Protein AF-A0A7C7LWP6-F1 (afdb_monomer_lite)

Radius of gyration: 27.8 Å; chains: 1; bounding box: 70×41×80 Å

pLDDT: mean 91.55, std 12.3, range [31.69, 98.88]

Secondary structure (DSSP, 8-state):
---PPP----------EEEEEE----TT---S-EEEEEEE-TT-SS--EEEEEE-STT--GGGGGG-HHHHHHHHTTTEEEEEEEES---GGGTHHHHHHHHHHHHHHHHT-GGGGTPPEEEEEETHHHHHHHHHHHH-GGGEEEEEEES-S----S--GGGGGS-EEEEEETTS-HHHHHHHHHHHHHHGGGT--EEEEEETT--S-----HHHHHHHHHHHHHHHS-SS--TTS---PPP--GGG-EEE-TTT--EEETTT--S-GGGSEEESSHHHHHHHHHHHTTT-PPP-GGGS---SS-EE---TTS--S-EEEE---STTGGGHHHHHHHHHHHTTTS-EEEEESSHHHHHHHHHHHHHTT--GGGEEEEE---S-S-HHHHS-EEEEETTEEEEEEEE--HHHHTSS--HHHHTHHHHHHHHHT--EEEEEEE--GGGEEE-SSS-EEE-GGGTTT-

Structure (mmCIF, N/CA/C/O backbone):
data_AF-A0A7C7LWP6-F1
#
_entry.id   AF-A0A7C7LWP6-F1
#
loop_
_atom_site.group_PDB
_atom_site.id
_atom_site.type_symbol
_atom_site.label_atom_id
_atom_site.label_alt_id
_atom_site.label_comp_id
_atom_site.label_asym_id
_atom_site.label_entity_id
_atom_site.label_seq_id
_atom_site.pdbx_PDB_ins_code
_atom_site.Cartn_x
_atom_site.Cartn_y
_atom_site.Cartn_z
_atom_site.occupancy
_atom_site.B_iso_or_equiv
_atom_site.auth_seq_id
_atom_site.auth_comp_id
_atom_site.auth_asym_id
_atom_site.auth_atom_id
_atom_site.pdbx_PDB_model_num
ATOM 1 N N . MET A 1 1 ? 38.511 0.810 51.651 1.00 39.34 1 MET A N 1
ATOM 2 C CA . MET A 1 1 ? 38.318 1.708 50.496 1.00 39.34 1 MET A CA 1
ATOM 3 C C . MET A 1 1 ? 37.698 0.865 49.390 1.00 39.34 1 MET A C 1
ATOM 5 O O . MET A 1 1 ? 38.405 0.066 48.796 1.00 39.34 1 MET A O 1
ATOM 9 N N . LYS A 1 2 ? 36.364 0.883 49.253 1.00 34.53 2 LYS A N 1
ATOM 10 C CA . LYS A 1 2 ? 35.660 0.119 48.210 1.00 34.53 2 LYS A CA 1
ATOM 11 C C . LYS A 1 2 ? 35.784 0.915 46.909 1.00 34.53 2 LYS A C 1
ATOM 13 O O . LYS A 1 2 ? 35.356 2.065 46.880 1.00 34.53 2 LYS A O 1
ATOM 18 N N . LEU A 1 3 ? 36.440 0.342 45.902 1.00 31.98 3 LEU A N 1
ATOM 19 C CA . LEU A 1 3 ? 36.543 0.933 44.570 1.00 31.98 3 LEU A CA 1
ATOM 20 C C . LEU A 1 3 ? 35.154 0.899 43.920 1.00 31.98 3 LEU A C 1
ATOM 22 O O . LEU A 1 3 ? 34.616 -0.180 43.683 1.00 31.98 3 LEU A O 1
ATOM 26 N N . PHE A 1 4 ? 34.586 2.073 43.659 1.00 31.69 4 PHE A N 1
ATOM 27 C CA . PHE A 1 4 ? 33.488 2.239 42.713 1.00 31.69 4 PHE A CA 1
ATOM 28 C C . PHE A 1 4 ? 34.086 2.213 41.304 1.00 31.69 4 PHE A C 1
ATOM 30 O O . PHE A 1 4 ? 34.938 3.042 40.985 1.00 31.69 4 PHE A O 1
ATOM 37 N N . VAL A 1 5 ? 33.664 1.253 40.484 1.00 33.38 5 VAL A N 1
ATOM 38 C CA . VAL A 1 5 ? 33.912 1.257 39.039 1.00 33.38 5 VAL A CA 1
ATOM 39 C C . VAL A 1 5 ? 32.677 1.890 38.398 1.00 33.38 5 VAL A C 1
ATOM 41 O O . VAL A 1 5 ? 31.589 1.338 38.567 1.00 33.38 5 VAL A O 1
ATOM 44 N N . PRO A 1 6 ? 32.785 3.045 37.724 1.00 36.66 6 PRO A N 1
ATOM 45 C CA . PRO A 1 6 ? 31.663 3.594 36.981 1.00 36.66 6 PRO A CA 1
ATOM 46 C C . PRO A 1 6 ? 31.466 2.755 35.714 1.00 36.66 6 PRO A C 1
ATOM 48 O O . PRO A 1 6 ? 32.384 2.608 34.907 1.00 36.66 6 PRO A O 1
ATOM 51 N N . ILE A 1 7 ? 30.273 2.182 35.559 1.00 38.41 7 ILE A N 1
ATOM 52 C CA . ILE A 1 7 ? 29.821 1.593 34.299 1.00 38.41 7 ILE A CA 1
ATOM 53 C C . ILE A 1 7 ? 29.420 2.767 33.407 1.00 38.41 7 ILE A C 1
ATOM 55 O O . ILE A 1 7 ? 28.433 3.446 33.678 1.00 38.41 7 ILE A O 1
ATOM 59 N N . PHE A 1 8 ? 30.218 3.038 32.378 1.00 33.41 8 PHE A N 1
ATOM 60 C CA . PHE A 1 8 ? 29.805 3.900 31.278 1.00 33.41 8 PHE A CA 1
ATOM 61 C C . PHE A 1 8 ? 28.914 3.069 30.352 1.00 33.41 8 PHE A C 1
ATOM 63 O O . PHE A 1 8 ? 29.404 2.187 29.650 1.00 33.41 8 PHE A O 1
ATOM 70 N N . LEU A 1 9 ? 27.609 3.337 30.372 1.00 40.59 9 LEU A N 1
ATOM 71 C CA . LEU A 1 9 ? 26.703 2.942 29.297 1.00 40.59 9 LEU A CA 1
ATOM 72 C C . LEU A 1 9 ? 27.013 3.843 28.096 1.00 40.59 9 LEU A C 1
ATOM 74 O O . LEU A 1 9 ? 26.663 5.022 28.081 1.00 40.59 9 LEU A O 1
ATOM 78 N N . LEU A 1 10 ? 27.750 3.301 27.128 1.00 36.03 10 LEU A N 1
ATOM 79 C CA . LEU A 1 10 ? 27.849 3.866 25.787 1.00 36.03 10 LEU A CA 1
ATOM 80 C C . LEU A 1 10 ? 26.506 3.609 25.101 1.00 36.03 10 LEU A C 1
ATOM 82 O O . LEU A 1 10 ? 26.240 2.488 24.682 1.00 36.03 10 LEU A O 1
ATOM 86 N N . PHE A 1 11 ? 25.662 4.632 25.006 1.00 38.25 11 PHE A N 1
ATOM 87 C CA . PHE A 1 11 ? 24.595 4.635 24.013 1.00 38.25 11 PHE A CA 1
ATOM 88 C C . PHE A 1 11 ? 25.268 4.830 22.652 1.00 38.25 11 PHE A C 1
ATOM 90 O O . PHE A 1 11 ? 25.766 5.917 22.354 1.00 38.25 11 PHE A O 1
ATOM 97 N N . SER A 1 12 ? 25.357 3.765 21.855 1.00 37.66 12 SER A N 1
ATOM 98 C CA . SER A 1 12 ? 25.554 3.914 20.417 1.00 37.66 12 SER A CA 1
ATOM 99 C C . SER A 1 12 ? 24.300 4.590 19.883 1.00 37.66 12 SER A C 1
ATOM 101 O O . SER A 1 12 ? 23.220 4.006 19.921 1.00 37.66 12 SER A O 1
ATOM 103 N N . LEU A 1 13 ? 24.429 5.836 19.439 1.00 41.56 13 LEU A N 1
ATOM 104 C CA . LEU A 1 13 ? 23.450 6.401 18.523 1.00 41.56 13 LEU A CA 1
ATOM 105 C C . LEU A 1 13 ? 23.555 5.554 17.252 1.00 41.56 13 LEU A C 1
ATOM 107 O O . LEU A 1 13 ? 24.552 5.657 16.539 1.00 41.56 13 LEU A O 1
ATOM 111 N N . LEU A 1 14 ? 22.601 4.643 17.069 1.00 49.56 14 LEU A N 1
ATOM 112 C CA . LEU A 1 14 ? 22.404 3.922 15.817 1.00 49.56 14 LEU A CA 1
ATOM 113 C C . LEU A 1 14 ? 22.123 4.981 14.740 1.00 49.56 14 LEU A C 1
ATOM 115 O O . LEU A 1 14 ? 21.326 5.896 14.951 1.00 49.56 14 LEU A O 1
ATOM 119 N N . SER A 1 15 ? 22.885 4.939 13.657 1.00 60.44 15 SER A N 1
ATOM 120 C CA . SER A 1 15 ? 22.803 5.860 12.533 1.00 60.44 15 SER A CA 1
ATOM 121 C C . SER A 1 15 ? 22.680 5.008 11.288 1.00 60.44 15 SER A C 1
ATOM 123 O O . SER A 1 15 ? 23.672 4.390 10.915 1.00 60.44 15 SER A O 1
ATOM 125 N N . ALA A 1 16 ? 21.516 5.080 10.638 1.00 76.25 16 ALA A N 1
ATOM 126 C CA . ALA A 1 16 ? 21.190 4.317 9.441 1.00 76.25 16 ALA A CA 1
ATOM 127 C C . ALA A 1 16 ? 22.379 4.165 8.474 1.00 76.25 16 ALA A C 1
ATOM 129 O O . ALA A 1 16 ? 23.026 5.156 8.102 1.00 76.25 16 ALA A O 1
ATOM 130 N N . GLU A 1 17 ? 22.668 2.926 8.080 1.00 87.50 17 GLU A N 1
ATOM 131 C CA . GLU A 1 17 ? 23.822 2.593 7.252 1.00 87.50 17 GLU A CA 1
ATOM 132 C C . GLU A 1 17 ? 23.518 2.769 5.746 1.00 87.50 17 GLU A C 1
ATOM 134 O O . GLU A 1 17 ? 22.436 2.453 5.246 1.00 87.50 17 GLU A O 1
ATOM 139 N N . ILE A 1 18 ? 24.497 3.288 4.994 1.00 96.62 18 ILE A N 1
ATOM 140 C CA . ILE A 1 18 ? 24.456 3.394 3.528 1.00 96.62 18 ILE A CA 1
ATOM 141 C C . ILE A 1 18 ? 25.753 2.819 2.975 1.00 96.62 18 ILE A C 1
ATOM 143 O O . ILE A 1 18 ? 26.837 3.302 3.315 1.00 96.62 18 ILE A O 1
ATOM 147 N N . TYR A 1 19 ? 25.646 1.856 2.062 1.00 97.88 19 TYR A N 1
ATOM 148 C CA . TYR A 1 19 ? 26.797 1.289 1.365 1.00 97.88 19 TYR A CA 1
ATOM 149 C C . TYR A 1 19 ? 26.660 1.407 -0.150 1.00 97.88 19 TYR A C 1
ATOM 151 O O . TYR A 1 19 ? 25.564 1.351 -0.709 1.00 97.88 19 TYR A O 1
ATOM 159 N N . ASP A 1 20 ? 27.807 1.548 -0.812 1.00 97.94 20 ASP A N 1
ATOM 160 C CA . ASP A 1 20 ? 27.964 1.481 -2.261 1.00 97.94 20 ASP A CA 1
ATOM 161 C C . ASP A 1 20 ? 28.633 0.150 -2.635 1.00 97.94 20 ASP A C 1
ATOM 163 O O . ASP A 1 20 ? 29.657 -0.221 -2.055 1.00 97.94 20 ASP A O 1
ATOM 167 N N . VAL A 1 21 ? 28.092 -0.537 -3.641 1.00 97.88 21 VAL A N 1
ATOM 168 C CA . VAL A 1 21 ? 28.667 -1.755 -4.226 1.00 97.88 21 VAL A CA 1
ATOM 169 C C . VAL A 1 21 ? 28.766 -1.572 -5.736 1.00 97.88 21 VAL A C 1
ATOM 171 O O . VAL A 1 21 ? 27.794 -1.210 -6.392 1.00 97.88 21 VAL A O 1
ATOM 174 N N . SER A 1 22 ? 29.937 -1.852 -6.301 1.00 97.00 22 SER A N 1
ATOM 175 C CA . SER A 1 22 ? 30.157 -1.889 -7.750 1.00 97.00 22 SER A CA 1
ATOM 176 C C . SER A 1 22 ? 30.561 -3.297 -8.151 1.00 97.00 22 SER A C 1
ATOM 178 O O . SER A 1 22 ? 31.541 -3.828 -7.622 1.00 97.00 22 SER A O 1
ATOM 180 N N . ILE A 1 23 ? 29.852 -3.882 -9.113 1.00 94.88 23 ILE A N 1
ATOM 181 C CA . ILE A 1 23 ? 30.192 -5.197 -9.655 1.00 94.88 23 ILE A CA 1
ATOM 182 C C . ILE A 1 23 ? 30.937 -5.002 -10.981 1.00 94.88 23 ILE A C 1
ATOM 184 O O . ILE A 1 23 ? 30.345 -4.518 -11.950 1.00 94.88 23 ILE A O 1
ATOM 188 N N . PRO A 1 24 ? 32.242 -5.333 -11.052 1.00 86.56 24 PRO A N 1
ATOM 189 C CA . PRO A 1 24 ? 33.020 -5.159 -12.273 1.00 86.56 24 PRO A CA 1
ATOM 190 C C . PRO A 1 24 ? 32.513 -6.087 -13.380 1.00 86.56 24 PRO A C 1
ATOM 192 O O . PRO A 1 24 ? 31.947 -7.146 -13.106 1.00 86.56 24 PRO A O 1
ATOM 195 N N . GLU A 1 25 ? 32.740 -5.708 -14.637 1.00 83.19 25 GLU A N 1
ATOM 196 C CA . GLU A 1 25 ? 32.509 -6.607 -15.768 1.00 83.19 25 GLU A CA 1
ATOM 197 C C . GLU A 1 25 ? 33.396 -7.862 -15.654 1.00 83.19 25 GLU A C 1
ATOM 199 O O . GLU A 1 25 ? 34.527 -7.807 -15.162 1.00 83.19 25 GLU A O 1
ATOM 204 N N . ASN A 1 26 ? 32.883 -9.003 -16.111 1.00 75.19 26 ASN A N 1
ATOM 205 C CA . ASN A 1 26 ? 33.670 -10.221 -16.303 1.00 75.19 26 ASN A CA 1
ATOM 206 C C . ASN A 1 26 ? 33.767 -10.549 -17.802 1.00 75.19 26 ASN A C 1
ATOM 208 O O . ASN A 1 26 ? 33.030 -9.987 -18.608 1.00 75.19 26 ASN A O 1
ATOM 212 N N . ASP A 1 27 ? 34.645 -11.483 -18.185 1.00 71.19 27 ASP A N 1
ATOM 213 C CA . ASP A 1 27 ? 34.945 -11.805 -19.595 1.00 71.19 27 ASP A CA 1
ATOM 214 C C . ASP A 1 27 ? 33.721 -12.234 -20.439 1.00 71.19 27 ASP A C 1
ATOM 216 O O . ASP A 1 27 ? 33.795 -12.283 -21.668 1.00 71.19 27 ASP A O 1
ATOM 220 N N . THR A 1 28 ? 32.602 -12.572 -19.796 1.00 73.88 28 THR A N 1
ATOM 221 C CA . THR A 1 28 ? 31.350 -13.008 -20.435 1.00 73.88 28 THR A CA 1
ATOM 222 C C . THR A 1 28 ? 30.209 -11.994 -20.325 1.00 73.88 28 THR A C 1
ATOM 224 O O . THR A 1 28 ? 29.164 -12.194 -20.945 1.00 73.88 28 THR A O 1
ATOM 227 N N . ALA A 1 29 ? 30.394 -10.916 -19.561 1.00 80.94 29 ALA A N 1
ATOM 228 C CA . ALA A 1 29 ? 29.378 -9.907 -19.311 1.00 80.94 29 ALA A CA 1
ATOM 229 C C . ALA A 1 29 ? 29.268 -8.913 -20.476 1.00 80.94 29 ALA A C 1
ATOM 231 O O . ALA A 1 29 ? 30.262 -8.489 -21.059 1.00 80.94 29 ALA A O 1
ATOM 232 N N . SER A 1 30 ? 28.044 -8.496 -20.804 1.00 87.69 30 SER A N 1
ATOM 233 C CA . SER A 1 30 ? 27.780 -7.506 -21.855 1.00 87.69 30 SER A CA 1
ATOM 234 C C . SER A 1 30 ? 27.592 -6.078 -21.321 1.00 87.69 30 SER A C 1
ATOM 236 O O . SER A 1 30 ? 26.985 -5.255 -22.014 1.00 87.69 30 SER A O 1
ATOM 238 N N . TYR A 1 31 ? 28.001 -5.797 -20.080 1.00 89.56 31 TYR A N 1
ATOM 239 C CA . TYR A 1 31 ? 27.841 -4.501 -19.413 1.00 89.56 31 TYR A CA 1
ATOM 240 C C . TYR A 1 31 ? 29.193 -3.928 -18.985 1.00 89.56 31 TYR A C 1
ATOM 242 O O . TYR A 1 31 ? 30.078 -4.690 -18.625 1.00 89.56 31 TYR A O 1
ATOM 250 N N . ASN A 1 32 ? 29.315 -2.596 -18.972 1.00 89.06 32 ASN A N 1
ATOM 251 C CA . ASN A 1 32 ? 30.565 -1.913 -18.607 1.00 89.06 32 ASN A CA 1
ATOM 252 C C . ASN A 1 32 ? 30.585 -1.416 -17.152 1.00 89.06 32 ASN A C 1
ATOM 254 O O . ASN A 1 32 ? 31.649 -1.171 -16.591 1.00 89.06 32 ASN A O 1
ATOM 258 N N . TYR A 1 33 ? 29.409 -1.189 -16.562 1.00 91.56 33 TYR A N 1
ATOM 259 C CA . TYR A 1 33 ? 29.253 -0.787 -15.166 1.00 91.56 33 TYR A CA 1
ATOM 260 C C . TYR A 1 33 ? 27.925 -1.297 -14.595 1.00 91.56 33 TYR A C 1
ATOM 262 O O . TYR A 1 33 ? 26.922 -1.408 -15.312 1.00 91.56 33 TYR A O 1
ATOM 270 N N . ALA A 1 34 ? 27.955 -1.603 -13.302 1.00 95.12 34 ALA A N 1
ATOM 271 C CA . ALA A 1 34 ? 26.819 -1.991 -12.481 1.00 95.12 34 ALA A CA 1
ATOM 272 C C . ALA A 1 34 ? 27.105 -1.505 -11.054 1.00 95.12 34 ALA A C 1
ATOM 274 O O . ALA A 1 34 ? 27.801 -2.172 -10.286 1.00 95.12 34 ALA A O 1
ATOM 275 N N . ASP A 1 35 ? 26.634 -0.298 -10.749 1.00 97.56 35 ASP A N 1
ATOM 276 C CA . ASP A 1 35 ? 26.850 0.361 -9.466 1.00 97.56 35 ASP A CA 1
ATOM 277 C C . ASP A 1 35 ? 25.532 0.435 -8.697 1.00 97.56 35 ASP A C 1
ATOM 279 O O . ASP A 1 35 ? 24.507 0.853 -9.235 1.00 97.56 35 ASP A O 1
ATOM 283 N N . PHE A 1 36 ? 25.570 0.099 -7.417 1.00 98.38 36 PHE A N 1
ATOM 284 C CA . PHE A 1 36 ? 24.414 0.026 -6.537 1.00 98.38 36 PHE A CA 1
ATOM 285 C C . PHE A 1 36 ? 24.692 0.821 -5.275 1.00 98.38 36 PHE A C 1
ATOM 287 O O . PHE A 1 36 ? 25.825 0.863 -4.791 1.00 98.38 36 PHE A O 1
ATOM 294 N N . ARG A 1 37 ? 23.646 1.425 -4.725 1.00 98.69 37 ARG A N 1
ATOM 295 C CA . ARG A 1 37 ? 23.673 1.989 -3.383 1.00 98.69 37 ARG A CA 1
ATOM 296 C C . ARG A 1 37 ? 22.431 1.541 -2.650 1.00 98.69 37 ARG A C 1
ATOM 298 O O . ARG A 1 37 ? 21.340 1.611 -3.213 1.00 98.69 37 ARG A O 1
ATOM 305 N N . MET A 1 38 ? 22.612 1.113 -1.412 1.00 98.69 38 MET A N 1
ATOM 306 C CA . MET A 1 38 ? 21.532 0.647 -0.559 1.00 98.69 38 MET A CA 1
ATOM 307 C C . MET A 1 38 ? 21.566 1.386 0.773 1.00 98.69 38 MET A C 1
ATOM 309 O O . MET A 1 38 ? 22.636 1.761 1.254 1.00 98.69 38 MET A O 1
ATOM 313 N N . TRP A 1 39 ? 20.382 1.600 1.328 1.00 98.44 39 TRP A N 1
ATOM 314 C CA . TRP A 1 39 ? 20.136 2.073 2.678 1.00 98.44 39 TRP A CA 1
ATOM 315 C C . TRP A 1 39 ? 19.322 1.026 3.432 1.00 98.44 39 TRP A C 1
ATOM 317 O O . TRP A 1 39 ? 18.380 0.455 2.876 1.00 98.44 39 TRP A O 1
ATOM 327 N N . VAL A 1 40 ? 19.691 0.802 4.689 1.00 97.12 40 VAL A N 1
ATOM 328 C CA . VAL A 1 40 ? 18.973 -0.049 5.641 1.00 97.12 40 VAL A CA 1
ATOM 329 C C . VAL A 1 40 ? 18.753 0.769 6.908 1.00 97.12 40 VAL A C 1
ATOM 331 O O . VAL A 1 40 ? 19.655 1.485 7.350 1.00 97.12 40 VAL A O 1
ATOM 334 N N . ASN A 1 41 ? 17.551 0.694 7.477 1.00 93.56 41 ASN A N 1
ATOM 335 C CA . ASN A 1 41 ? 17.302 1.294 8.778 1.00 93.56 41 ASN A CA 1
ATOM 336 C C . ASN A 1 41 ? 17.922 0.421 9.879 1.00 93.56 41 ASN A C 1
ATOM 338 O O . ASN A 1 41 ? 17.633 -0.766 9.973 1.00 93.56 41 ASN A O 1
ATOM 342 N N . ASP A 1 42 ? 18.722 1.029 10.751 1.00 86.19 42 ASP A N 1
ATOM 343 C CA . ASP A 1 42 ? 19.380 0.352 11.871 1.00 86.19 42 ASP A CA 1
ATOM 344 C C . ASP A 1 42 ? 18.405 -0.261 12.888 1.00 86.19 42 ASP A C 1
ATOM 346 O O . ASP A 1 42 ? 18.808 -1.114 13.677 1.00 86.19 42 ASP A O 1
ATOM 350 N N . SER A 1 43 ? 17.154 0.211 12.935 1.00 86.44 43 SER A N 1
ATOM 351 C CA . SER A 1 43 ? 16.130 -0.365 13.814 1.00 86.44 43 SER A CA 1
ATOM 352 C C . SER A 1 43 ? 15.443 -1.597 13.226 1.00 86.44 43 SER A C 1
ATOM 354 O O . SER A 1 43 ? 14.626 -2.201 13.915 1.00 86.44 43 SER A O 1
ATOM 356 N N . THR A 1 44 ? 15.713 -1.946 11.967 1.00 89.69 44 THR A N 1
ATOM 357 C CA . THR A 1 44 ? 15.094 -3.099 11.313 1.00 89.69 44 THR A CA 1
ATOM 358 C C . THR A 1 44 ? 15.890 -4.357 11.640 1.00 89.69 44 THR A C 1
ATOM 360 O O . THR A 1 44 ? 16.970 -4.578 11.101 1.00 89.69 44 THR A O 1
ATOM 363 N N . ASP A 1 45 ? 15.344 -5.199 12.518 1.00 89.25 45 ASP A N 1
ATOM 364 C CA . ASP A 1 45 ? 15.995 -6.447 12.940 1.00 89.25 45 ASP A CA 1
ATOM 365 C C . ASP A 1 45 ? 16.053 -7.498 11.821 1.00 89.25 45 ASP A C 1
ATOM 367 O O . ASP A 1 45 ? 16.929 -8.363 11.814 1.00 89.25 45 ASP A O 1
ATOM 371 N N . THR A 1 46 ? 15.084 -7.489 10.905 1.00 92.19 46 THR A N 1
ATOM 372 C CA . THR A 1 46 ? 14.963 -8.491 9.842 1.00 92.19 46 THR A CA 1
ATOM 373 C C . THR A 1 46 ? 14.352 -7.864 8.603 1.00 92.19 46 THR A C 1
ATOM 375 O O . THR A 1 46 ? 13.228 -7.371 8.649 1.00 92.19 46 THR A O 1
ATOM 378 N N . LEU A 1 47 ? 15.079 -7.908 7.489 1.00 94.88 47 LEU A N 1
ATOM 379 C CA . LEU A 1 47 ? 14.594 -7.362 6.226 1.00 94.88 47 LEU A CA 1
ATOM 380 C C . LEU A 1 47 ? 13.624 -8.330 5.543 1.00 94.88 47 LEU A C 1
ATOM 382 O O . LEU A 1 47 ? 13.872 -9.531 5.443 1.00 94.88 47 LEU A O 1
ATOM 386 N N . ARG A 1 48 ? 12.518 -7.791 5.029 1.00 95.38 48 ARG A N 1
ATOM 387 C CA . ARG A 1 48 ? 11.467 -8.556 4.335 1.00 95.38 48 ARG A CA 1
ATOM 388 C C . ARG A 1 48 ? 11.560 -8.462 2.811 1.00 95.38 48 ARG A C 1
ATOM 390 O O . ARG A 1 48 ? 10.973 -9.283 2.106 1.00 95.38 48 ARG A O 1
ATOM 397 N N . GLY A 1 49 ? 12.307 -7.487 2.298 1.00 97.06 49 GLY A N 1
ATOM 398 C CA . GLY A 1 49 ? 12.418 -7.208 0.869 1.00 97.06 49 GLY A CA 1
ATOM 399 C C . GLY A 1 49 ? 13.346 -6.043 0.545 1.00 97.06 49 GLY A C 1
ATOM 400 O O . GLY A 1 49 ? 13.939 -5.418 1.425 1.00 97.06 49 GLY A O 1
ATOM 401 N N . ILE A 1 50 ? 13.471 -5.749 -0.748 1.00 98.62 50 ILE A N 1
ATOM 402 C CA . ILE A 1 50 ? 14.241 -4.618 -1.270 1.00 98.62 50 ILE A CA 1
ATOM 403 C C . ILE A 1 50 ? 13.331 -3.765 -2.152 1.00 98.62 50 ILE A C 1
ATOM 405 O O . ILE A 1 50 ? 12.876 -4.214 -3.206 1.00 98.62 50 ILE A O 1
ATOM 409 N N . TYR A 1 51 ? 13.096 -2.518 -1.750 1.00 98.81 51 TYR A N 1
ATOM 410 C CA . TYR A 1 51 ? 12.440 -1.520 -2.581 1.00 98.81 51 TYR A CA 1
ATOM 411 C C . TYR A 1 51 ? 13.487 -0.896 -3.496 1.00 98.81 51 TYR A C 1
ATOM 413 O O . TYR A 1 51 ? 14.420 -0.229 -3.045 1.00 98.81 51 TYR A O 1
ATOM 421 N N . TRP A 1 52 ? 13.344 -1.101 -4.800 1.00 98.56 52 TRP A N 1
ATOM 422 C CA . TRP A 1 52 ? 14.313 -0.656 -5.786 1.00 98.56 52 TRP A CA 1
ATOM 423 C C . TRP A 1 52 ? 13.723 0.392 -6.721 1.00 98.56 52 TRP A C 1
ATOM 425 O O . TRP A 1 52 ? 12.874 0.095 -7.561 1.00 98.56 52 TRP A O 1
ATOM 435 N N . PHE A 1 53 ? 14.238 1.618 -6.632 1.00 98.12 53 PHE A N 1
ATOM 436 C CA . PHE A 1 53 ? 13.888 2.681 -7.563 1.00 98.12 53 PHE A CA 1
ATOM 437 C C . PHE A 1 53 ? 14.900 2.819 -8.714 1.00 98.12 53 PHE A C 1
ATOM 439 O O . PHE A 1 53 ? 16.114 2.917 -8.497 1.00 98.12 53 PHE A O 1
ATOM 446 N N . MET A 1 54 ? 14.404 2.897 -9.953 1.00 96.62 54 MET A N 1
ATOM 447 C CA . MET A 1 54 ? 15.211 2.994 -11.175 1.00 96.62 54 MET A CA 1
ATOM 448 C C . MET A 1 54 ? 14.884 4.238 -12.011 1.00 96.62 54 MET A C 1
ATOM 450 O O . MET A 1 54 ? 13.753 4.458 -12.449 1.00 96.62 54 MET A O 1
ATOM 454 N N . HIS A 1 55 ? 15.921 5.029 -12.288 1.00 91.00 55 HIS A N 1
ATOM 455 C CA . HIS A 1 55 ? 15.845 6.265 -13.069 1.00 91.00 55 HIS A CA 1
ATOM 456 C C . HIS A 1 55 ? 15.745 6.034 -14.596 1.00 91.00 55 HIS A C 1
ATOM 458 O O . HIS A 1 55 ? 15.887 4.906 -15.076 1.00 91.00 55 HIS A O 1
ATOM 464 N N . PRO A 1 56 ? 15.487 7.099 -15.389 1.00 91.00 56 PRO A N 1
ATOM 465 C CA . PRO A 1 56 ? 15.433 7.018 -16.848 1.00 91.00 56 PRO A CA 1
ATOM 466 C C . PRO A 1 56 ? 16.813 6.743 -17.469 1.00 91.00 56 PRO A C 1
ATOM 468 O O . PRO A 1 56 ? 17.823 6.630 -16.781 1.00 91.00 56 PRO A O 1
ATOM 471 N N . ASN A 1 57 ? 16.857 6.634 -18.801 1.00 86.88 57 ASN A N 1
ATOM 472 C CA . ASN A 1 57 ? 18.064 6.251 -19.539 1.00 86.88 57 ASN A CA 1
ATOM 473 C C . ASN A 1 57 ? 19.241 7.188 -19.219 1.00 86.88 57 ASN A C 1
ATOM 475 O O . ASN A 1 57 ? 19.066 8.407 -19.234 1.00 86.88 57 ASN A O 1
ATOM 479 N N . ASN A 1 58 ? 20.433 6.624 -19.001 1.00 82.56 58 ASN A N 1
ATOM 480 C CA . ASN A 1 58 ? 21.635 7.331 -18.526 1.00 82.56 58 ASN A CA 1
ATOM 481 C C . ASN A 1 58 ? 21.483 8.029 -17.155 1.00 82.56 58 ASN A C 1
ATOM 483 O O . ASN A 1 58 ? 22.281 8.908 -16.829 1.00 82.56 58 ASN A O 1
ATOM 487 N N . GLY A 1 59 ? 20.452 7.694 -16.378 1.00 89.81 59 GLY A N 1
ATOM 488 C CA . GLY A 1 59 ? 20.259 8.185 -15.017 1.00 89.81 59 GLY A CA 1
ATOM 489 C C . GLY A 1 59 ? 20.972 7.321 -13.976 1.00 89.81 59 GLY A C 1
ATOM 490 O O . GLY A 1 59 ? 21.244 6.148 -14.210 1.00 89.81 59 GLY A O 1
ATOM 491 N N . ASP A 1 60 ? 21.242 7.909 -12.813 1.00 95.88 60 ASP A N 1
ATOM 492 C CA . ASP A 1 60 ? 21.861 7.255 -11.654 1.00 95.88 60 ASP A CA 1
ATOM 493 C C . ASP A 1 60 ? 20.938 7.436 -10.447 1.00 95.88 60 ASP A C 1
ATOM 495 O O . ASP A 1 60 ? 20.856 8.536 -9.893 1.00 95.88 60 ASP A O 1
ATOM 499 N N . SER A 1 61 ? 20.189 6.390 -10.076 1.00 96.88 61 SER A N 1
ATOM 500 C CA . SER A 1 61 ? 19.220 6.457 -8.974 1.00 96.88 61 SER A CA 1
ATOM 501 C C . SER A 1 61 ? 19.824 6.207 -7.607 1.00 96.88 61 SER A C 1
ATOM 503 O O . SER A 1 61 ? 19.090 6.234 -6.629 1.00 96.88 61 SER A O 1
ATOM 505 N N . ARG A 1 62 ? 21.145 6.035 -7.473 1.00 97.81 62 ARG A N 1
ATOM 506 C CA . ARG A 1 62 ? 21.770 5.734 -6.174 1.00 97.81 62 ARG A CA 1
ATOM 507 C C . ARG A 1 62 ? 21.487 6.780 -5.103 1.00 97.81 62 ARG A C 1
ATOM 509 O O . ARG A 1 62 ? 21.459 6.441 -3.931 1.00 97.81 62 ARG A O 1
ATOM 516 N N . ASN A 1 63 ? 21.246 8.038 -5.465 1.00 96.88 63 ASN A N 1
ATOM 517 C CA . ASN A 1 63 ? 20.916 9.074 -4.482 1.00 96.88 63 ASN A CA 1
ATOM 518 C C . ASN A 1 63 ? 19.502 8.941 -3.888 1.00 96.88 63 ASN A C 1
ATOM 520 O O . ASN A 1 63 ? 19.239 9.576 -2.869 1.00 96.88 63 ASN A O 1
ATOM 524 N N . ILE A 1 64 ? 18.624 8.099 -4.454 1.00 96.56 64 ILE A N 1
ATOM 525 C CA . ILE A 1 64 ? 17.270 7.866 -3.925 1.00 96.56 64 ILE A CA 1
ATOM 526 C C . ILE A 1 64 ? 17.289 7.374 -2.479 1.00 96.56 64 ILE A C 1
ATOM 528 O O . ILE A 1 64 ? 16.398 7.685 -1.705 1.00 96.56 64 ILE A O 1
ATOM 532 N N . VAL A 1 65 ? 18.358 6.680 -2.084 1.00 97.75 65 VAL A N 1
ATOM 533 C CA . VAL A 1 65 ? 18.529 6.135 -0.734 1.00 97.75 65 VAL A CA 1
ATOM 534 C C . VAL A 1 65 ? 18.657 7.203 0.356 1.00 97.75 65 VAL A C 1
ATOM 536 O O . VAL A 1 65 ? 18.715 6.870 1.533 1.00 97.75 65 VAL A O 1
ATOM 539 N N . THR A 1 66 ? 18.764 8.477 -0.034 1.00 96.69 66 THR A N 1
ATOM 540 C CA . THR A 1 66 ? 18.805 9.637 0.870 1.00 96.69 66 THR A CA 1
ATOM 541 C C . THR A 1 66 ? 17.488 10.412 0.907 1.00 96.69 66 THR A C 1
ATOM 543 O O . THR A 1 66 ? 17.387 11.401 1.630 1.00 96.69 66 THR A O 1
ATOM 546 N N . ASP A 1 67 ? 16.493 9.992 0.123 1.00 96.25 67 ASP A N 1
ATOM 547 C CA . ASP A 1 67 ? 15.168 10.59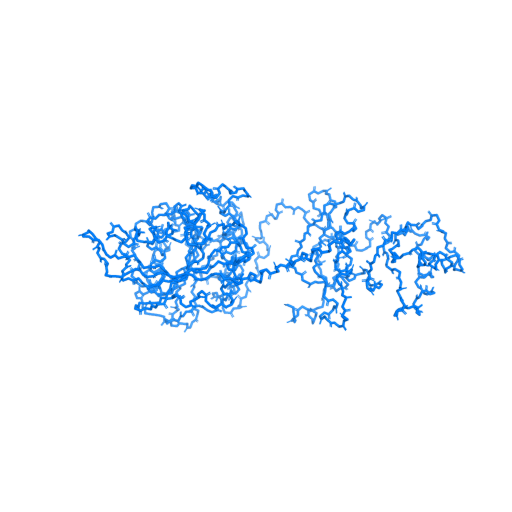5 0.108 1.00 96.25 67 ASP A CA 1
ATOM 548 C C . ASP A 1 67 ? 14.346 10.074 1.293 1.00 96.25 67 ASP A C 1
ATOM 550 O O . ASP A 1 67 ? 14.090 8.875 1.411 1.00 96.25 67 ASP A O 1
ATOM 554 N N . SER A 1 68 ? 13.932 10.980 2.179 1.00 95.00 68 SER A N 1
ATOM 555 C CA . SER A 1 68 ? 13.234 10.619 3.413 1.00 95.00 68 SER A CA 1
ATOM 556 C C . SER A 1 68 ? 11.867 9.980 3.172 1.00 95.00 68 SER A C 1
ATOM 558 O O . SER A 1 68 ? 11.437 9.174 3.991 1.00 95.00 68 SER A O 1
ATOM 560 N N . ALA A 1 69 ? 11.180 10.314 2.073 1.00 93.00 69 ALA A N 1
ATOM 561 C CA . ALA A 1 69 ? 9.881 9.722 1.766 1.00 93.00 69 ALA A CA 1
ATOM 562 C C . ALA A 1 69 ? 10.046 8.261 1.329 1.00 93.00 69 ALA A C 1
ATOM 564 O O . ALA A 1 69 ? 9.340 7.387 1.823 1.00 93.00 69 ALA A O 1
ATOM 565 N N . TYR A 1 70 ? 11.041 7.968 0.485 1.00 95.69 70 TYR A N 1
ATOM 566 C CA . TYR A 1 70 ? 11.351 6.585 0.112 1.00 95.69 70 TYR A CA 1
ATOM 567 C C . TYR A 1 70 ? 11.918 5.772 1.279 1.00 95.69 70 TYR A C 1
ATOM 569 O O . TYR A 1 70 ? 11.622 4.584 1.384 1.00 95.69 70 TYR A O 1
ATOM 577 N N . GLN A 1 71 ? 12.713 6.389 2.160 1.00 97.12 71 GLN A N 1
ATOM 578 C CA . GLN A 1 71 ? 13.177 5.739 3.388 1.00 97.12 71 GLN A CA 1
ATOM 579 C C . GLN A 1 71 ? 11.998 5.367 4.291 1.00 97.12 71 GLN A C 1
ATOM 581 O O . GLN A 1 71 ? 11.938 4.236 4.762 1.00 97.12 71 GLN A O 1
ATOM 586 N N . ALA A 1 72 ? 11.046 6.286 4.492 1.00 93.06 72 ALA A N 1
ATOM 587 C CA . ALA A 1 72 ? 9.845 6.028 5.281 1.00 93.06 72 ALA A CA 1
ATOM 588 C C . ALA A 1 72 ? 8.987 4.912 4.665 1.00 93.06 72 ALA A C 1
ATOM 590 O O . ALA A 1 72 ? 8.587 3.997 5.379 1.00 93.06 72 ALA A O 1
ATOM 591 N N . LEU A 1 73 ? 8.774 4.943 3.344 1.00 94.31 73 LEU A N 1
ATOM 592 C CA . LEU A 1 73 ? 8.010 3.925 2.621 1.00 94.31 73 LEU A CA 1
ATOM 593 C C . LEU A 1 73 ? 8.639 2.533 2.742 1.00 94.31 73 LEU A C 1
ATOM 595 O O . LEU A 1 73 ? 7.957 1.577 3.096 1.00 94.31 73 LEU A O 1
ATOM 599 N N . ALA A 1 74 ? 9.939 2.415 2.453 1.00 96.81 74 ALA A N 1
ATOM 600 C CA . ALA A 1 74 ? 10.640 1.139 2.540 1.00 96.81 74 ALA A CA 1
ATOM 601 C C . ALA A 1 74 ? 10.662 0.626 3.988 1.00 96.81 74 ALA A C 1
ATOM 603 O O . ALA A 1 74 ? 10.348 -0.534 4.240 1.00 96.81 74 ALA A O 1
ATOM 604 N N . ASN A 1 75 ? 10.948 1.507 4.949 1.00 94.56 75 ASN A N 1
ATOM 605 C CA . ASN A 1 75 ? 10.970 1.147 6.360 1.00 94.56 75 ASN A CA 1
ATOM 606 C C . ASN A 1 75 ? 9.605 0.700 6.895 1.00 94.56 75 ASN A C 1
ATOM 608 O O . ASN A 1 75 ? 9.561 -0.201 7.720 1.00 94.56 75 ASN A O 1
ATOM 612 N N . GLY A 1 76 ? 8.503 1.287 6.420 1.00 92.44 76 GLY A N 1
ATOM 613 C CA . GLY A 1 76 ? 7.148 0.899 6.829 1.00 92.44 76 GLY A CA 1
ATOM 614 C C . GLY A 1 76 ? 6.784 -0.556 6.504 1.00 92.44 76 GLY A C 1
ATOM 615 O O . GLY A 1 76 ? 5.812 -1.069 7.044 1.00 92.44 76 GLY A O 1
ATOM 616 N N . GLN A 1 77 ? 7.567 -1.223 5.652 1.00 93.88 77 GLN A N 1
ATOM 617 C CA . GLN A 1 77 ? 7.409 -2.632 5.285 1.00 93.88 77 GLN A CA 1
ATOM 618 C C . GLN A 1 77 ? 8.616 -3.501 5.683 1.00 93.88 77 GLN A C 1
ATOM 620 O O . GLN A 1 77 ? 8.690 -4.660 5.275 1.00 93.88 77 GLN A O 1
ATOM 625 N N . ASP A 1 78 ? 9.569 -2.962 6.455 1.00 95.31 78 ASP A N 1
ATOM 626 C CA . ASP A 1 78 ? 10.868 -3.583 6.761 1.00 95.31 78 ASP A CA 1
ATOM 627 C C . ASP A 1 78 ? 11.697 -3.918 5.503 1.00 95.31 78 ASP A C 1
ATOM 629 O O . ASP A 1 78 ? 12.335 -4.970 5.396 1.00 95.31 78 ASP A O 1
ATOM 633 N N . PHE A 1 79 ? 11.668 -3.039 4.497 1.00 97.81 79 PHE A N 1
ATOM 634 C CA . PHE A 1 79 ? 12.433 -3.186 3.257 1.00 97.81 79 PHE A CA 1
ATOM 635 C C . PHE A 1 79 ? 13.720 -2.358 3.290 1.00 97.81 79 PHE A C 1
ATOM 637 O O . PHE A 1 79 ? 13.754 -1.226 3.775 1.00 97.81 79 PHE A O 1
ATOM 644 N N . ALA A 1 80 ? 14.769 -2.883 2.657 1.00 98.31 80 ALA A N 1
ATOM 645 C CA . ALA A 1 80 ? 15.927 -2.080 2.283 1.00 98.31 80 ALA A CA 1
ATOM 646 C C . ALA A 1 80 ? 15.566 -1.164 1.104 1.00 98.31 80 ALA A C 1
ATOM 648 O O . ALA A 1 80 ? 14.801 -1.553 0.221 1.00 98.31 80 ALA A O 1
ATOM 649 N N . LEU A 1 81 ? 16.155 0.030 1.036 1.00 98.75 81 LEU A N 1
ATOM 650 C CA . LEU A 1 81 ? 15.971 0.952 -0.087 1.00 98.75 81 LEU A CA 1
ATOM 651 C C . LEU A 1 81 ? 17.199 0.932 -0.989 1.00 98.75 81 LEU A C 1
ATOM 653 O O . LEU A 1 81 ? 18.309 1.206 -0.537 1.00 98.75 81 LEU A O 1
ATOM 657 N N . MET A 1 82 ? 17.008 0.671 -2.279 1.00 98.69 82 MET A N 1
ATOM 658 C CA . MET A 1 82 ? 18.093 0.581 -3.250 1.00 98.69 82 MET A CA 1
ATOM 659 C C . MET A 1 82 ? 17.892 1.517 -4.444 1.00 98.69 82 MET A C 1
ATOM 661 O O . MET A 1 82 ? 16.801 1.645 -5.002 1.00 98.69 82 MET A O 1
ATOM 665 N N . GLY A 1 83 ? 18.993 2.127 -4.882 1.00 98.44 83 GLY A N 1
ATOM 666 C CA . GLY A 1 83 ? 19.128 2.780 -6.180 1.00 98.44 83 GLY A CA 1
ATOM 667 C C . GLY A 1 83 ? 20.317 2.211 -6.954 1.00 98.44 83 GLY A C 1
ATOM 668 O O . GLY A 1 83 ? 21.207 1.584 -6.376 1.00 98.44 83 GLY A O 1
ATOM 669 N N . ALA A 1 84 ? 20.356 2.429 -8.267 1.00 97.50 84 ALA A N 1
ATOM 670 C CA . ALA A 1 84 ? 21.410 1.882 -9.111 1.00 97.50 84 ALA A CA 1
ATOM 671 C C . ALA A 1 84 ? 21.772 2.788 -10.295 1.00 97.50 84 ALA A C 1
ATOM 673 O O . ALA A 1 84 ? 20.999 3.633 -10.751 1.00 97.50 84 ALA A O 1
ATOM 674 N N . HIS A 1 85 ? 22.971 2.561 -10.814 1.00 96.38 85 HIS A N 1
ATOM 675 C CA . HIS A 1 85 ? 23.465 3.084 -12.073 1.00 96.38 85 HIS A CA 1
ATOM 676 C C . HIS A 1 85 ? 23.960 1.902 -12.901 1.00 96.38 85 HIS A C 1
ATOM 678 O O . HIS A 1 85 ? 24.983 1.281 -12.610 1.00 96.38 85 HIS A O 1
ATOM 684 N N . ILE A 1 86 ? 23.173 1.552 -13.915 1.00 93.38 86 ILE A N 1
ATOM 685 C CA . ILE A 1 86 ? 23.312 0.308 -14.669 1.00 93.38 86 ILE A CA 1
ATOM 686 C C . ILE A 1 86 ? 23.458 0.616 -16.159 1.00 93.38 86 ILE A C 1
ATOM 688 O O . ILE A 1 86 ? 22.813 1.518 -16.690 1.00 93.38 86 ILE A O 1
ATOM 692 N N . PHE A 1 87 ? 24.316 -0.145 -16.840 1.00 91.94 87 PHE A N 1
ATOM 693 C CA . PHE A 1 87 ? 24.659 0.089 -18.242 1.00 91.94 87 PHE A CA 1
ATOM 694 C C . PHE A 1 87 ? 23.599 -0.383 -19.254 1.00 91.94 87 PHE A C 1
ATOM 696 O O . PHE A 1 87 ? 23.394 0.268 -20.277 1.00 91.94 87 PHE A O 1
ATOM 703 N N . ASN A 1 88 ? 22.958 -1.534 -19.028 1.00 91.62 88 ASN A N 1
ATOM 704 C CA . ASN A 1 88 ? 21.965 -2.111 -19.945 1.00 91.62 88 ASN A CA 1
ATOM 705 C C . ASN A 1 88 ? 20.894 -2.921 -19.182 1.00 91.62 88 ASN A C 1
ATOM 707 O O . ASN A 1 88 ? 20.916 -2.992 -17.962 1.00 91.62 88 ASN A O 1
ATOM 711 N N . MET A 1 89 ? 19.959 -3.543 -19.903 1.00 92.19 89 MET A N 1
ATOM 712 C CA . MET A 1 89 ? 18.910 -4.409 -19.336 1.00 92.19 89 MET A CA 1
ATOM 713 C C . MET A 1 89 ? 18.970 -5.847 -19.886 1.00 92.19 89 MET A C 1
ATOM 715 O O . MET A 1 89 ? 17.955 -6.530 -20.004 1.00 92.19 89 MET A O 1
ATOM 719 N N . HIS A 1 90 ? 20.156 -6.310 -20.290 1.00 91.94 90 HIS A N 1
ATOM 720 C CA . HIS A 1 90 ? 20.354 -7.646 -20.852 1.00 91.94 90 HIS A CA 1
ATOM 721 C C . HIS A 1 90 ? 20.551 -8.676 -19.733 1.00 91.94 90 HIS A C 1
ATOM 723 O O . HIS A 1 90 ? 21.668 -9.129 -19.474 1.00 91.94 90 HIS A O 1
ATOM 729 N N . MET A 1 91 ? 19.458 -9.014 -19.044 1.00 93.06 91 MET A N 1
ATOM 730 C CA . MET A 1 91 ? 19.479 -9.802 -17.801 1.00 93.06 91 MET A CA 1
ATOM 731 C C . MET A 1 91 ? 20.315 -11.081 -17.919 1.00 93.06 91 MET A C 1
ATOM 733 O O . MET A 1 91 ? 21.199 -11.316 -17.102 1.00 93.06 91 MET A O 1
ATOM 737 N N . SER A 1 92 ? 20.125 -11.840 -19.002 1.00 90.44 92 SER A N 1
ATOM 738 C CA . SER A 1 92 ? 20.786 -13.133 -19.233 1.00 90.44 92 SER A CA 1
ATOM 739 C C . SER A 1 92 ? 22.226 -13.056 -19.757 1.00 90.44 92 SER A C 1
ATOM 741 O O . SER A 1 92 ? 22.835 -14.098 -19.986 1.00 90.44 92 SER A O 1
ATOM 743 N N . THR A 1 93 ? 22.771 -11.862 -20.003 1.00 88.44 93 THR A N 1
ATOM 744 C CA . THR A 1 93 ? 24.169 -11.681 -20.446 1.00 88.44 93 THR A CA 1
ATOM 745 C C . THR A 1 93 ? 24.983 -10.854 -19.454 1.00 88.44 93 THR A C 1
ATOM 747 O O . THR A 1 93 ? 25.943 -10.180 -19.831 1.00 88.44 93 THR A O 1
ATOM 750 N N . GLY A 1 94 ? 24.599 -10.908 -18.177 1.00 89.25 94 GLY A N 1
ATOM 751 C CA . GLY A 1 94 ? 25.442 -10.521 -17.050 1.00 89.25 94 GLY A CA 1
ATOM 752 C C . GLY A 1 94 ? 24.840 -9.477 -16.119 1.00 89.25 94 GLY A C 1
ATOM 753 O O . GLY A 1 94 ? 25.189 -9.486 -14.946 1.00 89.25 94 GLY A O 1
ATOM 754 N N . ILE A 1 95 ? 23.939 -8.592 -16.576 1.00 92.94 95 ILE A N 1
ATOM 755 C CA . ILE A 1 95 ? 23.439 -7.541 -15.672 1.00 92.94 95 ILE A CA 1
ATOM 756 C C . ILE A 1 95 ? 22.517 -8.097 -14.584 1.00 92.94 95 ILE A C 1
ATOM 758 O O . ILE A 1 95 ? 22.559 -7.603 -13.465 1.00 92.94 95 ILE A O 1
ATOM 762 N N . GLY A 1 96 ? 21.744 -9.151 -14.877 1.00 93.75 96 GLY A N 1
ATOM 763 C CA . GLY A 1 96 ? 20.946 -9.847 -13.865 1.00 93.75 96 GLY A CA 1
ATOM 764 C C . GLY A 1 96 ? 21.840 -10.463 -12.789 1.00 93.75 96 GLY A C 1
ATOM 765 O O . GLY A 1 96 ? 21.662 -10.187 -11.607 1.00 93.75 96 GLY A O 1
ATOM 766 N N . ASP A 1 97 ? 22.876 -11.195 -13.209 1.00 93.25 97 ASP A N 1
ATOM 767 C CA . ASP A 1 97 ? 23.862 -11.800 -12.303 1.00 93.25 97 ASP A CA 1
ATOM 768 C C . ASP A 1 97 ? 24.605 -10.750 -11.460 1.00 93.25 97 ASP A C 1
ATOM 770 O O . ASP A 1 97 ? 24.890 -10.987 -10.289 1.00 93.25 97 ASP A O 1
ATOM 774 N N . ALA A 1 98 ? 24.890 -9.571 -12.026 1.00 95.06 98 ALA A N 1
ATOM 775 C CA . ALA A 1 98 ? 25.520 -8.472 -11.300 1.00 95.06 98 ALA A CA 1
ATOM 776 C C . ALA A 1 98 ? 24.629 -7.924 -10.176 1.00 95.06 98 ALA A C 1
ATOM 778 O O . ALA A 1 98 ? 25.137 -7.587 -9.111 1.00 95.06 98 ALA A O 1
ATOM 779 N N . VAL A 1 99 ? 23.310 -7.861 -10.379 1.00 95.75 99 VAL A N 1
ATOM 780 C CA . VAL A 1 99 ? 22.367 -7.472 -9.317 1.00 95.75 99 VAL A CA 1
ATOM 781 C C . VAL A 1 99 ? 22.392 -8.496 -8.187 1.00 95.75 99 VAL A C 1
ATOM 783 O O . VAL A 1 99 ? 22.503 -8.109 -7.028 1.00 95.75 99 VAL A O 1
ATOM 786 N N . ILE A 1 100 ? 22.346 -9.791 -8.515 1.00 95.19 100 ILE A N 1
ATOM 787 C CA . ILE A 1 100 ? 22.389 -10.858 -7.505 1.00 95.19 100 ILE A CA 1
ATOM 788 C C . ILE A 1 100 ? 23.711 -10.816 -6.724 1.00 95.19 100 ILE A C 1
ATOM 790 O O . ILE A 1 100 ? 23.692 -10.766 -5.500 1.00 95.19 100 ILE A O 1
ATOM 794 N N . ALA A 1 101 ? 24.851 -10.696 -7.409 1.00 95.62 101 ALA A N 1
ATOM 795 C CA . ALA A 1 101 ? 26.161 -10.581 -6.761 1.00 95.62 101 ALA A CA 1
ATOM 796 C C . ALA A 1 101 ? 26.303 -9.319 -5.884 1.00 95.62 101 ALA A C 1
ATOM 798 O O . ALA A 1 101 ? 27.059 -9.308 -4.904 1.00 95.62 101 ALA A O 1
ATOM 799 N N . ALA A 1 102 ? 25.597 -8.236 -6.225 1.00 97.38 102 ALA A N 1
ATOM 800 C CA . ALA A 1 102 ? 25.546 -7.051 -5.378 1.00 97.38 102 ALA A CA 1
ATOM 801 C C . ALA A 1 102 ? 24.799 -7.326 -4.068 1.00 97.38 102 ALA A C 1
ATOM 803 O O . ALA A 1 102 ? 25.222 -6.815 -3.033 1.00 97.38 102 ALA A O 1
ATOM 804 N N . MET A 1 103 ? 23.749 -8.153 -4.088 1.00 97.50 103 MET A N 1
ATOM 805 C CA . MET A 1 103 ? 23.011 -8.516 -2.876 1.00 97.50 103 MET A CA 1
ATOM 806 C C . MET A 1 103 ? 23.865 -9.355 -1.932 1.00 97.50 103 MET A C 1
ATOM 808 O O . MET A 1 103 ? 23.932 -9.023 -0.753 1.00 97.50 103 MET A O 1
ATOM 812 N N . ASP A 1 104 ? 24.624 -10.323 -2.455 1.00 96.06 104 ASP A N 1
ATOM 813 C CA . ASP A 1 104 ? 25.603 -11.091 -1.668 1.00 96.06 104 ASP A CA 1
ATOM 814 C C . ASP A 1 104 ? 26.621 -10.160 -0.982 1.00 96.06 104 ASP A C 1
ATOM 816 O O . ASP A 1 104 ? 27.017 -10.341 0.169 1.00 96.06 104 ASP A O 1
ATOM 820 N N . SER A 1 105 ? 27.045 -9.106 -1.688 1.00 97.50 105 SER A N 1
ATOM 821 C CA . SER A 1 105 ? 27.975 -8.116 -1.135 1.00 97.50 105 SER A CA 1
ATOM 822 C C . SER A 1 105 ? 27.320 -7.265 -0.043 1.00 97.50 105 SER A C 1
ATOM 824 O O . SER A 1 105 ? 27.948 -6.994 0.983 1.00 97.50 105 SER A O 1
ATOM 826 N N . PHE A 1 106 ? 26.069 -6.845 -0.243 1.00 97.94 106 PHE A N 1
ATOM 827 C CA . PHE A 1 106 ? 25.326 -6.072 0.749 1.00 97.94 106 PHE A CA 1
ATOM 828 C C . PHE A 1 106 ? 24.990 -6.888 1.996 1.00 97.94 106 PHE A C 1
ATOM 830 O O . PHE A 1 106 ? 25.129 -6.346 3.091 1.00 97.94 106 PHE A O 1
ATOM 837 N N . ALA A 1 107 ? 24.658 -8.174 1.859 1.00 96.38 107 ALA A N 1
ATOM 838 C CA . ALA A 1 107 ? 24.435 -9.078 2.984 1.00 96.38 107 ALA A CA 1
ATOM 839 C C . ALA A 1 107 ? 25.614 -9.053 3.968 1.00 96.38 107 ALA A C 1
ATOM 841 O O . ALA A 1 107 ? 25.447 -8.817 5.166 1.00 96.38 107 ALA A O 1
ATOM 842 N N . VAL A 1 108 ? 26.839 -9.153 3.440 1.00 96.19 108 VAL A N 1
ATOM 843 C CA . VAL A 1 108 ? 28.072 -9.088 4.238 1.00 96.19 108 VAL A CA 1
ATOM 844 C C . VAL A 1 108 ? 28.310 -7.699 4.841 1.00 96.19 108 VAL A C 1
ATOM 846 O O . VAL A 1 108 ? 28.749 -7.599 5.989 1.00 96.19 108 VAL A O 1
ATOM 849 N N . LEU A 1 109 ? 28.069 -6.625 4.082 1.00 96.06 109 LEU A N 1
ATOM 850 C CA . LEU A 1 109 ? 28.340 -5.250 4.524 1.00 96.06 109 LEU A CA 1
ATOM 851 C C . LEU A 1 109 ? 27.400 -4.808 5.648 1.00 96.06 109 LEU A C 1
ATOM 853 O O . LEU A 1 109 ? 27.868 -4.305 6.669 1.00 96.06 109 LEU A O 1
ATOM 857 N N . PHE A 1 110 ? 26.101 -5.041 5.473 1.00 95.31 110 PHE A N 1
ATOM 858 C CA . PHE A 1 110 ? 25.078 -4.694 6.453 1.00 95.31 110 PHE A CA 1
ATOM 859 C C . PHE A 1 110 ? 24.965 -5.718 7.586 1.00 95.31 110 PHE A C 1
ATOM 861 O O . PHE A 1 110 ? 24.407 -5.400 8.628 1.00 95.31 110 PHE A O 1
ATOM 868 N N . ARG A 1 111 ? 25.545 -6.920 7.431 1.00 94.00 111 ARG A N 1
ATOM 869 C CA . ARG A 1 111 ? 25.357 -8.065 8.345 1.00 94.00 111 ARG A CA 1
ATOM 870 C C . ARG A 1 111 ? 23.891 -8.513 8.413 1.00 94.00 111 ARG A C 1
ATOM 872 O O . ARG A 1 111 ? 23.408 -8.886 9.477 1.00 94.00 111 ARG A O 1
ATOM 879 N N . HIS A 1 112 ? 23.243 -8.491 7.253 1.00 94.00 112 HIS A N 1
ATOM 880 C CA . HIS A 1 112 ? 21.890 -8.979 7.008 1.00 94.00 112 HIS A CA 1
ATOM 881 C C . HIS A 1 112 ? 21.976 -10.110 5.980 1.00 94.00 112 HIS A C 1
ATOM 883 O O . HIS A 1 112 ? 21.861 -9.871 4.776 1.00 94.00 112 HIS A O 1
ATOM 889 N N . ASP A 1 113 ? 22.244 -11.334 6.448 1.00 94.38 113 ASP A N 1
ATOM 890 C CA . ASP A 1 113 ? 22.400 -12.522 5.592 1.00 94.38 113 ASP A CA 1
ATOM 891 C C . ASP A 1 113 ? 21.153 -12.755 4.716 1.00 94.38 113 ASP A C 1
ATOM 893 O O . ASP A 1 113 ? 21.240 -13.294 3.614 1.00 94.38 113 ASP A O 1
ATOM 897 N N . GLU A 1 114 ? 19.986 -12.292 5.166 1.00 94.81 114 GLU A N 1
ATOM 898 C CA . GLU A 1 114 ? 18.738 -12.389 4.425 1.00 94.81 114 GLU A CA 1
ATOM 899 C C . GLU A 1 114 ? 18.707 -11.639 3.089 1.00 94.81 114 GLU A C 1
ATOM 901 O O . GLU A 1 114 ? 17.921 -11.996 2.207 1.00 94.81 114 GLU A O 1
ATOM 906 N N . LEU A 1 115 ? 19.567 -10.632 2.890 1.00 95.94 115 LEU A N 1
ATOM 907 C CA . LEU A 1 115 ? 19.624 -9.866 1.640 1.00 95.94 115 LEU A CA 1
ATOM 908 C C . LEU A 1 115 ? 19.904 -10.754 0.414 1.00 95.94 115 LEU A C 1
ATOM 910 O O . LEU A 1 115 ? 19.486 -10.421 -0.696 1.00 95.94 115 LEU A O 1
ATOM 914 N N . GLU A 1 116 ? 20.534 -11.916 0.606 1.00 95.19 116 GLU A N 1
ATOM 915 C CA . GLU A 1 116 ? 20.742 -12.918 -0.447 1.00 95.19 116 GLU A CA 1
ATOM 916 C C . GLU A 1 116 ? 19.411 -13.486 -0.992 1.00 95.19 116 GLU A C 1
ATOM 918 O O . GLU A 1 116 ? 19.293 -13.817 -2.182 1.00 95.19 116 GLU A O 1
ATOM 923 N N . PHE A 1 117 ? 18.370 -13.556 -0.154 1.00 95.00 117 PHE A N 1
ATOM 924 C CA . PHE A 1 117 ? 17.141 -14.311 -0.420 1.00 95.00 117 PHE A CA 1
ATOM 925 C C . PHE A 1 117 ? 15.883 -13.466 -0.562 1.00 95.00 117 PHE A C 1
ATOM 927 O O . PHE A 1 117 ? 14.983 -13.853 -1.316 1.00 95.00 117 PHE A O 1
ATOM 934 N N . VAL A 1 118 ? 15.810 -12.332 0.134 1.00 96.50 118 VAL A N 1
ATOM 935 C CA . VAL A 1 118 ? 14.616 -11.481 0.133 1.00 96.50 118 VAL A CA 1
ATOM 936 C C . VAL A 1 118 ? 14.256 -11.010 -1.285 1.00 96.50 118 VAL A C 1
ATOM 938 O O . VAL A 1 118 ? 15.131 -10.848 -2.149 1.00 96.50 118 VAL A O 1
ATOM 941 N N . PRO A 1 119 ? 12.961 -10.843 -1.587 1.00 97.50 119 PRO A N 1
ATOM 942 C CA . PRO A 1 119 ? 12.503 -10.451 -2.910 1.00 97.50 119 PRO A CA 1
ATOM 943 C C . PRO A 1 119 ? 12.653 -8.944 -3.154 1.00 97.50 119 PRO A C 1
ATOM 945 O O . PRO A 1 119 ? 12.880 -8.149 -2.243 1.00 97.50 119 PRO A O 1
ATOM 948 N N . PHE A 1 120 ? 12.463 -8.546 -4.408 1.00 98.56 120 PHE A N 1
ATOM 949 C CA . PHE A 1 120 ? 12.460 -7.156 -4.838 1.00 98.56 120 PHE A CA 1
ATOM 950 C C . PHE A 1 120 ? 11.040 -6.652 -5.086 1.00 98.56 120 PHE A C 1
ATOM 952 O O . PHE A 1 120 ? 10.173 -7.376 -5.583 1.00 98.56 120 PHE A O 1
ATOM 959 N N . PHE A 1 121 ? 10.847 -5.363 -4.845 1.00 98.88 121 PHE A N 1
ATOM 960 C CA . PHE A 1 121 ? 9.802 -4.567 -5.466 1.00 98.88 121 PHE A CA 1
ATOM 961 C C . PHE A 1 121 ? 10.467 -3.479 -6.308 1.00 98.88 121 PHE A C 1
ATOM 963 O O . PHE A 1 121 ? 11.295 -2.732 -5.791 1.00 98.88 121 PHE A O 1
ATOM 970 N N . ILE A 1 122 ? 10.146 -3.385 -7.601 1.00 98.69 122 ILE A N 1
ATOM 971 C CA . ILE A 1 122 ? 10.854 -2.467 -8.510 1.00 98.69 122 ILE A CA 1
ATOM 972 C C . ILE A 1 122 ? 9.928 -1.355 -8.982 1.00 98.69 122 ILE A C 1
ATOM 974 O O . ILE A 1 122 ? 8.939 -1.621 -9.654 1.00 98.69 122 ILE A O 1
ATOM 978 N N . ASN A 1 123 ? 10.296 -0.103 -8.719 1.00 98.56 123 ASN A N 1
ATOM 979 C CA . ASN A 1 123 ? 9.628 1.081 -9.250 1.00 98.56 123 ASN A CA 1
ATOM 980 C C . ASN A 1 123 ? 10.533 1.793 -10.262 1.00 98.56 123 ASN A C 1
ATOM 982 O O . ASN A 1 123 ? 11.590 2.321 -9.917 1.00 98.56 123 ASN A O 1
ATOM 986 N N . GLY A 1 124 ? 10.138 1.790 -11.532 1.00 97.94 124 GLY A N 1
ATOM 987 C CA . GLY A 1 124 ? 10.976 2.269 -12.621 1.00 97.94 124 GLY A CA 1
ATOM 988 C C . GLY A 1 124 ? 10.325 3.346 -13.478 1.00 97.94 124 GLY A C 1
ATOM 989 O O . GLY A 1 124 ? 9.212 3.176 -13.973 1.00 97.94 124 GLY A O 1
ATOM 990 N N . TYR A 1 125 ? 11.076 4.412 -13.770 1.00 97.50 125 TYR A N 1
ATOM 991 C CA . TYR A 1 125 ? 10.655 5.472 -14.690 1.00 97.50 125 TYR A CA 1
ATOM 992 C C . TYR A 1 125 ? 11.378 5.407 -16.045 1.00 97.50 125 TYR A C 1
ATOM 994 O O . TYR A 1 125 ? 12.604 5.345 -16.136 1.00 97.50 125 TYR A O 1
ATOM 1002 N N . SER A 1 126 ? 10.608 5.445 -17.135 1.00 96.88 126 SER A N 1
ATOM 1003 C CA . SER A 1 126 ? 11.051 5.432 -18.531 1.00 96.88 126 SER A CA 1
ATOM 1004 C C . SER A 1 126 ? 11.898 4.208 -18.900 1.00 96.88 126 SER A C 1
ATOM 1006 O O . SER A 1 126 ? 11.367 3.141 -19.208 1.00 96.88 126 SER A O 1
ATOM 1008 N N . TRP A 1 127 ? 13.223 4.339 -18.917 1.00 97.06 127 TRP A N 1
ATOM 1009 C CA . TRP A 1 127 ? 14.137 3.213 -19.112 1.00 97.06 127 TRP A CA 1
ATOM 1010 C C . TRP A 1 127 ? 14.205 2.333 -17.864 1.00 97.06 127 TRP A C 1
ATOM 1012 O O . TRP A 1 127 ? 14.243 1.116 -17.993 1.00 97.06 127 TRP A O 1
ATOM 1022 N N . GLY A 1 128 ? 14.117 2.925 -16.670 1.00 97.44 128 GLY A N 1
ATOM 1023 C CA . GLY A 1 128 ? 13.984 2.183 -15.422 1.00 97.44 128 GLY A CA 1
ATOM 1024 C C . GLY A 1 128 ? 12.708 1.347 -15.381 1.00 97.44 128 GLY A C 1
ATOM 1025 O O . GLY A 1 128 ? 12.730 0.231 -14.878 1.00 97.44 128 GLY A O 1
ATOM 1026 N N . GLY A 1 129 ? 11.614 1.839 -15.977 1.00 97.19 129 GLY A N 1
ATOM 1027 C CA . GLY A 1 129 ? 10.357 1.087 -16.090 1.00 97.19 129 GLY A CA 1
ATOM 1028 C C . GLY A 1 129 ? 10.494 -0.131 -17.003 1.00 97.19 129 GLY A C 1
ATOM 1029 O O . GLY A 1 129 ? 10.046 -1.226 -16.663 1.00 97.19 129 GLY A O 1
ATOM 1030 N N . GLN A 1 130 ? 11.226 0.030 -18.111 1.00 97.12 130 GLN A N 1
ATOM 1031 C CA . GLN A 1 130 ? 11.623 -1.102 -18.950 1.00 97.12 130 GLN A CA 1
ATOM 1032 C C . GLN A 1 130 ? 12.454 -2.091 -18.140 1.00 97.12 130 GLN A C 1
ATOM 1034 O O . GLN A 1 130 ? 12.097 -3.263 -18.071 1.00 97.12 130 GLN A O 1
ATOM 1039 N N . PHE A 1 131 ? 13.516 -1.621 -17.482 1.00 97.38 131 PHE A N 1
ATOM 1040 C CA . PHE A 1 131 ? 14.373 -2.464 -16.658 1.00 97.38 131 PHE A CA 1
ATOM 1041 C C . PHE A 1 131 ? 13.564 -3.283 -15.643 1.00 97.38 131 PHE A C 1
ATOM 1043 O O . PHE A 1 131 ? 13.723 -4.499 -15.611 1.00 97.38 131 PHE A O 1
ATOM 1050 N N . GLY A 1 132 ? 12.664 -2.652 -14.881 1.00 97.69 132 GLY A N 1
ATOM 1051 C CA . GLY A 1 132 ? 11.844 -3.336 -13.878 1.00 97.69 132 GLY A CA 1
ATOM 1052 C C . GLY A 1 132 ? 10.975 -4.444 -14.471 1.00 97.69 132 GLY A C 1
ATOM 1053 O O . GLY A 1 132 ? 10.974 -5.564 -13.962 1.00 97.69 132 GLY A O 1
ATOM 1054 N N . TYR A 1 133 ? 10.322 -4.189 -15.606 1.00 98.31 133 TYR A N 1
ATOM 1055 C CA . TYR A 1 133 ? 9.560 -5.214 -16.326 1.00 98.31 133 TYR A CA 1
ATOM 1056 C C . TYR A 1 133 ? 10.453 -6.360 -16.834 1.00 98.31 133 TYR A C 1
ATOM 1058 O O . TYR A 1 133 ? 10.127 -7.533 -16.667 1.00 98.31 133 TYR A O 1
ATOM 1066 N N . HIS A 1 134 ? 11.606 -6.045 -17.431 1.00 98.00 134 HIS A N 1
ATOM 1067 C CA . HIS A 1 134 ? 12.537 -7.054 -17.945 1.00 98.00 134 HIS A CA 1
ATOM 1068 C C . HIS A 1 134 ? 13.160 -7.902 -16.833 1.00 98.00 134 HIS A C 1
ATOM 1070 O O . HIS A 1 134 ? 13.345 -9.103 -17.019 1.00 98.00 134 HIS A O 1
ATOM 1076 N N . PHE A 1 135 ? 13.470 -7.291 -15.688 1.00 98.12 135 PHE A N 1
ATOM 1077 C CA . PHE A 1 135 ? 13.995 -7.989 -14.519 1.00 98.12 135 PHE A CA 1
ATOM 1078 C C . PHE A 1 135 ? 12.916 -8.908 -13.940 1.00 98.12 135 PHE A C 1
ATOM 1080 O O . PHE A 1 135 ? 13.183 -10.072 -13.658 1.00 98.12 135 PHE A O 1
ATOM 1087 N N . THR A 1 136 ? 11.667 -8.432 -13.907 1.00 98.44 136 THR A N 1
ATOM 1088 C CA . THR A 1 136 ? 10.512 -9.240 -13.496 1.00 98.44 136 THR A CA 1
ATOM 1089 C C . THR A 1 136 ? 10.278 -10.443 -14.399 1.00 98.44 136 THR A C 1
ATOM 1091 O O . THR A 1 136 ? 10.067 -11.543 -13.903 1.00 98.44 136 THR A O 1
ATOM 1094 N N . LYS A 1 137 ? 10.395 -10.284 -15.722 1.00 98.00 137 LYS A N 1
ATOM 1095 C CA . LYS A 1 137 ? 10.333 -11.418 -16.659 1.00 98.00 137 LYS A CA 1
ATOM 1096 C C . LYS A 1 137 ? 11.471 -12.424 -16.489 1.00 98.00 137 LYS A C 1
ATOM 1098 O O . LYS A 1 137 ? 11.323 -13.566 -16.912 1.00 98.00 137 LYS A O 1
ATOM 1103 N N . TRP A 1 138 ? 12.619 -11.998 -15.967 1.00 98.06 138 TRP A N 1
ATOM 1104 C CA . TRP A 1 138 ? 13.804 -12.844 -15.856 1.00 98.06 138 TRP A CA 1
ATOM 1105 C C . TRP A 1 138 ? 13.786 -13.734 -14.610 1.00 98.06 138 TRP A C 1
ATOM 1107 O O . TRP A 1 138 ? 14.194 -14.888 -14.713 1.00 98.06 138 TRP A O 1
ATOM 1117 N N . ILE A 1 139 ? 13.311 -13.217 -13.473 1.00 97.62 139 ILE A N 1
ATOM 1118 C CA . ILE A 1 139 ? 13.307 -13.932 -12.186 1.00 97.62 139 ILE A CA 1
ATOM 1119 C C . ILE A 1 139 ? 12.011 -13.674 -11.385 1.00 97.62 139 ILE A C 1
ATOM 1121 O O . ILE A 1 139 ? 12.052 -13.131 -10.279 1.00 97.62 139 ILE A O 1
ATOM 1125 N N . PRO A 1 140 ? 10.828 -13.995 -11.943 1.00 98.06 140 PRO A N 1
ATOM 1126 C CA . PRO A 1 140 ? 9.535 -13.624 -11.357 1.00 98.06 140 PRO A CA 1
ATOM 1127 C C . PRO A 1 140 ? 9.332 -14.129 -9.920 1.00 98.06 140 PRO A C 1
ATOM 1129 O O . PRO A 1 140 ? 8.662 -13.474 -9.126 1.00 98.06 140 PRO A O 1
ATOM 1132 N N . GLU A 1 141 ? 9.951 -15.249 -9.545 1.00 96.94 141 GLU A N 1
ATOM 1133 C CA . GLU A 1 141 ? 9.903 -15.823 -8.199 1.00 96.94 141 GLU A CA 1
ATOM 1134 C C . GLU A 1 141 ? 10.563 -14.946 -7.122 1.00 96.94 141 GLU A C 1
ATOM 1136 O O . GLU A 1 141 ? 10.263 -15.101 -5.940 1.00 96.94 141 GLU A O 1
ATOM 1141 N N . ARG A 1 142 ? 11.434 -14.006 -7.514 1.00 96.75 142 ARG A N 1
ATOM 1142 C CA . ARG A 1 142 ? 12.087 -13.045 -6.613 1.00 96.75 142 ARG A CA 1
ATOM 1143 C C . ARG A 1 142 ? 11.403 -11.680 -6.608 1.00 96.75 142 ARG A C 1
ATOM 1145 O O . ARG A 1 142 ? 11.972 -10.753 -6.041 1.00 96.75 142 ARG A O 1
ATOM 1152 N N . ILE A 1 143 ? 10.223 -11.524 -7.216 1.00 98.62 143 ILE A N 1
ATOM 1153 C CA . ILE A 1 143 ? 9.548 -10.225 -7.345 1.00 98.62 143 ILE A CA 1
ATOM 1154 C C . ILE A 1 143 ? 8.191 -10.226 -6.641 1.00 98.62 143 ILE A C 1
ATOM 1156 O O . ILE A 1 143 ? 7.274 -10.972 -6.994 1.00 98.62 143 ILE A O 1
ATOM 1160 N N . VAL A 1 144 ? 8.058 -9.337 -5.657 1.00 98.31 144 VAL A N 1
ATOM 1161 C CA . VAL A 1 144 ? 6.798 -9.069 -4.948 1.00 98.31 144 VAL A CA 1
ATOM 1162 C C . VAL A 1 144 ? 5.827 -8.336 -5.869 1.00 98.31 144 VAL A C 1
ATOM 1164 O O . VAL A 1 144 ? 4.682 -8.755 -6.008 1.00 98.31 144 VAL A O 1
ATOM 1167 N N . GLY A 1 145 ? 6.305 -7.294 -6.549 1.00 98.81 145 GLY A N 1
ATOM 1168 C CA . GLY A 1 145 ? 5.549 -6.506 -7.516 1.00 98.81 145 GLY A CA 1
ATOM 1169 C C . GLY A 1 145 ? 6.447 -5.539 -8.285 1.00 98.81 145 GLY A C 1
ATOM 1170 O O . GLY A 1 145 ? 7.626 -5.369 -7.957 1.00 98.81 145 GLY A O 1
ATOM 1171 N N . PHE A 1 146 ? 5.902 -4.902 -9.320 1.00 98.88 146 PHE A N 1
ATOM 1172 C CA . PHE A 1 146 ? 6.633 -3.887 -10.077 1.00 98.88 146 PHE A CA 1
ATOM 1173 C C . PHE A 1 146 ? 5.750 -2.726 -10.534 1.00 98.88 146 PHE A C 1
ATOM 1175 O O . PHE A 1 146 ? 4.556 -2.878 -10.790 1.00 98.88 146 PHE A O 1
ATOM 1182 N N . ILE A 1 147 ? 6.376 -1.565 -10.703 1.00 98.88 147 ILE A N 1
ATOM 1183 C CA . ILE A 1 147 ? 5.798 -0.370 -11.306 1.00 98.88 147 ILE A CA 1
ATOM 1184 C C . ILE A 1 147 ? 6.652 0.011 -12.512 1.00 98.88 147 ILE A C 1
ATOM 1186 O O . ILE A 1 147 ? 7.859 0.235 -12.392 1.00 98.88 147 ILE A O 1
ATOM 1190 N N . THR A 1 148 ? 6.024 0.120 -13.680 1.00 98.31 148 THR A N 1
ATOM 1191 C CA . THR A 1 148 ? 6.657 0.654 -14.890 1.00 98.31 148 THR A CA 1
ATOM 1192 C C . THR A 1 148 ? 5.966 1.937 -15.324 1.00 98.31 148 THR A C 1
ATOM 1194 O O . THR A 1 148 ? 4.774 1.960 -15.625 1.00 98.31 148 THR A O 1
ATOM 1197 N N . GLN A 1 149 ? 6.721 3.033 -15.352 1.00 98.12 149 GLN A N 1
ATOM 1198 C CA . GLN A 1 149 ? 6.195 4.348 -15.689 1.00 98.12 149 GLN A CA 1
ATOM 1199 C C . GLN A 1 149 ? 6.690 4.791 -17.065 1.00 98.12 149 GLN A C 1
ATOM 1201 O O . GLN A 1 149 ? 7.872 5.093 -17.245 1.00 98.12 149 GLN A O 1
ATOM 1206 N N . LYS A 1 150 ? 5.783 4.864 -18.044 1.00 96.81 150 LYS A N 1
ATOM 1207 C CA . LYS A 1 150 ? 5.979 5.493 -19.362 1.00 96.81 150 LYS A CA 1
ATOM 1208 C C . LYS A 1 150 ? 7.193 4.994 -20.164 1.00 96.81 150 LYS A C 1
ATOM 1210 O O . LYS A 1 150 ? 7.768 5.729 -20.969 1.00 96.81 150 LYS A O 1
ATOM 1215 N N . GLY A 1 151 ? 7.636 3.751 -19.972 1.00 93.81 151 GLY A N 1
ATOM 1216 C CA . GLY A 1 151 ? 8.660 3.138 -20.828 1.00 93.81 151 GLY A CA 1
ATOM 1217 C C . GLY A 1 151 ? 8.145 2.880 -22.255 1.00 93.81 151 GLY A C 1
ATOM 1218 O O . GLY A 1 151 ? 6.951 2.979 -22.504 1.00 93.81 151 GLY A O 1
ATOM 1219 N N . GLY A 1 152 ? 9.035 2.587 -23.210 1.00 92.69 152 GLY A N 1
ATOM 1220 C CA . GLY A 1 152 ? 8.632 2.491 -24.626 1.00 92.69 152 GLY A CA 1
ATOM 1221 C C . GLY A 1 152 ? 9.248 1.378 -25.461 1.00 92.69 152 GLY A C 1
ATOM 1222 O O . GLY A 1 152 ? 8.913 1.263 -26.634 1.00 92.69 152 GLY A O 1
ATOM 1223 N N . PHE A 1 153 ? 10.157 0.589 -24.893 1.00 95.12 153 PHE A N 1
ATOM 1224 C CA . PHE A 1 153 ? 10.802 -0.531 -25.587 1.00 95.12 153 PHE A CA 1
ATOM 1225 C C . PHE A 1 153 ? 10.810 -1.792 -24.720 1.00 95.12 153 PHE A C 1
ATOM 1227 O O . PHE A 1 153 ? 11.790 -2.529 -24.682 1.00 95.12 153 PHE A O 1
ATOM 1234 N N . HIS A 1 154 ? 9.711 -2.034 -24.011 1.00 96.50 154 HIS A N 1
ATOM 1235 C CA . HIS A 1 154 ? 9.509 -3.277 -23.281 1.00 96.50 154 HIS A CA 1
ATOM 1236 C C . HIS A 1 154 ? 9.419 -4.445 -24.265 1.00 96.50 154 HIS A C 1
ATOM 1238 O O . HIS A 1 154 ? 8.822 -4.320 -25.338 1.00 96.50 154 HIS A O 1
ATOM 1244 N N . ASN A 1 155 ? 9.981 -5.594 -23.890 1.00 94.44 155 ASN A N 1
ATOM 1245 C CA . ASN A 1 155 ? 9.843 -6.820 -24.675 1.00 94.44 155 ASN A CA 1
ATOM 1246 C C . ASN A 1 155 ? 8.376 -7.292 -24.681 1.00 94.44 155 ASN A C 1
ATOM 1248 O O . ASN A 1 155 ? 7.775 -7.510 -23.629 1.00 94.44 155 ASN A O 1
ATOM 1252 N N . THR A 1 156 ? 7.831 -7.480 -25.880 1.00 95.56 156 THR A N 1
ATOM 1253 C CA . THR A 1 156 ? 6.433 -7.868 -26.116 1.00 95.56 156 THR A CA 1
ATOM 1254 C C . THR A 1 156 ? 6.237 -9.378 -26.277 1.00 95.56 156 THR A C 1
ATOM 1256 O O . THR A 1 156 ? 5.133 -9.815 -26.579 1.00 95.56 156 THR A O 1
ATOM 1259 N N . ASP A 1 157 ? 7.287 -10.191 -26.129 1.00 95.75 157 ASP A N 1
ATOM 1260 C CA . ASP A 1 157 ? 7.146 -11.650 -26.118 1.00 95.75 157 ASP A CA 1
ATOM 1261 C C . ASP A 1 157 ? 6.339 -12.081 -24.880 1.00 95.75 157 ASP A C 1
ATOM 1263 O O . ASP A 1 157 ? 6.289 -11.325 -23.899 1.00 95.75 157 ASP A O 1
ATOM 1267 N N . PRO A 1 158 ? 5.778 -13.306 -24.857 1.00 97.25 158 PRO A N 1
ATOM 1268 C CA . PRO A 1 158 ? 5.061 -13.816 -23.694 1.00 97.25 158 PRO A CA 1
ATOM 1269 C C . PRO A 1 158 ? 5.825 -13.598 -22.382 1.00 97.25 158 PRO A C 1
ATOM 1271 O O . PRO A 1 158 ? 7.038 -13.827 -22.305 1.00 97.25 158 PRO A O 1
ATOM 1274 N N . ALA A 1 159 ? 5.122 -13.121 -21.357 1.00 97.56 159 ALA A N 1
ATOM 1275 C CA . ALA A 1 159 ? 5.700 -12.809 -20.053 1.00 97.56 159 ALA A CA 1
ATOM 1276 C C . ALA A 1 159 ? 5.972 -14.046 -19.177 1.00 97.56 159 ALA A C 1
ATOM 1278 O O . ALA A 1 159 ? 6.725 -13.943 -18.214 1.00 97.56 159 ALA A O 1
ATOM 1279 N N . GLY A 1 160 ? 5.435 -15.219 -19.537 1.00 97.75 160 GLY A N 1
ATOM 1280 C CA . GLY A 1 160 ? 5.605 -16.445 -18.751 1.00 97.75 160 GLY A CA 1
ATOM 1281 C C . GLY A 1 160 ? 5.027 -16.280 -17.346 1.00 97.75 160 GLY A C 1
ATOM 1282 O O . GLY A 1 160 ? 3.991 -15.641 -17.190 1.00 97.75 160 GLY A O 1
ATOM 1283 N N . ASP A 1 161 ? 5.722 -16.788 -16.331 1.00 97.81 161 ASP A N 1
ATOM 1284 C CA . ASP A 1 161 ? 5.263 -16.738 -14.935 1.00 97.81 161 ASP A CA 1
ATOM 1285 C C . ASP A 1 161 ? 5.186 -15.304 -14.369 1.00 97.81 161 ASP A C 1
ATOM 1287 O O . ASP A 1 161 ? 4.525 -15.067 -13.361 1.00 97.81 161 ASP A O 1
ATOM 1291 N N . ALA A 1 162 ? 5.779 -14.308 -15.043 1.00 98.19 162 ALA A N 1
ATOM 1292 C CA . ALA A 1 162 ? 5.671 -12.903 -14.644 1.00 98.19 162 ALA A CA 1
ATOM 1293 C C . ALA A 1 162 ? 4.245 -12.330 -14.755 1.00 98.19 162 ALA A C 1
ATOM 1295 O O . ALA A 1 162 ? 3.983 -11.262 -14.204 1.00 98.19 162 ALA A O 1
ATOM 1296 N N . ILE A 1 163 ? 3.312 -13.018 -15.429 1.00 98.25 163 ILE A N 1
ATOM 1297 C CA . ILE A 1 163 ? 1.889 -12.634 -15.409 1.00 98.25 163 ILE A CA 1
ATOM 1298 C C . ILE A 1 163 ? 1.286 -12.734 -13.997 1.00 98.25 163 ILE A C 1
ATOM 1300 O O . ILE A 1 163 ? 0.364 -11.988 -13.679 1.00 98.25 163 ILE A O 1
ATOM 1304 N N . GLU A 1 164 ? 1.837 -13.595 -13.136 1.00 98.06 164 GLU A N 1
ATOM 1305 C CA . GLU A 1 164 ? 1.402 -13.775 -11.743 1.00 98.06 164 GLU A CA 1
ATOM 1306 C C . GLU A 1 164 ? 2.030 -12.758 -10.780 1.00 98.06 164 GLU A C 1
ATOM 1308 O O . GLU A 1 164 ? 1.715 -12.752 -9.587 1.00 98.06 164 GLU A O 1
ATOM 1313 N N . VAL A 1 165 ? 2.947 -11.914 -11.261 1.00 98.69 165 VAL A N 1
ATOM 1314 C CA . VAL A 1 165 ? 3.537 -10.827 -10.475 1.00 98.69 165 VAL A CA 1
ATOM 1315 C C . VAL A 1 165 ? 2.672 -9.578 -10.654 1.00 98.69 165 VAL A C 1
ATOM 1317 O O . VAL A 1 165 ? 2.522 -9.114 -11.791 1.00 98.69 165 VAL A O 1
ATOM 1320 N N . PRO A 1 166 ? 2.122 -9.000 -9.568 1.00 98.81 166 PRO A N 1
ATOM 1321 C CA . PRO A 1 166 ? 1.351 -7.771 -9.658 1.00 98.81 166 PRO A CA 1
ATOM 1322 C C . PRO A 1 166 ? 2.152 -6.630 -10.285 1.00 98.81 166 PRO A C 1
ATOM 1324 O O . PRO A 1 166 ? 3.269 -6.324 -9.860 1.00 98.81 166 PRO A O 1
ATOM 1327 N N . GLY A 1 167 ? 1.568 -6.000 -11.302 1.00 98.75 167 GLY A N 1
ATOM 1328 C CA . GLY A 1 167 ? 2.231 -4.979 -12.110 1.00 98.75 167 GLY A CA 1
ATOM 1329 C C . GLY A 1 167 ? 1.381 -3.730 -12.270 1.00 98.75 167 GLY A C 1
ATOM 1330 O O . GLY A 1 167 ? 0.233 -3.824 -12.694 1.00 98.75 167 GLY A O 1
ATOM 1331 N N . LEU A 1 168 ? 1.947 -2.558 -11.991 1.00 98.88 168 LEU A N 1
ATOM 1332 C CA . LEU A 1 168 ? 1.302 -1.266 -12.219 1.00 98.88 168 LEU A CA 1
ATOM 1333 C C . LEU A 1 168 ? 1.989 -0.535 -13.378 1.00 98.88 168 LEU A C 1
ATOM 1335 O O . LEU A 1 168 ? 3.157 -0.148 -13.299 1.00 98.88 168 LEU A O 1
ATOM 1339 N N . MET A 1 169 ? 1.265 -0.377 -14.483 1.00 98.69 169 MET A N 1
ATOM 1340 C CA . MET A 1 169 ? 1.777 0.165 -15.737 1.00 98.69 169 MET A CA 1
ATOM 1341 C C . MET A 1 169 ? 1.173 1.536 -16.011 1.00 98.69 169 MET A C 1
ATOM 1343 O O . MET A 1 169 ? -0.038 1.659 -16.173 1.00 98.69 169 MET A O 1
ATOM 1347 N N . PHE A 1 170 ? 2.014 2.561 -16.127 1.00 98.62 170 PHE A N 1
ATOM 1348 C CA . PHE A 1 170 ? 1.567 3.911 -16.461 1.00 98.62 170 PHE A CA 1
ATOM 1349 C C . PHE A 1 170 ? 1.907 4.296 -17.897 1.00 98.62 170 PHE A C 1
ATOM 1351 O O . PHE A 1 170 ? 3.049 4.148 -18.342 1.00 98.62 170 PHE A O 1
ATOM 1358 N N . VAL A 1 171 ? 0.942 4.907 -18.579 1.00 98.31 171 VAL A N 1
ATOM 1359 C CA . VAL A 1 171 ? 1.120 5.601 -19.865 1.00 98.31 171 VAL A CA 1
ATOM 1360 C C . VAL A 1 171 ? 0.676 7.061 -19.729 1.00 98.31 171 VAL A C 1
ATOM 1362 O O . VAL A 1 171 ? -0.029 7.416 -18.791 1.00 98.31 171 VAL A O 1
ATOM 1365 N N . GLY A 1 172 ? 1.155 7.955 -20.596 1.00 97.75 172 GLY A N 1
ATOM 1366 C CA . GLY A 1 172 ? 0.661 9.337 -20.675 1.00 97.75 172 GLY A CA 1
ATOM 1367 C C . GLY A 1 172 ? -0.171 9.521 -21.931 1.00 97.75 172 GLY A C 1
ATOM 1368 O O . GLY A 1 172 ? 0.278 9.095 -22.992 1.00 97.75 172 GLY A O 1
ATOM 1369 N N . GLU A 1 173 ? -1.342 10.148 -21.821 1.00 96.94 173 GLU A N 1
ATOM 1370 C CA . GLU A 1 173 ? -2.254 10.371 -22.954 1.00 96.94 173 GLU A CA 1
ATOM 1371 C C . GLU A 1 173 ? -1.559 11.100 -24.121 1.00 96.94 173 GLU A C 1
ATOM 1373 O O . GLU A 1 173 ? -1.734 10.746 -25.287 1.00 96.94 173 GLU A O 1
ATOM 1378 N N . ASN A 1 174 ? -0.703 12.076 -23.799 1.00 98.06 174 ASN A N 1
ATOM 1379 C CA . ASN A 1 174 ? 0.042 12.891 -24.758 1.00 98.06 174 ASN A CA 1
ATOM 1380 C C . ASN A 1 174 ? 1.506 12.442 -24.930 1.00 98.06 174 ASN A C 1
ATOM 1382 O O . ASN A 1 174 ? 2.326 13.198 -25.465 1.00 98.06 174 ASN A O 1
ATOM 1386 N N . ASP A 1 175 ? 1.875 11.245 -24.462 1.00 97.81 175 ASP A N 1
ATOM 1387 C CA . ASP A 1 175 ? 3.206 10.688 -24.718 1.00 97.81 175 ASP A CA 1
ATOM 1388 C C . ASP A 1 175 ? 3.343 10.239 -26.193 1.00 97.81 175 ASP A C 1
ATOM 1390 O O . ASP A 1 175 ? 2.403 10.248 -26.989 1.00 97.81 175 ASP A O 1
ATOM 1394 N N . LEU A 1 176 ? 4.556 9.877 -26.607 1.00 97.88 176 LEU A N 1
ATOM 1395 C CA . LEU A 1 176 ? 4.820 9.418 -27.966 1.00 97.88 176 LEU A CA 1
ATOM 1396 C C . LEU A 1 176 ? 4.041 8.120 -28.252 1.00 97.88 176 LEU A C 1
ATOM 1398 O O . LEU A 1 176 ? 4.112 7.201 -27.433 1.00 97.88 176 LEU A O 1
ATOM 1402 N N . PRO A 1 177 ? 3.403 7.972 -29.436 1.00 97.88 177 PRO A N 1
ATOM 1403 C CA . PRO A 1 177 ? 2.538 6.829 -29.736 1.00 97.88 177 PRO A CA 1
ATOM 1404 C C . PRO A 1 177 ? 3.175 5.467 -29.464 1.00 97.88 177 PRO A C 1
ATOM 1406 O O . PRO A 1 177 ? 2.547 4.616 -28.853 1.00 97.88 177 PRO A O 1
ATOM 1409 N N . TYR A 1 178 ? 4.457 5.282 -29.804 1.00 97.25 178 TYR A N 1
ATOM 1410 C CA . TYR A 1 178 ? 5.141 4.006 -29.568 1.00 97.25 178 TYR A CA 1
ATOM 1411 C C . TYR A 1 178 ? 5.251 3.632 -28.080 1.00 97.25 178 TYR A C 1
ATOM 1413 O O . TYR A 1 178 ? 5.334 2.450 -27.769 1.00 97.25 178 TYR A O 1
ATOM 1421 N N . ARG A 1 179 ? 5.275 4.606 -27.156 1.00 96.06 179 ARG A N 1
ATOM 1422 C CA . ARG A 1 179 ? 5.312 4.343 -25.706 1.00 96.06 179 ARG A CA 1
ATOM 1423 C C . ARG A 1 179 ? 3.960 3.856 -25.210 1.00 96.06 179 ARG A C 1
ATOM 1425 O O . ARG A 1 179 ? 3.898 2.866 -24.487 1.00 96.06 179 ARG A O 1
ATOM 1432 N N . ILE A 1 180 ? 2.904 4.532 -25.657 1.00 97.94 180 ILE A N 1
ATOM 1433 C CA . ILE A 1 180 ? 1.517 4.178 -25.354 1.00 97.94 180 ILE A CA 1
ATOM 1434 C C . ILE A 1 180 ? 1.218 2.791 -25.933 1.00 97.94 180 ILE A C 1
ATOM 1436 O O . ILE A 1 180 ? 0.859 1.881 -25.198 1.00 97.94 180 ILE A O 1
ATOM 1440 N N . GLU A 1 181 ? 1.461 2.594 -27.231 1.00 98.12 181 GLU A N 1
ATOM 1441 C CA . GLU A 1 181 ? 1.216 1.330 -27.935 1.00 98.12 181 GLU A CA 1
ATOM 1442 C C . GLU A 1 181 ? 2.006 0.159 -27.337 1.00 98.12 181 GLU A C 1
ATOM 1444 O O . GLU A 1 181 ? 1.472 -0.941 -27.230 1.00 98.12 181 GLU A O 1
ATOM 1449 N N . ASN A 1 182 ? 3.260 0.370 -26.917 1.00 98.00 182 ASN A N 1
ATOM 1450 C CA . ASN A 1 182 ? 4.089 -0.700 -26.363 1.00 98.00 182 ASN A CA 1
ATOM 1451 C C . ASN A 1 182 ? 3.558 -1.225 -25.021 1.00 98.00 182 ASN A C 1
ATOM 1453 O O . ASN A 1 182 ? 3.390 -2.434 -24.881 1.00 98.00 182 ASN A O 1
ATOM 1457 N N . LEU A 1 183 ? 3.288 -0.348 -24.049 1.00 96.62 183 LEU A N 1
ATOM 1458 C CA . LEU A 1 183 ? 2.784 -0.777 -22.739 1.00 96.62 183 LEU A CA 1
ATOM 1459 C C . LEU A 1 183 ? 1.323 -1.230 -22.800 1.00 96.62 183 LEU A C 1
ATOM 1461 O O . LEU A 1 183 ? 0.998 -2.286 -22.260 1.00 96.62 183 LEU A O 1
ATOM 1465 N N . THR A 1 184 ? 0.460 -0.490 -23.501 1.00 98.00 184 THR A N 1
ATOM 1466 C CA . THR A 1 184 ? -0.949 -0.872 -23.667 1.00 98.00 184 THR A CA 1
ATOM 1467 C C . THR A 1 184 ? -1.078 -2.195 -24.421 1.00 98.00 184 THR A C 1
ATOM 1469 O O . THR A 1 184 ? -1.887 -3.034 -24.039 1.00 98.00 184 THR A O 1
ATOM 1472 N N . GLY A 1 185 ? -0.257 -2.426 -25.451 1.00 98.06 185 GLY A N 1
ATOM 1473 C CA . GLY A 1 185 ? -0.230 -3.695 -26.180 1.00 98.06 185 GLY A CA 1
ATOM 1474 C C . GLY A 1 185 ? 0.174 -4.868 -25.290 1.00 98.06 185 GLY A C 1
ATOM 1475 O O . GLY A 1 185 ? -0.540 -5.862 -25.239 1.00 98.06 185 GLY A O 1
ATOM 1476 N N . ILE A 1 186 ? 1.253 -4.726 -24.510 1.00 98.06 186 ILE A N 1
ATOM 1477 C CA . ILE A 1 186 ? 1.678 -5.756 -23.546 1.00 98.06 186 ILE A CA 1
ATOM 1478 C C . ILE A 1 186 ? 0.562 -6.074 -22.556 1.00 98.06 186 ILE A C 1
ATOM 1480 O O . ILE A 1 186 ? 0.291 -7.247 -22.307 1.00 98.06 186 ILE A O 1
ATOM 1484 N N . PHE A 1 187 ? -0.090 -5.050 -22.012 1.00 98.50 187 PHE A N 1
ATOM 1485 C CA . PHE A 1 187 ? -1.215 -5.228 -21.108 1.00 98.50 187 PHE A CA 1
ATOM 1486 C C . PHE A 1 187 ? -2.354 -6.021 -21.771 1.00 98.50 187 PHE A C 1
ATOM 1488 O O . PHE A 1 187 ? -2.747 -7.068 -21.256 1.00 98.50 187 PHE A O 1
ATOM 1495 N N . LEU A 1 188 ? -2.834 -5.584 -22.939 1.00 98.25 188 LEU A N 1
ATOM 1496 C CA . LEU A 1 188 ? -3.954 -6.222 -23.643 1.00 98.25 188 LEU A CA 1
ATOM 1497 C C . LEU A 1 188 ? -3.635 -7.641 -24.135 1.00 98.25 188 LEU A C 1
ATOM 1499 O O . LEU A 1 188 ? -4.528 -8.482 -24.180 1.00 98.25 188 LEU A O 1
ATOM 1503 N N . ASP A 1 189 ? -2.376 -7.931 -24.461 1.00 98.31 189 ASP A N 1
ATOM 1504 C CA . ASP A 1 189 ? -1.949 -9.267 -24.887 1.00 98.31 189 ASP A CA 1
ATOM 1505 C C . ASP A 1 189 ? -1.895 -10.273 -23.719 1.00 98.31 189 ASP A C 1
ATOM 1507 O O . ASP A 1 189 ? -1.985 -11.481 -23.944 1.00 98.31 189 ASP A O 1
ATOM 1511 N N . HIS A 1 190 ? -1.755 -9.802 -22.471 1.00 98.44 190 HIS A N 1
ATOM 1512 C CA . HIS A 1 190 ? -1.545 -10.663 -21.298 1.00 98.44 190 HIS A CA 1
ATOM 1513 C C . HIS A 1 190 ? -2.710 -10.680 -20.304 1.00 98.44 190 HIS A C 1
ATOM 1515 O O . HIS A 1 190 ? -2.851 -11.657 -19.566 1.00 98.44 190 HIS A O 1
ATOM 1521 N N . ARG A 1 191 ? -3.584 -9.669 -20.283 1.00 97.50 191 ARG A N 1
ATOM 1522 C CA . ARG A 1 191 ? -4.796 -9.703 -19.447 1.00 97.50 191 ARG A CA 1
ATOM 1523 C C . ARG A 1 191 ? -5.708 -10.911 -19.725 1.00 97.50 191 ARG A C 1
ATOM 1525 O O . ARG A 1 191 ? -6.080 -11.557 -18.744 1.00 97.50 191 ARG A O 1
ATOM 1532 N N . PRO A 1 192 ? -5.952 -11.342 -20.983 1.00 97.88 192 PRO A N 1
ATOM 1533 C CA . PRO A 1 192 ? -6.701 -12.574 -21.266 1.00 97.88 192 PRO A CA 1
ATOM 1534 C C . PRO A 1 192 ? -6.007 -13.856 -20.775 1.00 97.88 192 PRO A C 1
ATOM 1536 O O . PRO A 1 192 ? -6.620 -14.920 -20.722 1.00 97.88 192 PRO A O 1
ATOM 1539 N N . LEU A 1 193 ? -4.712 -13.784 -20.447 1.00 97.44 193 LEU A N 1
ATOM 1540 C CA . LEU A 1 193 ? -3.938 -14.896 -19.890 1.00 97.44 193 LEU A CA 1
ATOM 1541 C C . LEU A 1 193 ? -3.992 -14.940 -18.355 1.00 97.44 193 LEU A C 1
ATOM 1543 O O . LEU A 1 193 ? -3.382 -15.826 -17.768 1.00 97.44 193 LEU A O 1
ATOM 1547 N N . GLY A 1 194 ? -4.703 -14.004 -17.714 1.00 96.50 194 GLY A N 1
ATOM 1548 C CA . GLY A 1 194 ? -4.816 -13.911 -16.256 1.00 96.50 194 GLY A CA 1
ATOM 1549 C C . GLY A 1 194 ? -3.833 -12.940 -15.600 1.00 96.50 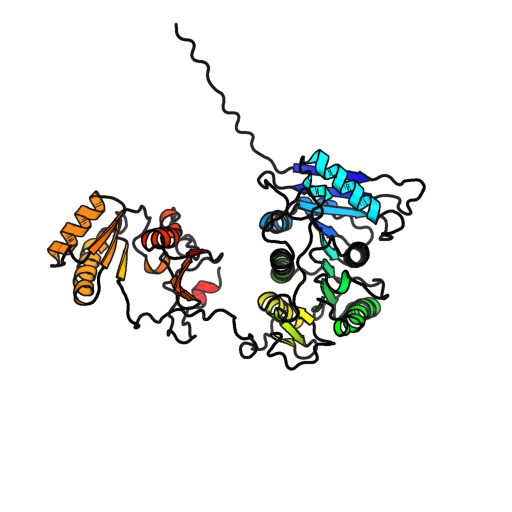194 GLY A C 1
ATOM 1550 O O . GLY A 1 194 ? -3.758 -12.902 -14.376 1.00 96.50 194 GLY A O 1
ATOM 1551 N N . ALA A 1 195 ? -3.103 -12.126 -16.375 1.00 98.38 195 ALA A N 1
ATOM 1552 C CA . ALA A 1 195 ? -2.072 -11.258 -15.811 1.00 98.38 195 ALA A CA 1
ATOM 1553 C C . ALA A 1 195 ? -2.612 -10.302 -14.739 1.00 98.38 195 ALA A C 1
ATOM 1555 O O . ALA A 1 195 ? -3.600 -9.600 -14.966 1.00 98.38 195 ALA A O 1
ATOM 1556 N N . LYS A 1 196 ? -1.935 -10.241 -13.592 1.00 98.38 196 LYS A N 1
ATOM 1557 C CA . LYS A 1 196 ? -2.304 -9.448 -12.409 1.00 98.38 196 LYS A CA 1
ATOM 1558 C C . LYS A 1 196 ? -1.897 -7.980 -12.559 1.00 98.38 196 LYS A C 1
ATOM 1560 O O . LYS A 1 196 ? -1.192 -7.423 -11.721 1.00 98.38 196 LYS A O 1
ATOM 1565 N N . TRP A 1 197 ? -2.253 -7.370 -13.686 1.00 98.62 197 TRP A N 1
ATOM 1566 C CA . TRP A 1 197 ? -1.715 -6.074 -14.095 1.00 98.62 197 TRP A CA 1
ATOM 1567 C C . TRP A 1 197 ? -2.774 -4.978 -14.137 1.00 98.62 197 TRP A C 1
ATOM 1569 O O . TRP A 1 197 ? -3.937 -5.209 -14.470 1.00 98.62 197 TRP A O 1
ATOM 1579 N N . ILE A 1 198 ? -2.317 -3.765 -13.852 1.00 98.81 198 ILE A N 1
ATOM 1580 C CA . ILE A 1 198 ? -3.060 -2.515 -13.913 1.00 98.81 198 ILE A CA 1
ATOM 1581 C C . ILE A 1 198 ? -2.466 -1.682 -15.043 1.00 98.81 198 ILE A C 1
ATOM 1583 O O . ILE A 1 198 ? -1.252 -1.483 -15.083 1.00 98.81 198 ILE A O 1
ATOM 1587 N N . LEU A 1 199 ? -3.311 -1.153 -15.924 1.00 98.75 199 LEU A N 1
ATOM 1588 C CA . LEU A 1 199 ? -2.936 -0.094 -16.857 1.00 98.75 199 LEU A CA 1
ATOM 1589 C C . LEU A 1 199 ? -3.599 1.208 -16.411 1.00 98.75 199 LEU A C 1
ATOM 1591 O O . LEU A 1 199 ? -4.820 1.265 -16.290 1.00 98.75 199 LEU A O 1
ATOM 1595 N N . ALA A 1 200 ? -2.795 2.238 -16.165 1.00 98.44 200 ALA A N 1
ATOM 1596 C CA . ALA A 1 200 ? -3.226 3.561 -15.735 1.00 98.44 200 ALA A CA 1
ATOM 1597 C C . ALA A 1 200 ? -2.771 4.617 -16.753 1.00 98.44 200 ALA A C 1
ATOM 1599 O O . ALA A 1 200 ? -1.572 4.837 -16.956 1.00 98.44 200 ALA A O 1
ATOM 1600 N N . MET A 1 201 ? -3.725 5.273 -17.413 1.00 97.75 201 MET A N 1
ATOM 1601 C CA . MET A 1 201 ? -3.445 6.385 -18.317 1.00 97.75 201 MET A CA 1
ATOM 1602 C C . MET A 1 201 ? -3.527 7.708 -17.560 1.00 97.75 201 MET A C 1
ATOM 1604 O O . MET A 1 201 ? -4.572 8.058 -17.028 1.00 97.75 201 MET A O 1
ATOM 1608 N N . GLU A 1 202 ? -2.419 8.444 -17.526 1.00 97.56 202 GLU A N 1
ATOM 1609 C CA . GLU A 1 202 ? -2.386 9.802 -16.985 1.00 97.56 202 GLU A CA 1
ATOM 1610 C C . GLU A 1 202 ? -2.894 10.780 -18.054 1.00 97.56 202 GLU A C 1
ATOM 1612 O O . GLU A 1 202 ? -2.249 10.954 -19.101 1.00 97.56 202 GLU A O 1
ATOM 1617 N N . GLN A 1 203 ? -4.052 11.389 -17.793 1.00 94.94 203 GLN A N 1
ATOM 1618 C CA . GLN A 1 203 ? -4.713 12.330 -18.700 1.00 94.94 203 GLN A CA 1
ATOM 1619 C C . GLN A 1 203 ? -3.850 13.573 -18.924 1.00 94.94 203 GLN A C 1
ATOM 1621 O O . GLN A 1 203 ? -3.159 14.054 -18.026 1.00 94.94 203 GLN A O 1
ATOM 1626 N N . GLY A 1 204 ? -3.818 14.075 -20.157 1.00 95.69 204 GLY A N 1
ATOM 1627 C CA . GLY A 1 204 ? -3.065 15.267 -20.539 1.00 95.69 204 GLY A CA 1
ATOM 1628 C C . GLY A 1 204 ? -1.534 15.146 -20.463 1.00 95.69 204 GLY A C 1
ATOM 1629 O O . GLY A 1 204 ? -0.826 15.999 -21.013 1.00 95.69 204 GLY A O 1
ATOM 1630 N N . ALA A 1 205 ? -0.996 14.106 -19.828 1.00 96.88 205 ALA A N 1
ATOM 1631 C CA . ALA A 1 205 ? 0.412 14.020 -19.484 1.00 96.88 205 ALA A CA 1
ATOM 1632 C C . ALA A 1 205 ? 1.288 13.531 -20.637 1.00 96.88 205 ALA A C 1
ATOM 1634 O O . ALA A 1 205 ? 0.915 12.676 -21.441 1.00 96.88 205 ALA A O 1
ATOM 1635 N N . VAL A 1 206 ? 2.506 14.066 -20.671 1.00 96.00 206 VAL A N 1
ATOM 1636 C CA . VAL A 1 206 ? 3.573 13.664 -21.592 1.00 96.00 206 VAL A CA 1
ATOM 1637 C C . VAL A 1 206 ? 4.518 12.676 -20.892 1.00 96.00 206 VAL A C 1
ATOM 1639 O O . VAL A 1 206 ? 4.141 11.987 -19.944 1.00 96.00 206 VAL A O 1
ATOM 1642 N N . HIS A 1 207 ? 5.768 12.597 -21.348 1.00 96.56 207 HIS A N 1
ATOM 1643 C CA . HIS A 1 207 ? 6.812 11.770 -20.756 1.00 96.56 207 HIS A CA 1
ATOM 1644 C C . HIS A 1 207 ? 7.368 12.362 -19.443 1.00 96.56 207 HIS A C 1
ATOM 1646 O O . HIS A 1 207 ? 8.466 12.925 -19.419 1.00 96.56 207 HIS A O 1
ATOM 1652 N N . THR A 1 208 ? 6.585 12.272 -18.368 1.00 95.69 208 THR A N 1
ATOM 1653 C CA . THR A 1 208 ? 6.926 12.708 -17.002 1.00 95.69 208 THR A CA 1
ATOM 1654 C C . THR A 1 208 ? 6.839 11.555 -16.004 1.00 95.69 208 THR A C 1
ATOM 1656 O O . THR A 1 208 ? 6.164 10.558 -16.247 1.00 95.69 208 THR A O 1
ATOM 1659 N N . GLN A 1 209 ? 7.549 11.670 -14.884 1.00 95.38 209 GLN A N 1
ATOM 1660 C CA . GLN A 1 209 ? 7.431 10.711 -13.786 1.00 95.38 209 GLN A CA 1
ATOM 1661 C C . GLN A 1 209 ? 6.104 10.926 -13.048 1.00 95.38 209 GLN A C 1
ATOM 1663 O O . GLN A 1 209 ? 5.669 12.069 -12.911 1.00 95.38 209 GLN A O 1
ATOM 1668 N N . ILE A 1 210 ? 5.492 9.843 -12.567 1.00 97.12 210 ILE A N 1
ATOM 1669 C CA . ILE A 1 210 ? 4.276 9.901 -11.753 1.00 97.12 210 ILE A CA 1
ATOM 1670 C C . ILE A 1 210 ? 4.609 10.461 -10.369 1.00 97.12 210 ILE A C 1
ATOM 1672 O O . ILE A 1 210 ? 5.585 10.043 -9.744 1.00 97.12 210 ILE A O 1
ATOM 1676 N N . THR A 1 211 ? 3.785 11.397 -9.900 1.00 95.12 211 THR A N 1
ATOM 1677 C CA . THR A 1 211 ? 3.917 12.051 -8.586 1.00 95.12 211 THR A CA 1
ATOM 1678 C C . THR A 1 211 ? 2.757 11.745 -7.637 1.00 95.12 211 THR A C 1
ATOM 1680 O O . THR A 1 211 ? 2.703 12.305 -6.546 1.00 95.12 211 THR A O 1
ATOM 1683 N N . ASP A 1 212 ? 1.821 10.880 -8.037 1.00 96.12 212 ASP A N 1
ATOM 1684 C CA . ASP A 1 212 ? 0.744 10.389 -7.171 1.00 96.12 212 ASP A CA 1
ATOM 1685 C C . ASP A 1 212 ? 1.289 9.320 -6.210 1.00 96.12 212 ASP A C 1
ATOM 1687 O O . ASP A 1 212 ? 1.135 8.115 -6.415 1.00 96.12 212 ASP A O 1
ATOM 1691 N N . HIS A 1 213 ? 2.013 9.780 -5.187 1.00 94.81 213 HIS A N 1
ATOM 1692 C CA . HIS A 1 213 ? 2.592 8.921 -4.155 1.00 94.81 213 HIS A CA 1
ATOM 1693 C C . HIS A 1 213 ? 1.540 8.077 -3.426 1.00 94.81 213 HIS A C 1
ATOM 1695 O O . HIS A 1 213 ? 1.746 6.871 -3.341 1.00 94.81 213 HIS A O 1
ATOM 1701 N N . PRO A 1 214 ? 0.375 8.614 -3.004 1.00 92.62 214 PRO A N 1
ATOM 1702 C CA . PRO A 1 214 ? -0.654 7.791 -2.376 1.00 92.62 214 PRO A CA 1
ATOM 1703 C C . PRO A 1 214 ? -1.096 6.589 -3.226 1.00 92.62 214 PRO A C 1
ATOM 1705 O O . PRO A 1 214 ? -1.367 5.524 -2.672 1.00 92.62 214 PRO A O 1
ATOM 1708 N N . PHE A 1 215 ? -1.162 6.720 -4.557 1.00 97.44 215 PHE A N 1
ATOM 1709 C CA . PHE A 1 215 ? -1.446 5.587 -5.442 1.00 97.44 215 PHE A CA 1
ATOM 1710 C C . PHE A 1 215 ? -0.276 4.599 -5.544 1.00 97.44 215 PHE A C 1
ATOM 1712 O O . PHE A 1 215 ? -0.476 3.391 -5.387 1.00 97.44 215 PHE A O 1
ATOM 1719 N N . LEU A 1 216 ? 0.942 5.098 -5.772 1.00 98.25 216 LEU A N 1
ATOM 1720 C CA . LEU A 1 216 ? 2.146 4.265 -5.876 1.00 98.25 216 LEU A CA 1
ATOM 1721 C C . LEU A 1 216 ? 2.404 3.464 -4.588 1.00 98.25 216 LEU A C 1
ATOM 1723 O O . LEU A 1 216 ? 2.676 2.262 -4.649 1.00 98.25 216 LEU A O 1
ATOM 1727 N N . ASP A 1 217 ? 2.281 4.122 -3.440 1.00 96.44 217 ASP A N 1
ATOM 1728 C CA . ASP A 1 217 ? 2.598 3.582 -2.120 1.00 96.44 217 ASP A CA 1
ATOM 1729 C C . ASP A 1 217 ? 1.525 2.582 -1.671 1.00 96.44 217 ASP A C 1
ATOM 1731 O O . ASP A 1 217 ? 1.853 1.498 -1.193 1.00 96.44 217 ASP A O 1
ATOM 1735 N N . SER A 1 218 ? 0.241 2.878 -1.919 1.00 95.56 218 SER A N 1
ATOM 1736 C CA . SER A 1 218 ? -0.862 1.935 -1.674 1.00 95.56 218 SER A CA 1
ATOM 1737 C C . SER A 1 218 ? -0.691 0.640 -2.468 1.00 95.56 218 SER A C 1
ATOM 1739 O O . SER A 1 218 ? -0.889 -0.447 -1.920 1.00 95.56 218 SER A O 1
ATOM 1741 N N . PHE A 1 219 ? -0.279 0.733 -3.737 1.00 98.75 219 PHE A N 1
ATOM 1742 C CA . PHE A 1 219 ? 0.003 -0.450 -4.544 1.00 98.75 219 PHE A CA 1
ATOM 1743 C C . PHE A 1 219 ? 1.182 -1.253 -3.980 1.00 98.75 219 PHE A C 1
ATOM 1745 O O . PHE A 1 219 ? 1.063 -2.469 -3.834 1.00 98.75 219 PHE A O 1
ATOM 1752 N N . PHE A 1 220 ? 2.291 -0.592 -3.624 1.00 98.69 220 PHE A N 1
ATOM 1753 C CA . PHE A 1 220 ? 3.444 -1.251 -3.004 1.00 98.69 220 PHE A CA 1
ATOM 1754 C C . PHE A 1 220 ? 3.069 -1.980 -1.709 1.00 98.69 220 PHE A C 1
ATOM 1756 O O . PHE A 1 220 ? 3.336 -3.178 -1.596 1.00 98.69 220 PHE A O 1
ATOM 1763 N N . ASN A 1 221 ? 2.420 -1.288 -0.772 1.00 97.06 221 ASN A N 1
ATOM 1764 C CA . ASN A 1 221 ? 2.043 -1.846 0.525 1.00 97.06 221 ASN A CA 1
ATOM 1765 C C . ASN A 1 221 ? 1.070 -3.020 0.354 1.00 97.06 221 ASN A C 1
ATOM 1767 O O . ASN A 1 221 ? 1.368 -4.129 0.784 1.00 97.06 221 ASN A O 1
ATOM 1771 N N . THR A 1 222 ? -0.017 -2.828 -0.405 1.00 97.06 222 THR A N 1
ATOM 1772 C CA . THR A 1 222 ? -1.036 -3.873 -0.620 1.00 97.06 222 THR A CA 1
ATOM 1773 C C . THR A 1 222 ? -0.438 -5.134 -1.245 1.00 97.06 222 THR A C 1
ATOM 1775 O O . THR A 1 222 ? -0.737 -6.252 -0.832 1.00 97.06 222 THR A O 1
ATOM 1778 N N . VAL A 1 223 ? 0.399 -4.982 -2.277 1.00 97.94 223 VAL A N 1
ATOM 1779 C CA . VAL A 1 223 ? 1.017 -6.136 -2.939 1.00 97.94 223 VAL A CA 1
ATOM 1780 C C . VAL A 1 223 ? 2.003 -6.833 -2.006 1.00 97.94 223 VAL A C 1
ATOM 1782 O O . VAL A 1 223 ? 2.055 -8.061 -2.007 1.00 97.94 223 VAL A O 1
ATOM 1785 N N . THR A 1 224 ? 2.752 -6.075 -1.206 1.00 97.44 224 THR A N 1
ATOM 1786 C CA . THR A 1 224 ? 3.700 -6.620 -0.227 1.00 97.44 224 THR A CA 1
ATOM 1787 C C . THR A 1 224 ? 2.991 -7.454 0.832 1.00 97.44 224 THR A C 1
ATOM 1789 O O . THR A 1 224 ? 3.363 -8.614 1.017 1.00 97.44 224 THR A O 1
ATOM 1792 N N . ASP A 1 225 ? 1.922 -6.924 1.427 1.00 95.06 225 ASP A N 1
ATOM 1793 C CA . ASP A 1 225 ? 1.133 -7.607 2.458 1.00 95.06 225 ASP A CA 1
ATOM 1794 C C . ASP A 1 225 ? 0.507 -8.909 1.939 1.00 95.06 225 ASP A C 1
ATOM 1796 O O . ASP A 1 225 ? 0.481 -9.920 2.634 1.00 95.06 225 ASP A O 1
ATOM 1800 N N . LEU A 1 226 ? 0.041 -8.923 0.687 1.00 95.12 226 LEU A N 1
ATOM 1801 C CA . LEU A 1 226 ? -0.579 -10.111 0.097 1.00 95.12 226 LEU A CA 1
ATOM 1802 C C . LEU A 1 226 ? 0.439 -11.169 -0.350 1.00 95.12 226 LEU A C 1
ATOM 1804 O O . LEU A 1 226 ? 0.153 -12.370 -0.314 1.00 95.12 226 LEU A O 1
ATOM 1808 N N . ARG A 1 227 ? 1.603 -10.744 -0.854 1.00 96.75 227 ARG A N 1
ATOM 1809 C CA . ARG A 1 227 ? 2.579 -11.632 -1.511 1.00 96.75 227 ARG A CA 1
ATOM 1810 C C . ARG A 1 227 ? 3.611 -12.207 -0.558 1.00 96.75 227 ARG A C 1
ATOM 1812 O O . ARG A 1 227 ? 4.114 -13.296 -0.834 1.00 96.75 227 ARG A O 1
ATOM 1819 N N . LEU A 1 228 ? 3.961 -11.502 0.512 1.00 95.25 228 LEU A N 1
ATOM 1820 C CA . LEU A 1 228 ? 4.862 -12.040 1.522 1.00 95.25 228 LEU A CA 1
ATOM 1821 C C . LEU A 1 228 ? 4.086 -12.962 2.474 1.00 95.25 228 LEU A C 1
ATOM 1823 O O . LEU A 1 228 ? 3.005 -12.595 2.920 1.00 95.25 228 LEU A O 1
ATOM 1827 N N . PRO A 1 229 ? 4.598 -14.159 2.803 1.00 91.00 229 PRO A N 1
ATOM 1828 C CA . PRO A 1 229 ? 3.977 -14.996 3.825 1.00 91.00 229 PRO A CA 1
ATOM 1829 C C . PRO A 1 229 ? 4.095 -14.366 5.224 1.00 91.00 229 PRO A C 1
ATOM 1831 O O . PRO A 1 229 ? 5.084 -13.697 5.524 1.00 91.00 229 PRO A O 1
ATOM 1834 N N . ASP A 1 230 ? 3.126 -14.659 6.100 1.00 81.44 230 ASP A N 1
ATOM 1835 C CA . ASP A 1 230 ? 3.076 -14.166 7.493 1.00 81.44 230 ASP A CA 1
ATOM 1836 C C . ASP A 1 230 ? 4.329 -14.531 8.307 1.00 81.44 230 ASP A C 1
ATOM 1838 O O . ASP A 1 230 ? 4.736 -13.821 9.223 1.00 81.44 230 ASP A O 1
ATOM 1842 N N . SER A 1 231 ? 4.945 -15.669 7.976 1.00 83.19 231 SER A N 1
ATOM 1843 C CA . SER A 1 231 ? 6.206 -16.128 8.548 1.00 83.19 231 SER A CA 1
ATOM 1844 C C . SER A 1 231 ? 7.240 -16.263 7.439 1.00 83.19 231 SER A C 1
ATOM 1846 O O . SER A 1 231 ? 7.085 -17.073 6.522 1.00 83.19 231 SER A O 1
ATOM 1848 N N . LEU A 1 232 ? 8.306 -15.472 7.543 1.00 81.75 232 LEU A N 1
ATOM 1849 C CA . LEU A 1 232 ? 9.423 -15.482 6.608 1.00 81.75 232 LEU A CA 1
ATOM 1850 C C . LEU A 1 232 ? 10.585 -16.267 7.222 1.00 81.75 232 LEU A C 1
ATOM 1852 O O . LEU A 1 232 ? 11.096 -15.905 8.280 1.00 81.75 232 LEU A O 1
ATOM 1856 N N . ASP A 1 233 ? 11.026 -17.325 6.543 1.00 85.12 233 ASP A N 1
ATOM 1857 C CA . ASP A 1 233 ? 12.388 -17.828 6.731 1.00 85.12 233 ASP A CA 1
ATOM 1858 C C . ASP A 1 233 ? 13.306 -17.000 5.837 1.00 85.12 233 ASP A C 1
ATOM 1860 O O . ASP A 1 233 ? 13.530 -17.321 4.671 1.00 85.12 233 ASP A O 1
ATOM 1864 N N . VAL A 1 234 ? 13.776 -15.880 6.376 1.00 80.56 234 VAL A N 1
ATOM 1865 C CA . VAL A 1 234 ? 14.582 -14.917 5.623 1.00 80.56 234 VAL A CA 1
ATOM 1866 C C . VAL A 1 234 ? 15.993 -15.432 5.306 1.00 80.56 234 VAL A C 1
ATOM 1868 O O . VAL A 1 234 ? 16.699 -14.819 4.519 1.00 80.56 234 VAL A O 1
ATOM 1871 N N . PHE A 1 235 ? 16.400 -16.583 5.856 1.00 81.94 235 PHE A N 1
ATOM 1872 C CA . PHE A 1 235 ? 17.700 -17.221 5.599 1.00 81.94 235 PHE A CA 1
ATOM 1873 C C . PHE A 1 235 ? 17.643 -18.284 4.490 1.00 81.94 235 PHE A C 1
ATOM 1875 O O . PHE A 1 235 ? 18.592 -19.050 4.298 1.00 81.94 235 PHE A O 1
ATOM 1882 N N . ALA A 1 236 ? 16.523 -18.365 3.774 1.00 89.06 236 ALA A N 1
ATOM 1883 C CA . ALA A 1 236 ? 16.322 -19.250 2.641 1.00 89.06 236 ALA A CA 1
ATOM 1884 C C . ALA A 1 236 ? 15.503 -18.538 1.550 1.00 89.06 236 ALA A C 1
ATOM 1886 O O . ALA A 1 236 ? 14.817 -17.557 1.836 1.00 89.06 236 ALA A O 1
ATOM 1887 N N . PRO A 1 237 ? 15.532 -19.020 0.289 1.00 89.94 237 PRO A N 1
ATOM 1888 C CA . PRO A 1 237 ? 14.700 -18.459 -0.771 1.00 89.94 237 PRO A CA 1
ATOM 1889 C C . PRO A 1 237 ? 13.222 -18.374 -0.365 1.00 89.94 237 PRO A C 1
ATOM 1891 O O . PRO A 1 237 ? 12.591 -19.388 -0.052 1.00 89.94 237 PRO A O 1
ATOM 1894 N N . ILE A 1 238 ? 12.674 -17.159 -0.398 1.00 92.38 238 ILE A N 1
ATOM 1895 C CA . ILE A 1 238 ? 11.309 -16.878 0.049 1.00 92.38 238 ILE A CA 1
ATOM 1896 C C . ILE A 1 238 ? 10.317 -17.343 -1.018 1.00 92.38 238 ILE A C 1
ATOM 1898 O O . ILE A 1 238 ? 10.392 -16.941 -2.177 1.00 92.38 238 ILE A O 1
ATOM 1902 N N . THR A 1 239 ? 9.366 -18.194 -0.625 1.00 94.38 239 THR A N 1
ATOM 1903 C CA . THR A 1 239 ? 8.252 -18.585 -1.498 1.00 94.38 239 THR A CA 1
ATOM 1904 C C . THR A 1 239 ? 7.128 -17.568 -1.351 1.00 94.38 239 THR A C 1
ATOM 1906 O O . THR A 1 239 ? 6.490 -17.504 -0.304 1.00 94.38 239 THR A O 1
ATOM 1909 N N . LEU A 1 240 ? 6.898 -16.774 -2.396 1.00 96.62 240 LEU A N 1
ATOM 1910 C CA . LEU A 1 240 ? 5.833 -15.773 -2.422 1.00 96.62 240 LEU A CA 1
ATOM 1911 C C . LEU A 1 240 ? 4.451 -16.427 -2.543 1.00 96.62 240 LEU A C 1
ATOM 1913 O O . LEU A 1 240 ? 4.276 -17.421 -3.254 1.00 96.62 240 LEU A O 1
ATOM 1917 N N . ASN A 1 241 ? 3.459 -15.832 -1.885 1.00 96.50 241 ASN A N 1
ATOM 1918 C CA . ASN A 1 241 ? 2.070 -16.253 -1.985 1.00 96.50 241 ASN A CA 1
ATOM 1919 C C . ASN A 1 241 ? 1.550 -16.071 -3.419 1.00 96.50 241 ASN A C 1
ATOM 1921 O O . ASN A 1 241 ? 1.843 -15.088 -4.106 1.00 96.50 241 ASN A O 1
ATOM 1925 N N . THR A 1 242 ? 0.717 -17.010 -3.858 1.00 94.50 242 THR A N 1
ATOM 1926 C CA . THR A 1 242 ? -0.041 -16.871 -5.108 1.00 94.50 242 THR A CA 1
ATOM 1927 C C . THR A 1 242 ? -1.339 -16.118 -4.832 1.00 94.50 242 THR A C 1
ATOM 1929 O O . THR A 1 242 ? -1.967 -16.320 -3.793 1.00 94.50 242 THR A O 1
ATOM 1932 N N . LEU A 1 243 ? -1.741 -15.232 -5.746 1.00 94.44 243 LEU A N 1
ATOM 1933 C CA . LEU A 1 243 ? -2.931 -14.400 -5.564 1.00 94.44 243 LEU A CA 1
ATOM 1934 C C . LEU A 1 243 ? -4.121 -15.014 -6.300 1.00 94.44 243 LEU A C 1
ATOM 1936 O O . LEU A 1 243 ? -4.143 -15.072 -7.531 1.00 94.44 243 LEU A O 1
ATOM 1940 N N . SER A 1 244 ? -5.127 -15.446 -5.539 1.00 89.50 244 SER A N 1
ATOM 1941 C CA . SER A 1 244 ? -6.389 -15.941 -6.098 1.00 89.50 244 SER A CA 1
ATOM 1942 C C . SER A 1 244 ? -7.056 -14.881 -6.980 1.00 89.50 244 SER A C 1
ATOM 1944 O O . SER A 1 244 ? -6.971 -13.685 -6.710 1.00 89.50 244 SER A O 1
ATOM 1946 N N . ASP A 1 245 ? -7.770 -15.299 -8.023 1.00 84.19 245 ASP A N 1
ATOM 1947 C CA . ASP A 1 245 ? -8.610 -14.377 -8.799 1.00 84.19 245 ASP A CA 1
ATOM 1948 C C . ASP A 1 245 ? -9.741 -13.781 -7.952 1.00 84.19 245 ASP A C 1
ATOM 1950 O O . ASP A 1 245 ? -10.112 -12.630 -8.156 1.00 84.19 245 ASP A O 1
ATOM 1954 N N . SER A 1 246 ? -10.233 -14.528 -6.958 1.00 87.56 246 SER A N 1
ATOM 1955 C CA . SER A 1 246 ? -11.393 -14.151 -6.139 1.00 87.56 246 SER A CA 1
ATOM 1956 C C . SER A 1 246 ? -11.174 -12.938 -5.235 1.00 87.56 246 SER A C 1
ATOM 1958 O O . SER A 1 246 ? -12.148 -12.328 -4.815 1.00 87.56 246 SER A O 1
ATOM 1960 N N . ILE A 1 247 ? -9.921 -12.594 -4.913 1.00 89.62 247 ILE A N 1
ATOM 1961 C CA . ILE A 1 247 ? -9.608 -11.357 -4.172 1.00 89.62 247 ILE A CA 1
ATOM 1962 C C . ILE A 1 247 ? -9.560 -10.133 -5.096 1.00 89.62 247 ILE A C 1
ATOM 1964 O O . ILE A 1 247 ? -9.477 -8.999 -4.634 1.00 89.62 247 ILE A O 1
ATOM 1968 N N . GLY A 1 248 ? -9.557 -10.378 -6.407 1.00 91.06 248 GLY A N 1
ATOM 1969 C CA . GLY A 1 248 ? -9.365 -9.371 -7.426 1.00 91.06 248 GLY A CA 1
ATOM 1970 C C . GLY A 1 248 ? -10.511 -8.382 -7.502 1.00 91.06 248 GLY A C 1
ATOM 1971 O O . GLY A 1 248 ? -11.680 -8.717 -7.325 1.00 91.06 248 GLY A O 1
ATOM 1972 N N . TRP A 1 249 ? -10.150 -7.163 -7.856 1.00 95.81 249 TRP A N 1
ATOM 1973 C CA . TRP A 1 249 ? -11.066 -6.164 -8.373 1.00 95.81 249 TRP A CA 1
ATOM 1974 C C . TRP A 1 249 ? -10.712 -5.873 -9.821 1.00 95.81 249 TRP A C 1
ATOM 1976 O O . TRP A 1 249 ? -9.580 -6.096 -10.247 1.00 95.81 249 TRP A O 1
ATOM 1986 N N . PHE A 1 250 ? -11.668 -5.369 -10.584 1.00 97.31 250 PHE A N 1
ATOM 1987 C CA . PHE A 1 250 ? -11.479 -5.050 -11.987 1.00 97.31 250 PHE A CA 1
ATOM 1988 C C . PHE A 1 250 ? -11.868 -3.614 -12.283 1.00 97.31 250 PHE A C 1
ATOM 1990 O O . PHE A 1 250 ? -12.732 -3.069 -11.606 1.00 97.31 250 PHE A O 1
ATOM 1997 N N . GLY A 1 251 ? -11.226 -3.006 -13.282 1.00 96.56 251 GLY A N 1
ATOM 1998 C CA . GLY A 1 251 ? -11.492 -1.630 -13.705 1.00 96.56 251 GLY A CA 1
ATOM 1999 C C . GLY A 1 251 ? -11.527 -1.493 -15.218 1.00 96.56 251 GLY A C 1
ATOM 2000 O O . GLY A 1 251 ? -10.595 -1.916 -15.907 1.00 96.56 251 GLY A O 1
ATOM 2001 N N . ASP A 1 252 ? -12.607 -0.914 -15.732 1.00 95.44 252 ASP A N 1
ATOM 2002 C CA . ASP A 1 252 ? -12.819 -0.705 -17.164 1.00 95.44 252 ASP A CA 1
ATOM 2003 C C . ASP A 1 252 ? -12.113 0.567 -17.652 1.00 95.44 252 ASP A C 1
ATOM 2005 O O . ASP A 1 252 ? -12.338 1.648 -17.114 1.00 95.44 252 ASP A O 1
ATOM 2009 N N . GLN A 1 253 ? -11.275 0.457 -18.684 1.00 92.69 253 GLN A N 1
ATOM 2010 C CA . GLN A 1 253 ? -10.436 1.570 -19.154 1.00 92.69 253 GLN A CA 1
ATOM 2011 C C . GLN A 1 253 ? -11.232 2.750 -19.738 1.00 92.69 253 GLN A C 1
ATOM 2013 O O . GLN A 1 253 ? -10.742 3.878 -19.706 1.00 92.69 253 GLN A O 1
ATOM 2018 N N . ASP A 1 254 ? -12.439 2.502 -20.255 1.00 91.00 254 ASP A N 1
ATOM 2019 C CA . ASP A 1 254 ? -13.235 3.503 -20.970 1.00 91.00 254 ASP A CA 1
ATOM 2020 C C . ASP A 1 254 ? -14.243 4.210 -20.052 1.00 91.00 254 ASP A C 1
ATOM 2022 O O . ASP A 1 254 ? -14.455 5.418 -20.154 1.00 91.00 254 ASP A O 1
ATOM 2026 N N . SER A 1 255 ? -14.890 3.455 -19.166 1.00 91.75 255 SER A N 1
ATOM 2027 C CA . SER A 1 255 ? -15.913 3.949 -18.236 1.00 91.75 255 SER A CA 1
ATOM 2028 C C . SER A 1 255 ? -15.376 4.264 -16.843 1.00 91.75 255 SER A C 1
ATOM 2030 O O . SER A 1 255 ? -16.095 4.861 -16.043 1.00 91.75 255 SER A O 1
ATOM 2032 N N . TRP A 1 256 ? -14.154 3.819 -16.530 1.00 92.75 256 TRP A N 1
ATOM 2033 C CA . TRP A 1 256 ? -13.512 3.908 -15.212 1.00 92.75 256 TRP A CA 1
ATOM 2034 C C . TRP A 1 256 ? -14.305 3.252 -14.082 1.00 92.75 256 TRP A C 1
ATOM 2036 O O . TRP A 1 256 ? -14.014 3.451 -12.906 1.00 92.75 256 TRP A O 1
ATOM 2046 N N . THR A 1 257 ? -15.303 2.440 -14.419 1.00 92.62 257 THR A N 1
ATOM 2047 C CA . THR A 1 257 ? -16.081 1.693 -13.435 1.00 92.62 257 THR A CA 1
ATOM 2048 C C . THR A 1 257 ? -15.219 0.561 -12.895 1.00 92.62 257 THR A C 1
ATOM 2050 O O . THR A 1 257 ? -14.620 -0.193 -13.671 1.00 92.62 257 THR A O 1
ATOM 2053 N N . ILE A 1 258 ? -15.148 0.462 -11.569 1.00 94.62 258 ILE A N 1
ATOM 2054 C CA . ILE A 1 258 ? -14.488 -0.632 -10.865 1.00 94.62 258 ILE A CA 1
ATOM 2055 C C . ILE A 1 258 ? -15.513 -1.568 -10.219 1.00 94.62 258 ILE A C 1
ATOM 2057 O O . ILE A 1 258 ? -16.651 -1.178 -9.976 1.00 94.62 258 ILE A O 1
ATOM 2061 N N . GLY A 1 259 ? -15.115 -2.801 -9.925 1.00 93.88 259 GLY A N 1
ATOM 2062 C CA . GLY A 1 259 ? -15.942 -3.733 -9.164 1.00 93.88 259 GLY A CA 1
ATOM 2063 C C . GLY A 1 259 ? -15.170 -4.962 -8.708 1.00 93.88 259 GLY A C 1
ATOM 2064 O O . GLY A 1 259 ? -14.146 -5.316 -9.294 1.00 93.88 259 GLY A O 1
ATOM 2065 N N . SER A 1 260 ? -15.653 -5.607 -7.651 1.00 93.81 260 SER A N 1
ATOM 2066 C CA . SER A 1 260 ? -15.102 -6.870 -7.149 1.00 93.81 260 SER A CA 1
ATOM 2067 C C . SER A 1 260 ? -15.219 -8.003 -8.171 1.00 93.81 260 SER A C 1
ATOM 2069 O O . SER A 1 260 ? -16.057 -7.962 -9.073 1.00 93.81 260 SER A O 1
ATOM 2071 N N . PHE A 1 261 ? -14.427 -9.063 -7.993 1.00 91.44 261 PHE A N 1
ATOM 2072 C CA . PHE A 1 261 ? -14.455 -10.251 -8.849 1.00 91.44 261 PHE A CA 1
ATOM 2073 C C . PHE A 1 261 ? -15.862 -10.831 -9.063 1.00 91.44 261 PHE A C 1
ATOM 2075 O O . PHE A 1 261 ? -16.180 -11.288 -10.158 1.00 91.44 261 PHE A O 1
ATOM 2082 N N . GLU A 1 262 ? -16.706 -10.814 -8.031 1.00 88.75 262 GLU A N 1
ATOM 2083 C CA . GLU A 1 262 ? -18.049 -11.400 -8.088 1.00 88.75 262 GLU A CA 1
ATOM 2084 C C . GLU A 1 262 ? -19.093 -10.486 -8.737 1.00 88.75 262 GLU A C 1
ATOM 2086 O O . GLU A 1 262 ? -20.070 -10.986 -9.297 1.00 88.75 262 GLU A O 1
ATOM 2091 N N . CYS A 1 263 ? -18.911 -9.166 -8.651 1.00 88.75 263 CYS A N 1
ATOM 2092 C CA . CYS A 1 263 ? -19.900 -8.194 -9.117 1.00 88.75 263 CYS A CA 1
ATOM 2093 C C . CYS A 1 263 ? -19.556 -7.563 -10.467 1.00 88.75 263 CYS A C 1
ATOM 2095 O O . CYS A 1 263 ? -20.450 -7.089 -11.164 1.00 88.75 263 CYS A O 1
ATOM 2097 N N . TYR A 1 264 ? -18.278 -7.549 -10.845 1.00 92.81 264 TYR A N 1
ATOM 2098 C CA . TYR A 1 264 ? -17.829 -6.853 -12.039 1.00 92.81 264 TYR A CA 1
ATOM 2099 C C . TYR A 1 264 ? -18.484 -7.405 -13.313 1.00 92.81 264 TYR A C 1
ATOM 2101 O O . TYR A 1 264 ? -18.339 -8.580 -13.652 1.00 92.81 264 TYR A O 1
ATOM 2109 N N . ASP A 1 265 ? -19.186 -6.537 -14.039 1.00 89.75 265 ASP A N 1
ATOM 2110 C CA . ASP A 1 265 ? -19.960 -6.871 -15.238 1.00 89.75 265 ASP A CA 1
ATOM 2111 C C . ASP A 1 265 ? -19.269 -6.457 -16.554 1.00 89.75 265 ASP A C 1
ATOM 2113 O O . ASP A 1 265 ? -19.789 -6.720 -17.644 1.00 89.75 265 ASP A O 1
ATOM 2117 N N . GLY A 1 266 ? -18.080 -5.851 -16.461 1.00 91.56 266 GLY A N 1
ATOM 2118 C CA . GLY A 1 266 ? -17.236 -5.467 -17.593 1.00 91.56 266 GLY A CA 1
ATOM 2119 C C . GLY A 1 266 ? -16.449 -6.626 -18.225 1.00 91.56 266 GLY A C 1
ATOM 2120 O O . GLY A 1 266 ? -16.547 -7.793 -17.840 1.00 91.56 266 GLY A O 1
ATOM 2121 N N . VAL A 1 267 ? -15.628 -6.307 -19.231 1.00 95.94 267 VAL A N 1
ATOM 2122 C CA . VAL A 1 267 ? -14.834 -7.304 -19.972 1.00 95.94 267 VAL A CA 1
ATOM 2123 C C . VAL A 1 267 ? -13.492 -7.545 -19.281 1.00 95.94 267 VAL A C 1
ATOM 2125 O O . VAL A 1 267 ? -12.498 -6.893 -19.592 1.00 95.94 267 VAL A O 1
ATOM 2128 N N . VAL A 1 268 ? -13.455 -8.538 -18.387 1.00 95.44 268 VAL A N 1
ATOM 2129 C CA . VAL A 1 268 ? -12.270 -8.919 -17.589 1.00 95.44 268 VAL A CA 1
ATOM 2130 C C . VAL A 1 268 ? -10.975 -8.976 -18.411 1.00 95.44 268 VAL A C 1
ATOM 2132 O O . VAL A 1 268 ? -9.959 -8.440 -17.972 1.00 95.44 268 VAL A O 1
ATOM 2135 N N . ASP A 1 269 ? -11.014 -9.561 -19.610 1.00 96.44 269 ASP A N 1
ATOM 2136 C CA . ASP A 1 269 ? -9.858 -9.752 -20.502 1.00 96.44 269 ASP A CA 1
ATOM 2137 C C . ASP A 1 269 ? -9.169 -8.448 -20.947 1.00 96.44 269 ASP A C 1
ATOM 2139 O O . ASP A 1 269 ? -8.023 -8.488 -21.388 1.00 96.44 269 ASP A O 1
ATOM 2143 N N . SER A 1 270 ? -9.838 -7.298 -20.836 1.00 96.81 270 SER A N 1
ATOM 2144 C CA . SER A 1 270 ? -9.287 -5.971 -21.155 1.00 96.81 270 SER A CA 1
ATOM 2145 C C . SER A 1 270 ? -9.259 -5.010 -19.964 1.00 96.81 270 SER A C 1
ATOM 2147 O O . SER A 1 270 ? -8.722 -3.909 -20.078 1.00 96.81 270 SER A O 1
ATOM 2149 N N . SER A 1 271 ? -9.826 -5.404 -18.827 1.00 97.94 271 SER A N 1
ATOM 2150 C CA . SER A 1 271 ? -9.904 -4.579 -17.621 1.00 97.94 271 SER A CA 1
ATOM 2151 C C . SER A 1 271 ? -8.630 -4.671 -16.795 1.00 97.94 271 SER A C 1
ATOM 2153 O O . SER A 1 271 ? -8.005 -5.729 -16.741 1.00 97.94 271 SER A O 1
ATOM 2155 N N . SER A 1 272 ? -8.251 -3.595 -16.103 1.00 98.31 272 SER A N 1
ATOM 2156 C CA . SER A 1 272 ? -7.202 -3.659 -15.072 1.00 98.31 272 SER A CA 1
ATOM 2157 C C . SER A 1 272 ? -7.608 -4.637 -13.976 1.00 98.31 272 SER A C 1
ATOM 2159 O O . SER A 1 272 ? -8.790 -4.710 -13.659 1.00 98.31 272 SER A O 1
ATOM 2161 N N . TRP A 1 273 ? -6.652 -5.365 -13.400 1.00 98.19 273 TRP A N 1
ATOM 2162 C CA . TRP A 1 273 ? -6.854 -6.176 -12.198 1.00 98.19 273 TRP A CA 1
ATOM 2163 C C . TRP A 1 273 ? -6.211 -5.478 -10.999 1.00 98.19 273 TRP A C 1
ATOM 2165 O O . TRP A 1 273 ? -5.029 -5.148 -11.058 1.00 98.19 273 TRP A O 1
ATOM 2175 N N . PHE A 1 274 ? -6.953 -5.280 -9.911 1.00 97.38 274 PHE A N 1
ATOM 2176 C CA . PHE A 1 274 ? -6.454 -4.680 -8.676 1.00 97.38 274 PHE A CA 1
ATOM 2177 C C . PHE A 1 274 ? -6.405 -5.713 -7.545 1.00 97.38 274 PHE A C 1
ATOM 2179 O O . PHE A 1 274 ? -7.323 -6.527 -7.422 1.00 97.38 274 PHE A O 1
ATOM 2186 N N . PRO A 1 275 ? -5.378 -5.653 -6.680 1.00 95.06 275 PRO A N 1
ATOM 2187 C CA . PRO A 1 275 ? -5.256 -6.542 -5.527 1.00 95.06 275 PRO A CA 1
ATOM 2188 C C . PRO A 1 275 ? -6.220 -6.198 -4.380 1.00 95.06 275 PRO A C 1
ATOM 2190 O O . PRO A 1 275 ? -6.397 -7.004 -3.473 1.00 95.06 275 PRO A O 1
ATOM 2193 N N . SER A 1 276 ? -6.820 -5.005 -4.393 1.00 93.56 276 SER A N 1
ATOM 2194 C CA . SER A 1 276 ? -7.794 -4.557 -3.399 1.00 93.56 276 SER A CA 1
ATOM 2195 C C . SER A 1 276 ? -8.692 -3.458 -3.968 1.00 93.56 276 SER A C 1
ATOM 2197 O O . SER A 1 276 ? -8.341 -2.801 -4.956 1.00 93.56 276 SER A O 1
ATOM 2199 N N . ARG A 1 277 ? -9.820 -3.208 -3.292 1.00 91.75 277 ARG A N 1
ATOM 2200 C CA . ARG A 1 277 ? -10.691 -2.055 -3.557 1.00 91.75 277 ARG A CA 1
ATOM 2201 C C . ARG A 1 277 ? -9.924 -0.739 -3.507 1.00 91.75 277 ARG A C 1
ATOM 2203 O O . ARG A 1 277 ? -10.029 0.053 -4.433 1.00 91.75 277 ARG A O 1
ATOM 2210 N N . ASN A 1 278 ? -9.132 -0.530 -2.452 1.00 91.12 278 ASN A N 1
ATOM 2211 C CA . ASN A 1 278 ? -8.420 0.728 -2.229 1.00 91.12 278 ASN A CA 1
ATOM 2212 C C . ASN A 1 278 ? -7.484 1.067 -3.398 1.00 91.12 278 ASN A C 1
ATOM 2214 O O . ASN A 1 278 ? -7.451 2.206 -3.859 1.00 91.12 278 ASN A O 1
ATOM 2218 N N . VAL A 1 279 ? -6.769 0.070 -3.929 1.00 96.06 279 VAL A N 1
ATOM 2219 C CA . VAL A 1 279 ? -5.933 0.260 -5.122 1.00 96.06 279 VAL A CA 1
ATOM 2220 C C . VAL A 1 279 ? -6.792 0.578 -6.351 1.00 96.06 279 VAL A C 1
ATOM 2222 O O . VAL A 1 279 ? -6.420 1.445 -7.140 1.00 96.06 279 VAL A O 1
ATOM 2225 N N . GLY A 1 280 ? -7.948 -0.077 -6.505 1.00 95.75 280 GLY A N 1
ATOM 2226 C CA . GLY A 1 280 ? -8.908 0.208 -7.576 1.00 95.75 280 GLY A CA 1
ATOM 2227 C C . GLY A 1 280 ? -9.488 1.625 -7.524 1.00 95.75 280 GLY A C 1
ATOM 2228 O O . GLY A 1 280 ? -9.569 2.288 -8.554 1.00 95.75 280 GLY A O 1
ATOM 2229 N N . GLU A 1 281 ? -9.832 2.132 -6.341 1.00 93.44 281 GLU A N 1
ATOM 2230 C CA . GLU A 1 281 ? -10.347 3.496 -6.147 1.00 93.44 281 GLU A CA 1
ATOM 2231 C C . GLU A 1 281 ? -9.279 4.555 -6.435 1.00 93.44 281 GLU A C 1
ATOM 2233 O O . GLU A 1 281 ? -9.558 5.572 -7.072 1.00 93.44 281 GLU A O 1
ATOM 2238 N N . ARG A 1 282 ? -8.029 4.297 -6.033 1.00 95.25 282 ARG A N 1
ATOM 2239 C CA . ARG A 1 282 ? -6.890 5.165 -6.368 1.00 95.25 282 ARG A CA 1
ATOM 2240 C C . ARG A 1 282 ? -6.606 5.162 -7.863 1.00 95.25 282 ARG A C 1
ATOM 2242 O O . ARG A 1 282 ? -6.393 6.227 -8.434 1.00 95.25 282 ARG A O 1
ATOM 2249 N N . TRP A 1 283 ? -6.683 3.997 -8.507 1.00 97.94 283 TRP A N 1
ATOM 2250 C CA . TRP A 1 283 ? -6.614 3.905 -9.961 1.00 97.94 283 TRP A CA 1
ATOM 2251 C C . TRP A 1 283 ? -7.734 4.706 -10.623 1.00 97.94 283 TRP A C 1
ATOM 2253 O O . TRP A 1 283 ? -7.440 5.496 -11.515 1.00 97.94 283 TRP A O 1
ATOM 2263 N N . GLN A 1 284 ? -8.984 4.549 -10.172 1.00 95.88 284 GLN A N 1
ATOM 2264 C CA . GLN A 1 284 ? -10.136 5.257 -10.727 1.00 95.88 284 GLN A CA 1
ATOM 2265 C C . GLN A 1 284 ? -9.927 6.767 -10.626 1.00 95.88 284 GLN A C 1
ATOM 2267 O O . GLN A 1 284 ? -9.990 7.446 -11.643 1.00 95.88 284 GLN A O 1
ATOM 2272 N N . SER A 1 285 ? -9.604 7.266 -9.429 1.00 94.81 285 SER A N 1
ATOM 2273 C CA . SER A 1 285 ? -9.295 8.678 -9.187 1.00 94.81 285 SER A CA 1
ATOM 2274 C C . SER A 1 285 ? -8.161 9.183 -10.088 1.00 94.81 285 SER A C 1
ATOM 2276 O O . SER A 1 285 ? -8.261 10.261 -10.672 1.00 94.81 285 SER A O 1
ATOM 2278 N N . PHE A 1 286 ? -7.103 8.385 -10.263 1.00 96.62 286 PHE A N 1
ATOM 2279 C CA . PHE A 1 286 ? -5.964 8.741 -11.104 1.00 96.62 286 PHE A CA 1
ATOM 2280 C C . PHE A 1 286 ? -6.343 8.858 -12.588 1.00 96.62 286 PHE A C 1
ATOM 2282 O O . PHE A 1 286 ? -6.036 9.864 -13.228 1.00 96.62 286 PHE A O 1
ATOM 2289 N N . VAL A 1 287 ? -7.012 7.846 -13.153 1.00 96.31 287 VAL A N 1
ATOM 2290 C CA . VAL A 1 287 ? -7.327 7.816 -14.595 1.00 96.31 287 VAL A CA 1
ATOM 2291 C C . VAL A 1 287 ? -8.453 8.769 -14.980 1.00 96.31 287 VAL A C 1
ATOM 2293 O O . VAL A 1 287 ? -8.547 9.147 -16.149 1.00 96.31 287 VAL A O 1
ATOM 2296 N N . SER A 1 288 ? -9.280 9.166 -14.012 1.00 92.94 288 SER A N 1
ATOM 2297 C CA . SER A 1 288 ? -10.427 10.043 -14.215 1.00 92.94 288 SER A CA 1
ATOM 2298 C C . SER A 1 288 ? -10.186 11.502 -13.825 1.00 92.94 288 SER A C 1
ATOM 2300 O O . SER A 1 288 ? -11.137 12.276 -13.820 1.00 92.94 288 SER A O 1
ATOM 2302 N N . GLU A 1 289 ? -8.958 11.898 -13.471 1.00 88.81 289 GLU A N 1
ATOM 2303 C CA . GLU A 1 289 ? -8.647 13.235 -12.926 1.00 88.81 289 GLU A CA 1
ATOM 2304 C C . GLU A 1 289 ? -9.514 13.606 -11.700 1.00 88.81 289 GLU A C 1
ATOM 2306 O O . GLU A 1 289 ? -9.955 14.747 -11.539 1.00 88.81 289 GLU A O 1
ATOM 2311 N N . GLY A 1 290 ? -9.781 12.626 -10.832 1.00 77.81 290 GLY A N 1
ATOM 2312 C CA . GLY A 1 290 ? -10.558 12.778 -9.600 1.00 77.81 290 GLY A CA 1
ATOM 2313 C C . GLY A 1 290 ? -12.076 12.639 -9.765 1.00 77.81 290 GLY A C 1
ATOM 2314 O O . GLY A 1 290 ? -12.809 12.763 -8.782 1.00 77.81 290 GLY A O 1
ATOM 2315 N N . TRP A 1 291 ? -12.582 12.362 -10.972 1.00 80.88 291 TRP A N 1
ATOM 2316 C CA . TRP A 1 291 ? -13.996 12.041 -11.192 1.00 80.88 291 TRP A CA 1
ATOM 2317 C C . TRP A 1 291 ? -14.296 10.586 -10.802 1.00 80.88 291 TRP A C 1
ATOM 2319 O O . TRP A 1 291 ? -14.103 9.654 -11.580 1.00 80.88 291 TRP A O 1
ATOM 2329 N N . VAL A 1 292 ? -14.766 10.374 -9.578 1.00 75.38 292 VAL A N 1
ATOM 2330 C CA . VAL A 1 292 ? -15.085 9.040 -9.042 1.00 75.38 292 VAL A CA 1
ATOM 2331 C C . VAL A 1 292 ? -16.476 8.604 -9.513 1.00 75.38 292 VAL A C 1
ATOM 2333 O O . VAL A 1 292 ? -17.435 9.375 -9.427 1.00 75.38 292 VAL A O 1
ATOM 2336 N N . SER A 1 293 ? -16.596 7.365 -9.999 1.00 78.38 293 SER A N 1
ATOM 2337 C CA . SER A 1 293 ? -17.897 6.733 -10.248 1.00 78.38 293 SER A CA 1
ATOM 2338 C C . SER A 1 293 ? -18.271 5.892 -9.033 1.00 78.38 293 SER A C 1
ATOM 2340 O O . SER A 1 293 ? -17.489 5.034 -8.623 1.00 78.38 293 SER A O 1
ATOM 2342 N N . ASP A 1 294 ? -19.457 6.133 -8.467 1.00 77.50 294 ASP A N 1
ATOM 2343 C CA . ASP A 1 294 ? -19.972 5.334 -7.352 1.00 77.50 294 ASP A CA 1
ATOM 2344 C C . ASP A 1 294 ? -20.124 3.875 -7.790 1.00 77.50 294 ASP A C 1
ATOM 2346 O O . ASP A 1 294 ? -20.872 3.554 -8.714 1.00 77.50 294 ASP A O 1
ATOM 2350 N N . THR A 1 295 ? -19.353 3.013 -7.139 1.00 77.75 295 THR A N 1
ATOM 2351 C CA . THR A 1 295 ? -19.265 1.575 -7.409 1.00 77.75 295 THR A CA 1
ATOM 2352 C C . THR A 1 295 ? -19.529 0.756 -6.152 1.00 77.75 295 THR A C 1
ATOM 2354 O O . THR A 1 295 ? -19.290 -0.448 -6.147 1.00 77.75 295 THR A O 1
ATOM 2357 N N . SER A 1 296 ? -20.082 1.391 -5.110 1.00 73.12 296 SER A N 1
ATOM 2358 C CA . SER A 1 296 ? -20.351 0.769 -3.808 1.00 73.12 296 SER A CA 1
ATOM 2359 C C . SER A 1 296 ? -21.289 -0.442 -3.888 1.00 73.12 296 SER A C 1
ATOM 2361 O O . SER A 1 296 ? -21.166 -1.395 -3.122 1.00 73.12 296 SER A O 1
ATOM 2363 N N . GLU A 1 297 ? -22.192 -0.476 -4.872 1.00 72.06 297 GLU A N 1
ATOM 2364 C CA . GLU A 1 297 ? -23.041 -1.649 -5.123 1.00 72.06 297 GLU A CA 1
ATOM 2365 C C . GLU A 1 297 ? -22.245 -2.886 -5.584 1.00 72.06 297 GLU A C 1
ATOM 2367 O O . GLU A 1 297 ? -22.746 -4.006 -5.480 1.00 72.06 297 GLU A O 1
ATOM 2372 N N . CYS A 1 298 ? -21.006 -2.703 -6.056 1.00 75.31 298 CYS A N 1
ATOM 2373 C CA . CYS A 1 298 ? -20.120 -3.761 -6.535 1.00 75.31 298 CYS A CA 1
ATOM 2374 C C . CYS A 1 298 ? -18.945 -4.088 -5.615 1.00 75.31 298 CYS A C 1
ATOM 2376 O O . CYS A 1 298 ? -17.971 -4.719 -6.048 1.00 75.31 298 CYS A O 1
ATOM 2378 N N . ASP A 1 299 ? -19.090 -3.784 -4.327 1.00 68.12 299 ASP A N 1
ATOM 2379 C CA . ASP A 1 299 ? -18.042 -3.988 -3.329 1.00 68.12 299 ASP A CA 1
ATOM 2380 C C . ASP A 1 299 ? -17.676 -5.452 -3.041 1.00 68.12 299 ASP A C 1
ATOM 2382 O O . ASP A 1 299 ? -16.715 -5.739 -2.324 1.00 68.12 299 ASP A O 1
ATOM 2386 N N . GLY A 1 300 ? -18.418 -6.390 -3.638 1.00 57.97 300 GLY A N 1
ATOM 2387 C CA . GLY A 1 300 ? -18.396 -7.791 -3.240 1.00 57.97 300 GLY A CA 1
ATOM 2388 C C . GLY A 1 300 ? -19.053 -7.936 -1.871 1.00 57.97 300 GLY A C 1
ATOM 2389 O O . GLY A 1 300 ? -19.258 -6.959 -1.148 1.00 57.97 300 GLY A O 1
ATOM 2390 N N . SER A 1 301 ? -19.428 -9.150 -1.475 1.00 49.22 301 SER A N 1
ATOM 2391 C CA . SER A 1 301 ? -19.710 -9.353 -0.056 1.00 49.22 301 SER A CA 1
ATOM 2392 C C . SER A 1 301 ? -18.393 -9.147 0.687 1.00 49.22 301 SER A C 1
ATOM 2394 O O . SER A 1 301 ? -17.491 -9.976 0.550 1.00 49.22 301 SER A O 1
ATOM 2396 N N . ILE A 1 302 ? -18.259 -8.053 1.442 1.00 51.41 302 ILE A N 1
ATOM 2397 C CA . ILE A 1 302 ? -17.224 -7.949 2.472 1.00 51.41 302 ILE A CA 1
ATOM 2398 C C . ILE A 1 302 ? -17.383 -9.222 3.303 1.00 51.41 302 ILE A C 1
ATOM 2400 O O . ILE A 1 302 ? -18.433 -9.458 3.892 1.00 51.41 302 ILE A O 1
ATOM 2404 N N . GLY A 1 303 ? -16.390 -10.109 3.235 1.00 46.00 303 GLY A N 1
ATOM 2405 C CA . GLY A 1 303 ? -16.441 -11.451 3.822 1.00 46.00 303 GLY A CA 1
ATOM 2406 C C . GLY A 1 303 ? -16.454 -11.464 5.351 1.00 46.00 303 GLY A C 1
ATOM 2407 O O . GLY A 1 303 ? -16.225 -12.516 5.939 1.00 46.00 303 GLY A O 1
ATOM 2408 N N . THR A 1 304 ? -16.703 -10.318 5.976 1.00 52.69 304 THR A N 1
ATOM 2409 C CA . THR A 1 304 ? -16.899 -10.126 7.403 1.00 52.69 304 THR A CA 1
ATOM 2410 C C . THR A 1 304 ? -18.142 -9.252 7.573 1.00 52.69 304 THR A C 1
ATOM 2412 O O . THR A 1 304 ? -18.218 -8.142 7.042 1.00 52.69 304 THR A O 1
ATOM 2415 N N . ASP A 1 305 ? -19.148 -9.759 8.287 1.00 70.12 305 ASP A N 1
ATOM 2416 C CA . ASP A 1 305 ? -20.297 -8.954 8.721 1.00 70.12 305 ASP A CA 1
ATOM 2417 C C . ASP A 1 305 ? -19.777 -7.957 9.771 1.00 70.12 305 ASP A C 1
ATOM 2419 O O . ASP A 1 305 ? -19.827 -8.233 10.970 1.00 70.12 305 ASP A O 1
ATOM 2423 N N . ILE A 1 306 ? -19.198 -6.839 9.318 1.00 82.38 306 ILE A N 1
ATOM 2424 C CA . ILE A 1 306 ? -18.752 -5.736 10.172 1.00 82.38 306 ILE A CA 1
ATOM 2425 C C . ILE A 1 306 ? -19.908 -4.760 10.334 1.00 82.38 306 ILE A C 1
ATOM 2427 O O . ILE A 1 306 ? -20.423 -4.193 9.367 1.00 82.38 306 ILE A O 1
ATOM 2431 N N . ARG A 1 307 ? -20.302 -4.535 11.581 1.00 90.38 307 ARG A N 1
ATOM 2432 C CA . ARG A 1 307 ? -21.400 -3.648 11.933 1.00 90.38 307 ARG A CA 1
ATOM 2433 C C . ARG A 1 307 ? -21.061 -2.879 13.196 1.00 90.38 307 ARG A C 1
ATOM 2435 O O . ARG A 1 307 ? -20.719 -3.457 14.217 1.00 90.38 307 ARG A O 1
ATOM 2442 N N . ILE A 1 308 ? -21.232 -1.565 13.146 1.00 94.06 308 ILE A N 1
ATOM 2443 C CA . ILE A 1 308 ? -21.151 -0.715 14.335 1.00 94.06 308 ILE A CA 1
ATOM 2444 C C . ILE A 1 308 ? -22.586 -0.496 14.825 1.00 94.06 308 ILE A C 1
ATOM 2446 O O . ILE A 1 308 ? -23.378 0.079 14.068 1.00 94.06 308 ILE A O 1
ATOM 2450 N N . PRO A 1 309 ? -22.960 -0.986 16.023 1.00 95.06 309 PRO A N 1
ATOM 2451 C CA . PRO A 1 309 ? -24.299 -0.792 16.570 1.00 95.06 309 PRO A CA 1
ATOM 2452 C C . PRO A 1 309 ? -24.636 0.691 16.745 1.00 95.06 309 PRO A C 1
ATOM 2454 O O . PRO A 1 309 ? -23.758 1.518 16.990 1.00 95.06 309 PRO A O 1
ATOM 2457 N N . ALA A 1 310 ? -25.917 1.036 16.641 1.00 95.69 310 ALA A N 1
ATOM 2458 C CA . ALA A 1 310 ? -26.373 2.383 16.956 1.00 95.69 310 ALA A CA 1
ATOM 2459 C C . ALA A 1 310 ? -26.356 2.634 18.468 1.00 95.69 310 ALA A C 1
ATOM 2461 O O . ALA A 1 310 ? -26.615 1.726 19.259 1.00 95.69 310 ALA A O 1
ATOM 2462 N N . GLU A 1 311 ? -26.183 3.892 18.877 1.00 96.38 311 GLU A N 1
ATOM 2463 C CA . GLU A 1 311 ? -26.143 4.251 20.301 1.00 96.38 311 GLU A CA 1
ATOM 2464 C C . GLU A 1 311 ? -27.466 3.949 21.037 1.00 96.38 311 GLU A C 1
ATOM 2466 O O . GLU A 1 311 ? -27.477 3.716 22.239 1.00 96.38 311 GLU A O 1
ATOM 2471 N N . TRP A 1 312 ? -28.606 3.885 20.342 1.00 95.75 312 TRP A N 1
ATOM 2472 C CA . TRP A 1 312 ? -29.904 3.552 20.956 1.00 95.75 312 TRP A CA 1
ATOM 2473 C C . TRP A 1 312 ? -30.191 2.049 21.077 1.00 95.75 312 TRP A C 1
ATOM 2475 O O . TRP A 1 312 ? -31.289 1.665 21.496 1.00 95.75 312 TRP A O 1
ATOM 2485 N N . GLU A 1 313 ? -29.270 1.189 20.649 1.00 96.50 313 GLU A N 1
ATOM 2486 C CA . GLU A 1 313 ? -29.412 -0.255 20.815 1.00 96.50 313 GLU A CA 1
ATOM 2487 C C . GLU A 1 313 ? -29.138 -0.687 22.259 1.00 96.50 313 GLU A C 1
ATOM 2489 O O . GLU A 1 313 ? -28.817 0.123 23.122 1.00 96.50 313 GLU A O 1
ATOM 2494 N N . ALA A 1 314 ? -29.363 -1.966 22.563 1.00 95.81 314 ALA A N 1
ATOM 2495 C CA . ALA A 1 314 ? -29.189 -2.465 23.921 1.00 95.81 314 ALA A CA 1
ATOM 2496 C C . ALA A 1 314 ? -27.709 -2.403 24.333 1.00 95.81 314 ALA A C 1
ATOM 2498 O O . ALA A 1 314 ? -26.865 -3.014 23.683 1.00 95.81 314 ALA A O 1
ATOM 2499 N N . GLN A 1 315 ? -27.425 -1.713 25.437 1.00 96.19 315 GLN A N 1
ATOM 2500 C CA . GLN A 1 315 ? -26.080 -1.547 25.985 1.00 96.19 315 GLN A CA 1
ATOM 2501 C C . GLN A 1 315 ? -25.899 -2.402 27.246 1.00 96.19 315 GLN A C 1
ATOM 2503 O O . GLN A 1 315 ? -26.843 -2.621 28.010 1.00 96.19 315 GLN A O 1
ATOM 2508 N N . GLU A 1 316 ? -24.680 -2.901 27.472 1.00 95.25 316 GLU A N 1
ATOM 2509 C CA . GLU A 1 316 ? -24.332 -3.614 28.711 1.00 95.25 316 GLU A CA 1
ATOM 2510 C C . GLU A 1 316 ? -24.034 -2.642 29.864 1.00 95.25 316 GLU A C 1
ATOM 2512 O O . GLU A 1 316 ? -24.406 -2.911 31.009 1.00 95.25 316 GLU A O 1
ATOM 2517 N N . ALA A 1 317 ? -23.365 -1.526 29.564 1.00 96.25 317 ALA A N 1
ATOM 2518 C CA . ALA A 1 317 ? -22.957 -0.505 30.521 1.00 96.25 317 ALA A CA 1
ATOM 2519 C C . ALA A 1 317 ? -22.541 0.790 29.807 1.00 96.25 317 ALA A C 1
ATOM 2521 O O . ALA A 1 317 ? -22.142 0.758 28.643 1.00 96.25 317 ALA A O 1
ATOM 2522 N N . VAL A 1 318 ? -22.505 1.896 30.558 1.00 97.88 318 VAL A N 1
ATOM 2523 C CA . VAL A 1 318 ? -21.888 3.155 30.116 1.00 97.88 318 VAL A CA 1
ATOM 2524 C C . VAL A 1 318 ? -20.514 3.318 30.756 1.00 97.88 318 VAL A C 1
ATOM 2526 O O . VAL A 1 318 ? -20.357 3.192 31.976 1.00 97.88 318 VAL A O 1
ATOM 2529 N N . TRP A 1 319 ? -19.524 3.647 29.929 1.00 98.19 319 TRP A N 1
ATOM 2530 C CA . TRP A 1 319 ? -18.171 3.967 30.365 1.00 98.19 319 TRP A CA 1
ATOM 2531 C C . TRP A 1 319 ? -17.947 5.475 30.448 1.00 98.19 319 TRP A C 1
ATOM 2533 O O . TRP A 1 319 ? -18.427 6.234 29.607 1.00 98.19 319 TRP A O 1
ATOM 2543 N N . LEU A 1 320 ? -17.196 5.909 31.460 1.00 98.31 320 LEU A N 1
ATOM 2544 C CA . LEU A 1 320 ? -16.823 7.307 31.681 1.00 98.31 320 LEU A CA 1
ATOM 2545 C C . LEU A 1 320 ? -15.378 7.404 32.195 1.00 98.31 320 LEU A C 1
ATOM 2547 O O . LEU A 1 320 ? -14.903 6.501 32.888 1.00 98.31 320 LEU A O 1
ATOM 2551 N N . GLN A 1 321 ? -14.710 8.526 31.917 1.00 98.00 321 GLN A N 1
ATOM 2552 C CA . GLN A 1 321 ? -13.439 8.920 32.540 1.00 98.00 321 GLN A CA 1
ATOM 2553 C C . GLN A 1 321 ? -13.683 10.038 33.559 1.00 98.00 321 GLN A C 1
ATOM 2555 O O . GLN A 1 321 ? -14.464 10.963 33.327 1.00 98.00 321 GLN A O 1
ATOM 2560 N N . TRP A 1 322 ? -13.068 9.931 34.736 1.00 98.25 322 TRP A N 1
ATOM 2561 C CA . TRP A 1 322 ? -13.286 10.885 35.818 1.00 98.25 322 TRP A CA 1
ATOM 2562 C C . TRP A 1 322 ? -12.443 12.160 35.642 1.00 98.25 322 TRP A C 1
ATOM 2564 O O . TRP A 1 322 ? -11.226 12.054 35.551 1.00 98.25 322 TRP A O 1
ATOM 2574 N N . PRO A 1 323 ? -13.034 13.372 35.719 1.00 97.56 323 PRO A N 1
ATOM 2575 C CA . PRO A 1 323 ? -12.299 14.615 35.491 1.00 97.56 323 PRO A CA 1
ATOM 2576 C C . PRO A 1 323 ? -11.080 14.811 36.394 1.00 97.56 323 PRO A C 1
ATOM 2578 O O . PRO A 1 323 ? -11.185 14.810 37.633 1.00 97.56 323 PRO A O 1
ATOM 2581 N N . LEU A 1 324 ? -9.929 15.079 35.776 1.00 94.94 324 LEU A N 1
ATOM 2582 C CA . LEU A 1 324 ? -8.685 15.397 36.475 1.00 94.94 324 LEU A CA 1
ATOM 2583 C C . LEU A 1 324 ? -8.651 16.849 36.952 1.00 94.94 324 LEU A C 1
ATOM 2585 O O . LEU A 1 324 ? -9.653 17.565 36.958 1.00 94.94 324 LEU A O 1
ATOM 2589 N N . GLN A 1 325 ? -7.501 17.287 37.461 1.00 93.00 325 GLN A N 1
ATOM 2590 C CA . GLN A 1 325 ? -7.388 18.583 38.120 1.00 93.00 325 GLN A CA 1
ATOM 2591 C C . GLN A 1 325 ? -7.692 19.762 37.181 1.00 93.00 325 GLN A C 1
ATOM 2593 O O . GLN A 1 325 ? -8.247 20.765 37.636 1.00 93.00 325 GLN A O 1
ATOM 2598 N N . PHE A 1 326 ? -7.375 19.660 35.889 1.00 91.00 326 PHE A N 1
ATOM 2599 C CA . PHE A 1 326 ? -7.710 20.693 34.902 1.00 91.00 326 PHE A CA 1
ATOM 2600 C C . PHE A 1 326 ? -9.233 20.843 34.712 1.00 91.00 326 PHE A C 1
ATOM 2602 O O . PHE A 1 326 ? -9.752 21.951 34.576 1.00 91.00 326 PHE A O 1
ATOM 2609 N N . GLU A 1 327 ? -9.964 19.738 34.850 1.00 94.19 327 GLU A N 1
ATOM 2610 C CA . GLU A 1 327 ? -11.403 19.612 34.588 1.00 94.19 327 GLU A CA 1
ATOM 2611 C C . GLU A 1 327 ? -12.221 19.467 35.883 1.00 94.19 327 GLU A C 1
ATOM 2613 O O . GLU A 1 327 ? -13.405 19.134 35.867 1.00 94.19 327 GLU A O 1
ATOM 2618 N N . HIS A 1 328 ? -11.608 19.734 37.042 1.00 94.56 328 HIS A N 1
ATOM 2619 C CA . HIS A 1 328 ? -12.197 19.453 38.358 1.00 94.56 328 HIS A CA 1
ATOM 2620 C C . HIS A 1 328 ? -13.558 20.124 38.591 1.00 94.56 328 HIS A C 1
ATOM 2622 O O . HIS A 1 328 ? -14.347 19.663 39.419 1.00 94.56 328 HIS A O 1
ATOM 2628 N N . TRP A 1 329 ? -13.821 21.222 37.882 1.00 95.75 329 TRP A N 1
ATOM 2629 C CA . TRP A 1 329 ? -15.074 21.962 37.930 1.00 95.75 329 TRP A CA 1
ATOM 2630 C C . TRP A 1 329 ? -16.259 21.171 37.357 1.00 95.75 329 TRP A C 1
ATOM 2632 O O . TRP A 1 329 ? -17.377 21.492 37.728 1.00 95.75 329 TRP A O 1
ATOM 2642 N N . MET A 1 330 ? -16.024 20.134 36.538 1.00 96.88 330 MET A N 1
ATOM 2643 C CA . MET A 1 330 ? -17.051 19.237 35.979 1.00 96.88 330 MET A CA 1
ATOM 2644 C C . MET A 1 330 ? -17.434 18.083 36.914 1.00 96.88 330 MET A C 1
ATOM 2646 O O . MET A 1 330 ? -18.385 17.354 36.645 1.00 96.88 330 MET A O 1
ATOM 2650 N N . ARG A 1 331 ? -16.676 17.848 37.995 1.00 97.25 331 ARG A N 1
ATOM 2651 C CA . ARG A 1 331 ? -16.857 16.669 38.866 1.00 97.25 331 ARG A CA 1
ATOM 2652 C C . ARG A 1 331 ? -18.260 16.565 39.483 1.00 97.25 331 ARG A C 1
ATOM 2654 O O . ARG A 1 331 ? -18.785 15.451 39.516 1.00 97.25 331 ARG A O 1
ATOM 2661 N N . PRO A 1 332 ? -18.888 17.650 39.985 1.00 97.12 332 PRO A N 1
ATOM 2662 C CA . PRO A 1 332 ? -20.256 17.574 40.498 1.00 97.12 332 PRO A CA 1
ATOM 2663 C C . PRO A 1 332 ? -21.263 17.149 39.421 1.00 97.12 332 PRO A C 1
ATOM 2665 O O . PRO A 1 332 ? -22.104 16.289 39.667 1.00 97.12 332 PRO A O 1
ATOM 2668 N N . GLU A 1 333 ? -21.149 17.703 38.216 1.00 97.81 333 GLU A N 1
ATOM 2669 C CA . GLU A 1 333 ? -22.018 17.420 37.075 1.00 97.81 333 GLU A CA 1
ATOM 2670 C C . GLU A 1 333 ? -21.796 16.003 36.533 1.00 97.81 333 GLU A C 1
ATOM 2672 O O . GLU A 1 333 ? -22.765 15.305 36.226 1.00 97.81 333 GLU A O 1
ATOM 2677 N N . MET A 1 334 ? -20.545 15.538 36.490 1.00 97.88 334 MET A N 1
ATOM 2678 C CA . MET A 1 334 ? -20.201 14.157 36.150 1.00 97.88 334 MET A CA 1
ATOM 2679 C C . MET A 1 334 ? -20.827 13.183 37.156 1.00 97.88 334 MET A C 1
ATOM 2681 O O . MET A 1 334 ? -21.489 12.224 36.766 1.00 97.88 334 MET A O 1
ATOM 2685 N N . ALA A 1 335 ? -20.715 13.457 38.460 1.00 98.25 335 ALA A N 1
ATOM 2686 C CA . ALA A 1 335 ? -21.350 12.641 39.495 1.00 98.25 335 ALA A CA 1
ATOM 2687 C C . ALA A 1 335 ? -22.884 12.639 39.404 1.00 98.25 335 ALA A C 1
ATOM 2689 O O . ALA A 1 335 ? -23.506 11.590 39.578 1.00 98.25 335 ALA A O 1
ATOM 2690 N N . ALA A 1 336 ? -23.499 13.788 39.112 1.00 98.12 336 ALA A N 1
ATOM 2691 C CA . ALA A 1 336 ? -24.939 13.878 38.888 1.00 98.12 336 ALA A CA 1
ATOM 2692 C C . ALA A 1 336 ? -25.376 13.067 37.655 1.00 98.12 336 ALA A C 1
ATOM 2694 O O . ALA A 1 336 ? -26.404 12.391 37.696 1.00 98.12 336 ALA A O 1
ATOM 2695 N N . THR A 1 337 ? -24.575 13.091 36.586 1.00 98.00 337 THR A N 1
ATOM 2696 C CA . THR A 1 337 ? -24.803 12.317 35.357 1.00 98.00 337 THR A CA 1
ATOM 2697 C C . THR A 1 337 ? -24.698 10.818 35.624 1.00 98.00 337 THR A C 1
ATOM 2699 O O . THR A 1 337 ? -25.615 10.074 35.286 1.00 98.00 337 THR A O 1
ATOM 2702 N N . ILE A 1 338 ? -23.654 10.382 36.336 1.00 98.31 338 ILE A N 1
ATOM 2703 C CA . ILE A 1 338 ? -23.487 8.995 36.793 1.00 98.31 338 ILE A CA 1
ATOM 2704 C C . ILE A 1 338 ? -24.710 8.545 37.596 1.00 98.31 338 ILE A C 1
ATOM 2706 O O . ILE A 1 338 ? -25.328 7.536 37.264 1.00 98.31 338 ILE A O 1
ATOM 2710 N N . ALA A 1 339 ? -25.120 9.313 38.611 1.00 97.69 339 ALA A N 1
ATOM 2711 C CA . ALA A 1 339 ? -26.282 8.976 39.434 1.00 97.69 339 ALA A CA 1
ATOM 2712 C C . ALA A 1 339 ? -27.587 8.885 38.616 1.00 97.69 339 ALA A C 1
ATOM 2714 O O . ALA A 1 339 ? -28.473 8.094 38.947 1.00 97.69 339 ALA A O 1
ATOM 2715 N N . ALA A 1 340 ? -27.714 9.667 37.540 1.00 97.88 340 ALA A N 1
ATOM 2716 C CA . ALA A 1 340 ? -28.853 9.597 36.632 1.00 97.88 340 ALA A CA 1
ATOM 2717 C C . ALA A 1 340 ? -28.828 8.326 35.764 1.00 97.88 340 ALA A C 1
ATOM 2719 O O . ALA A 1 340 ? -29.845 7.629 35.703 1.00 97.88 340 ALA A O 1
ATOM 2720 N N . ILE A 1 341 ? -27.685 8.004 35.147 1.00 97.69 341 ILE A N 1
ATOM 2721 C CA . ILE A 1 341 ? -27.512 6.824 34.280 1.00 97.69 341 ILE A CA 1
ATOM 2722 C C . ILE A 1 341 ? -27.723 5.525 35.063 1.00 97.69 341 ILE A C 1
ATOM 2724 O O . ILE A 1 341 ? -28.363 4.610 34.554 1.00 97.69 341 ILE A O 1
ATOM 2728 N N . GLN A 1 342 ? -27.310 5.476 36.334 1.00 96.06 342 GLN A N 1
ATOM 2729 C CA . GLN A 1 342 ? -27.470 4.305 37.209 1.00 96.06 342 GLN A CA 1
ATOM 2730 C C . GLN A 1 342 ? -28.914 3.816 37.403 1.00 96.06 342 GLN A C 1
ATOM 2732 O O . GLN A 1 342 ? -29.124 2.721 37.930 1.00 96.06 342 GLN A O 1
ATOM 2737 N N . ASN A 1 343 ? -29.915 4.611 37.014 1.00 94.94 343 ASN A N 1
ATOM 2738 C CA . ASN A 1 343 ? -31.314 4.181 37.004 1.00 94.94 343 ASN A CA 1
ATOM 2739 C C . ASN A 1 343 ? -31.663 3.282 35.807 1.00 94.94 343 ASN A C 1
ATOM 2741 O O . ASN A 1 343 ? -32.731 2.669 35.811 1.00 94.94 343 ASN A O 1
ATOM 2745 N N . TYR A 1 344 ? -30.791 3.224 34.803 1.00 95.94 344 TYR A N 1
ATOM 2746 C CA . TYR A 1 344 ? -30.996 2.524 33.540 1.00 95.94 344 TYR A CA 1
ATOM 2747 C C . TYR A 1 344 ? -29.920 1.463 33.316 1.00 95.94 344 TYR A C 1
ATOM 2749 O O . TYR A 1 344 ? -30.265 0.321 33.022 1.00 95.94 344 TYR A O 1
ATOM 2757 N N . GLU A 1 345 ? -28.646 1.813 33.514 1.00 96.19 345 GLU A N 1
ATOM 2758 C CA . GLU A 1 345 ? -27.508 0.974 33.124 1.00 96.19 345 GLU A CA 1
ATOM 2759 C C . GLU A 1 345 ? -26.384 0.983 34.180 1.00 96.19 345 GLU A C 1
ATOM 2761 O O . GLU A 1 345 ? -26.246 1.952 34.939 1.00 96.19 345 GLU A O 1
ATOM 2766 N N . PRO A 1 346 ? -25.580 -0.095 34.276 1.00 97.06 346 PRO A N 1
ATOM 2767 C CA . PRO A 1 346 ? -24.350 -0.109 35.063 1.00 97.06 346 PRO A CA 1
ATOM 2768 C C . PRO A 1 346 ? -23.333 0.926 34.569 1.00 97.06 346 PRO A C 1
ATOM 2770 O O . PRO A 1 346 ? -23.282 1.250 33.384 1.00 97.06 346 PRO A O 1
ATOM 2773 N N . ILE A 1 347 ? -22.480 1.399 35.481 1.00 98.44 347 ILE A N 1
ATOM 2774 C CA . ILE A 1 347 ? -21.396 2.332 35.160 1.00 98.44 347 ILE A CA 1
ATOM 2775 C C . ILE A 1 347 ? -20.042 1.654 35.305 1.00 98.44 347 ILE A C 1
ATOM 2777 O O . ILE A 1 347 ? -19.757 1.025 36.326 1.00 98.44 347 ILE A O 1
ATOM 2781 N N . HIS A 1 348 ? -19.181 1.871 34.320 1.00 98.44 348 HIS A N 1
ATOM 2782 C CA . HIS A 1 348 ? -17.745 1.671 34.435 1.00 98.44 348 HIS A CA 1
ATOM 2783 C C . HIS A 1 348 ? -17.065 3.041 34.473 1.00 98.44 348 HIS A C 1
ATOM 2785 O O . HIS A 1 348 ? -17.276 3.869 33.591 1.00 98.44 348 HIS A O 1
ATOM 2791 N N . LEU A 1 349 ? -16.280 3.304 35.517 1.00 98.62 349 LEU A N 1
ATOM 2792 C CA . LEU A 1 349 ? -15.639 4.599 35.719 1.00 98.62 349 LEU A CA 1
ATOM 2793 C C . LEU A 1 349 ? -14.124 4.439 35.811 1.00 98.62 349 LEU A C 1
ATOM 2795 O O . LEU A 1 349 ? -13.611 3.830 36.751 1.00 98.62 349 LEU A O 1
ATOM 2799 N N . ILE A 1 350 ? -13.424 5.014 34.841 1.00 98.69 350 ILE A N 1
ATOM 2800 C CA . ILE A 1 350 ? -11.968 5.089 34.809 1.00 98.69 350 ILE A CA 1
ATOM 2801 C C . ILE A 1 350 ? -11.530 6.268 35.684 1.00 98.69 350 ILE A C 1
ATOM 2803 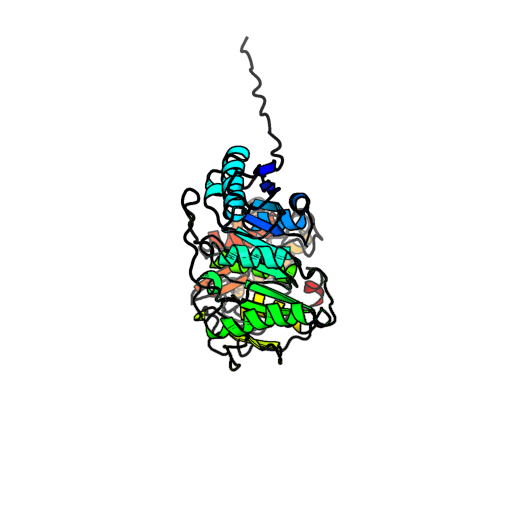O O . ILE A 1 350 ? -12.033 7.385 35.555 1.00 98.69 350 ILE A O 1
ATOM 2807 N N . VAL A 1 351 ? -10.605 6.016 36.603 1.00 98.50 351 VAL A N 1
ATOM 2808 C CA . VAL A 1 351 ? -10.032 6.995 37.534 1.00 98.50 351 VAL A CA 1
ATOM 2809 C C . VAL A 1 351 ? -8.511 6.873 37.508 1.00 98.50 351 VAL A C 1
ATOM 2811 O O . VAL A 1 351 ? -7.983 5.778 37.381 1.00 98.50 351 VAL A O 1
ATOM 2814 N N . GLU A 1 352 ? -7.780 7.974 37.662 1.00 97.50 352 GLU A N 1
ATOM 2815 C CA . GLU A 1 352 ? -6.308 7.944 37.576 1.00 97.50 352 GLU A CA 1
ATOM 2816 C C . GLU A 1 352 ? -5.659 7.167 38.738 1.00 97.50 352 GLU A C 1
ATOM 2818 O O . GLU A 1 352 ? -4.652 6.485 38.565 1.00 97.50 352 GLU A O 1
ATOM 2823 N N . ASN A 1 353 ? -6.221 7.272 39.947 1.00 97.56 353 ASN A N 1
ATOM 2824 C CA . ASN A 1 353 ? -5.669 6.685 41.171 1.00 97.56 353 ASN A CA 1
ATOM 2825 C C . ASN A 1 353 ? -6.727 6.564 42.287 1.00 97.56 353 ASN A C 1
ATOM 2827 O O . ASN A 1 353 ? -7.865 7.016 42.149 1.00 97.56 353 ASN A O 1
ATOM 2831 N N . GLU A 1 354 ? -6.334 5.969 43.419 1.00 97.88 354 GLU A N 1
ATOM 2832 C CA . GLU A 1 354 ? -7.197 5.749 44.593 1.00 97.88 354 GLU A CA 1
ATOM 2833 C C . GLU A 1 354 ? -7.746 7.055 45.209 1.00 97.88 354 GLU A C 1
ATOM 2835 O O . GLU A 1 354 ? -8.862 7.075 45.742 1.00 97.88 354 GLU A O 1
ATOM 2840 N N . ASP A 1 355 ? -7.002 8.164 45.112 1.00 97.19 355 ASP A N 1
ATOM 2841 C CA . ASP A 1 355 ? -7.464 9.471 45.592 1.00 97.19 355 ASP A CA 1
ATOM 2842 C C . ASP A 1 355 ? -8.602 9.996 44.706 1.00 97.19 355 ASP A C 1
ATOM 2844 O O . ASP A 1 355 ? -9.626 10.463 45.216 1.00 97.19 355 ASP A O 1
ATOM 2848 N N . HIS A 1 356 ? -8.461 9.884 43.383 1.00 97.94 356 HIS A N 1
ATOM 2849 C CA . HIS A 1 356 ? -9.524 10.216 42.436 1.00 97.94 356 HIS A CA 1
ATOM 2850 C C . HIS A 1 356 ? -10.735 9.288 42.577 1.00 97.94 356 HIS A C 1
ATOM 2852 O O . HIS A 1 356 ? -11.864 9.782 42.558 1.00 97.94 356 HIS A O 1
ATOM 2858 N N . GLN A 1 357 ? -10.526 7.992 42.830 1.00 98.38 357 GLN A N 1
ATOM 2859 C CA . GLN A 1 357 ? -11.611 7.069 43.173 1.00 98.38 357 GLN A CA 1
ATOM 2860 C C . GLN A 1 357 ? -12.390 7.556 44.399 1.00 98.38 357 GLN A C 1
ATOM 2862 O O . GLN A 1 357 ? -13.605 7.732 44.335 1.00 98.38 357 GLN A O 1
ATOM 2867 N N . SER A 1 358 ? -11.697 7.854 45.500 1.00 98.00 358 SER A N 1
ATOM 2868 C CA . SER A 1 358 ? -12.324 8.312 46.748 1.00 98.00 358 SER A CA 1
ATOM 2869 C C . SER A 1 358 ? -13.119 9.614 46.559 1.00 98.00 358 SER A C 1
ATOM 2871 O O . SER A 1 358 ? -14.191 9.811 47.147 1.00 98.00 358 SER A O 1
ATOM 2873 N N . GLN A 1 359 ? -12.612 10.520 45.714 1.00 97.44 359 GLN A N 1
ATOM 2874 C CA . GLN A 1 359 ? -13.308 11.755 45.345 1.00 97.44 359 GLN A CA 1
ATOM 2875 C C . GLN A 1 359 ? -14.577 11.475 44.534 1.00 97.44 359 GLN A C 1
ATOM 2877 O O . GLN A 1 359 ? -15.627 12.044 44.847 1.00 97.44 359 GLN A O 1
ATOM 2882 N N . ALA A 1 360 ? -14.493 10.602 43.527 1.00 98.12 360 ALA A N 1
ATOM 2883 C CA . ALA A 1 360 ? -15.630 10.189 42.713 1.00 98.12 360 ALA A CA 1
ATOM 2884 C C . ALA A 1 360 ? -16.710 9.520 43.569 1.00 98.12 360 ALA A C 1
ATOM 2886 O O . ALA A 1 360 ? -17.865 9.938 43.530 1.00 98.12 360 ALA A O 1
ATOM 2887 N N . GLU A 1 361 ? -16.332 8.567 44.425 1.00 98.38 361 GLU A N 1
ATOM 2888 C CA . GLU A 1 361 ? -17.238 7.887 45.355 1.00 98.38 361 GLU A CA 1
ATOM 2889 C C . GLU A 1 361 ? -18.018 8.882 46.222 1.00 98.38 361 GLU A C 1
ATOM 2891 O O . GLU A 1 361 ? -19.249 8.829 46.295 1.00 98.38 361 GLU A O 1
ATOM 2896 N N . THR A 1 362 ? -17.310 9.843 46.824 1.00 98.00 362 THR A N 1
ATOM 2897 C CA . THR A 1 362 ? -17.921 10.884 47.660 1.00 98.00 362 THR A CA 1
ATOM 2898 C C . THR A 1 362 ? -18.909 11.739 46.862 1.00 98.00 362 THR A C 1
ATOM 2900 O O . THR A 1 362 ? -20.020 12.007 47.324 1.00 98.00 362 THR A O 1
ATOM 2903 N N . GLN A 1 363 ? -18.531 12.182 45.660 1.00 98.00 363 GLN A N 1
ATOM 2904 C CA . GLN A 1 363 ? -19.382 13.035 44.826 1.00 98.00 363 GLN A CA 1
ATOM 2905 C C . GLN A 1 363 ? -20.621 12.292 44.316 1.00 98.00 363 GLN A C 1
ATOM 2907 O O . GLN A 1 363 ? -21.722 12.843 44.365 1.00 98.00 363 GLN A O 1
ATOM 2912 N N . ILE A 1 364 ? -20.466 11.039 43.886 1.00 98.19 364 ILE A N 1
ATOM 2913 C CA . ILE A 1 364 ? -21.565 10.181 43.425 1.00 98.19 364 ILE A CA 1
ATOM 2914 C C . ILE A 1 364 ? -22.565 9.958 44.565 1.00 98.19 364 ILE A C 1
ATOM 2916 O O . ILE A 1 364 ? -23.765 10.173 44.385 1.00 98.19 364 ILE A O 1
ATOM 2920 N N . GLN A 1 365 ? -22.089 9.621 45.768 1.00 97.69 365 GLN A N 1
ATOM 2921 C CA . GLN A 1 365 ? -22.948 9.448 46.944 1.00 97.69 365 GLN A CA 1
ATOM 2922 C C . GLN A 1 365 ? -23.687 10.735 47.333 1.00 97.69 365 GLN A C 1
ATOM 2924 O O . GLN A 1 365 ? -24.872 10.682 47.667 1.00 97.69 365 GLN A O 1
ATOM 2929 N N . ASN A 1 366 ? -23.029 11.898 47.255 1.00 97.50 366 ASN A N 1
ATOM 2930 C CA . ASN A 1 366 ? -23.663 13.193 47.535 1.00 97.50 366 ASN A CA 1
ATOM 2931 C C . ASN A 1 366 ? -24.825 13.509 46.578 1.00 97.50 366 ASN A C 1
ATOM 2933 O O . ASN A 1 366 ? -25.756 14.214 46.967 1.00 97.50 366 ASN A O 1
ATOM 2937 N N . HIS A 1 367 ? -24.797 12.960 45.361 1.00 96.94 367 HIS A N 1
ATOM 2938 C CA . HIS A 1 367 ? -25.875 13.066 44.374 1.00 96.94 367 HIS A CA 1
ATOM 2939 C C . HIS A 1 367 ? -26.877 11.901 44.439 1.00 96.94 367 HIS A C 1
ATOM 2941 O O . HIS A 1 367 ? -27.796 11.832 43.626 1.00 96.94 367 HIS A O 1
ATOM 2947 N N . GLY A 1 368 ? -26.748 11.008 45.427 1.00 95.81 368 GLY A N 1
ATOM 2948 C CA . GLY A 1 368 ? -27.651 9.875 45.637 1.00 95.81 368 GLY A CA 1
ATOM 2949 C C . GLY A 1 368 ? -27.337 8.638 44.793 1.00 95.81 368 GLY A C 1
ATOM 2950 O O . GLY A 1 368 ? -28.158 7.723 44.756 1.00 95.81 368 GLY A O 1
ATOM 2951 N N . GLY A 1 369 ? -26.176 8.594 44.134 1.00 95.31 369 GLY A N 1
ATOM 2952 C CA . GLY A 1 369 ? -25.723 7.431 43.377 1.00 95.31 369 GLY A CA 1
ATOM 2953 C C . GLY A 1 369 ? -25.350 6.245 44.271 1.00 95.31 369 GLY A C 1
ATOM 2954 O O . GLY A 1 369 ? -24.982 6.396 45.441 1.00 95.31 369 GLY A O 1
ATOM 2955 N N . ASN A 1 370 ? -25.445 5.041 43.711 1.00 93.81 370 ASN A N 1
ATOM 2956 C CA . ASN A 1 370 ? -25.166 3.785 44.402 1.00 93.81 370 ASN A CA 1
ATOM 2957 C C . ASN A 1 370 ? -23.831 3.202 43.929 1.00 93.81 370 ASN A C 1
ATOM 2959 O O . ASN A 1 370 ? -23.736 2.709 42.808 1.00 93.81 370 ASN A O 1
ATOM 2963 N N . LEU A 1 371 ? -22.818 3.180 44.796 1.00 93.06 371 LEU A N 1
ATOM 2964 C CA . LEU A 1 371 ? -21.491 2.660 44.437 1.00 93.06 371 LEU A CA 1
ATOM 2965 C C . LEU A 1 371 ? -21.490 1.170 44.063 1.00 93.06 371 LEU A C 1
ATOM 2967 O O . LEU A 1 371 ? -20.588 0.734 43.365 1.00 93.06 371 LEU A O 1
ATOM 2971 N N . LEU A 1 372 ? -22.503 0.391 44.466 1.00 91.75 372 LEU A N 1
ATOM 2972 C CA . LEU A 1 372 ? -22.620 -1.014 44.048 1.00 91.75 372 LEU A CA 1
ATOM 2973 C C . LEU A 1 372 ? -22.901 -1.179 42.545 1.00 91.75 372 LEU A C 1
ATOM 2975 O O . LEU A 1 372 ? -22.713 -2.271 42.022 1.00 91.75 372 LEU A O 1
ATOM 2979 N N . ASN A 1 373 ? -23.346 -0.114 41.873 1.00 92.50 373 ASN A N 1
ATOM 2980 C CA . ASN A 1 373 ? -23.586 -0.076 40.430 1.00 92.50 373 ASN A CA 1
ATOM 2981 C C . ASN A 1 373 ? -22.476 0.697 39.688 1.00 92.50 373 ASN A C 1
ATOM 2983 O O . ASN A 1 373 ? -22.709 1.179 38.580 1.00 92.50 373 ASN A O 1
ATOM 2987 N N . VAL A 1 374 ? -21.309 0.888 40.317 1.00 97.81 374 VAL A N 1
ATOM 2988 C CA . VAL A 1 374 ? -20.113 1.466 39.688 1.00 97.81 374 VAL A CA 1
ATOM 2989 C C . VAL A 1 374 ? -18.974 0.462 39.788 1.00 97.81 374 VAL A C 1
ATOM 2991 O O . VAL A 1 374 ? -18.600 0.051 40.886 1.00 97.81 374 VAL A O 1
ATOM 2994 N N . THR A 1 375 ? -18.391 0.113 38.649 1.00 98.25 375 THR A N 1
ATOM 2995 C CA . THR A 1 375 ? -17.119 -0.606 38.585 1.00 98.25 375 THR A CA 1
ATOM 2996 C C . THR A 1 375 ? -16.012 0.406 38.321 1.00 98.25 375 THR A C 1
ATOM 2998 O O . THR A 1 375 ? -16.015 1.064 37.283 1.00 98.25 375 THR A O 1
ATOM 3001 N N . PHE A 1 376 ? -15.080 0.549 39.260 1.00 98.31 376 PHE A N 1
ATOM 3002 C CA . PHE A 1 376 ? -13.947 1.464 39.125 1.00 98.31 376 PHE A CA 1
ATOM 3003 C C . PHE A 1 376 ? -12.752 0.772 38.469 1.00 98.31 376 PHE A C 1
ATOM 3005 O O . PHE A 1 376 ? -12.409 -0.352 38.841 1.00 98.31 376 PHE A O 1
ATOM 3012 N N . HIS A 1 377 ? -12.098 1.477 37.547 1.00 98.19 377 HIS A N 1
ATOM 3013 C CA . HIS A 1 377 ? -10.873 1.042 36.874 1.00 98.19 377 HIS A CA 1
ATOM 3014 C C . HIS A 1 377 ? -9.787 2.084 37.113 1.00 98.19 377 HIS A C 1
ATOM 3016 O O . HIS A 1 377 ? -9.964 3.244 36.750 1.00 98.19 377 HIS A O 1
ATOM 3022 N N . ILE A 1 378 ? -8.685 1.694 37.754 1.00 98.06 378 ILE A N 1
ATOM 3023 C CA . ILE A 1 378 ? -7.572 2.613 38.013 1.00 98.06 378 ILE A CA 1
ATOM 3024 C C . ILE A 1 378 ? -6.619 2.588 36.815 1.00 98.06 378 ILE A C 1
ATOM 3026 O O . ILE A 1 378 ? -5.953 1.578 36.596 1.00 98.06 378 ILE A O 1
ATOM 3030 N N . GLN A 1 379 ? -6.561 3.690 36.069 1.00 97.88 379 GLN A N 1
ATOM 3031 C CA . GLN A 1 379 ? -5.730 3.869 34.880 1.00 97.88 379 GLN A CA 1
ATOM 3032 C C . GLN A 1 379 ? -5.402 5.361 34.691 1.00 97.88 379 GLN A C 1
ATOM 3034 O O . GLN A 1 379 ? -6.335 6.175 34.610 1.00 97.88 379 GLN A O 1
ATOM 3039 N N . PRO A 1 380 ? -4.107 5.730 34.627 1.00 96.31 380 PRO A N 1
ATOM 3040 C CA . PRO A 1 380 ? -3.686 7.061 34.203 1.00 96.31 380 PRO A CA 1
ATOM 3041 C C . PRO A 1 380 ? -4.284 7.431 32.848 1.00 96.31 380 PRO A C 1
ATOM 3043 O O . PRO A 1 380 ? -4.432 6.569 31.981 1.00 96.31 380 PRO A O 1
ATOM 3046 N N . HIS A 1 381 ? -4.679 8.688 32.729 1.00 95.81 381 HIS A N 1
ATOM 3047 C CA . HIS A 1 381 ? -5.294 9.292 31.555 1.00 95.81 381 HIS A CA 1
ATOM 3048 C C . HIS A 1 381 ? -5.083 10.803 31.639 1.00 95.81 381 HIS A C 1
ATOM 3050 O O . HIS A 1 381 ? -4.826 11.318 32.728 1.00 95.81 381 HIS A O 1
ATOM 3056 N N . ASN A 1 382 ? -5.227 11.535 30.539 1.00 94.06 382 ASN A N 1
ATOM 3057 C CA . ASN A 1 382 ? -4.956 12.973 30.532 1.00 94.06 382 ASN A CA 1
ATOM 3058 C C . ASN A 1 382 ? -6.245 13.804 30.586 1.00 94.06 382 ASN A C 1
ATOM 3060 O O . ASN A 1 382 ? -6.231 14.908 31.146 1.00 94.06 382 ASN A O 1
ATOM 3064 N N . ASN A 1 383 ? -7.375 13.272 30.104 1.00 92.12 383 ASN A N 1
ATOM 3065 C CA . ASN A 1 383 ? -8.645 13.997 30.077 1.00 92.12 383 ASN A CA 1
ATOM 3066 C C . ASN A 1 383 ? -9.901 13.121 30.297 1.00 92.12 383 ASN A C 1
ATOM 3068 O O . ASN A 1 383 ? -9.854 11.895 30.278 1.00 92.12 383 ASN A O 1
ATOM 3072 N N . ALA A 1 384 ? -11.050 13.754 30.555 1.00 95.50 384 ALA A N 1
ATOM 3073 C CA . ALA A 1 384 ? -12.312 13.058 30.835 1.00 95.50 384 ALA A CA 1
ATOM 3074 C C . ALA A 1 384 ? -13.135 12.660 29.593 1.00 95.50 384 ALA A C 1
ATOM 3076 O O . ALA A 1 384 ? -14.269 12.186 29.741 1.00 95.50 384 ALA A O 1
ATOM 3077 N N . TRP A 1 385 ? -12.634 12.884 28.377 1.00 96.00 385 TRP A N 1
ATOM 3078 C CA . TRP A 1 385 ? -13.420 12.856 27.139 1.00 96.00 385 TRP A CA 1
ATOM 3079 C C . TRP A 1 385 ? -13.464 11.479 26.485 1.00 96.00 385 TRP A C 1
ATOM 3081 O O . TRP A 1 385 ? -13.307 11.375 25.276 1.00 96.00 385 TRP A O 1
ATOM 3091 N N . LEU A 1 386 ? -13.813 10.440 27.254 1.00 96.94 386 LEU A N 1
ATOM 3092 C CA . LEU A 1 386 ? -13.840 9.042 26.790 1.00 96.94 386 LEU A CA 1
ATOM 3093 C C . LEU A 1 386 ? -14.658 8.810 25.507 1.00 96.94 386 LEU A C 1
ATOM 3095 O O . LEU A 1 386 ? -14.459 7.826 24.806 1.00 96.94 386 LEU A O 1
ATOM 3099 N N . ARG A 1 387 ? -15.591 9.706 25.171 1.00 96.69 387 ARG A N 1
ATOM 3100 C CA . ARG A 1 387 ? -16.285 9.669 23.879 1.00 96.69 387 ARG A CA 1
ATOM 3101 C C . ARG A 1 387 ? -15.322 9.777 22.689 1.00 96.69 387 ARG A C 1
ATOM 3103 O O . ARG A 1 387 ? -15.597 9.188 21.655 1.00 96.69 387 ARG A O 1
ATOM 3110 N N . ASP A 1 388 ? -14.233 10.515 22.825 1.00 95.62 388 ASP A N 1
ATOM 3111 C CA . ASP A 1 388 ? -13.315 10.833 21.737 1.00 95.62 388 ASP A CA 1
ATOM 3112 C C . ASP A 1 388 ? -12.125 9.876 21.690 1.00 95.62 388 ASP A C 1
ATOM 3114 O O . ASP A 1 388 ? -11.790 9.400 20.609 1.00 95.62 388 ASP A O 1
ATOM 3118 N N . ASN A 1 389 ? -11.549 9.541 22.846 1.00 96.06 389 ASN A N 1
ATOM 3119 C CA . ASN A 1 389 ? -10.387 8.654 22.966 1.00 96.06 389 ASN A CA 1
ATOM 3120 C C . ASN A 1 389 ? -10.744 7.207 23.369 1.00 96.06 389 ASN A C 1
ATOM 3122 O O . ASN A 1 389 ? -9.867 6.364 23.510 1.00 96.06 389 ASN A O 1
ATOM 3126 N N . GLY A 1 390 ? -12.024 6.903 23.598 1.00 95.81 390 GLY A N 1
ATOM 3127 C CA . GLY A 1 390 ? -12.482 5.571 23.992 1.00 95.81 390 GLY A CA 1
ATOM 3128 C C . GLY A 1 390 ? -12.645 4.586 22.828 1.00 95.81 390 GLY A C 1
ATOM 3129 O O . GLY A 1 390 ? -12.466 4.922 21.654 1.00 95.81 390 GLY A O 1
ATOM 3130 N N . PRO A 1 391 ? -12.990 3.325 23.133 1.00 95.25 391 PRO A N 1
ATOM 3131 C CA . PRO A 1 391 ? -13.104 2.281 22.127 1.00 95.25 391 PRO A CA 1
ATOM 3132 C C . PRO A 1 391 ? -14.303 2.493 21.208 1.00 95.25 391 PRO A C 1
ATOM 3134 O O . PRO A 1 391 ? -15.391 2.868 21.649 1.00 95.25 391 PRO A O 1
ATOM 3137 N N . LEU A 1 392 ? -14.123 2.154 19.931 1.00 95.94 392 LEU A N 1
ATOM 3138 C CA . LEU A 1 392 ? -15.234 1.934 19.015 1.00 95.94 392 LEU A CA 1
ATOM 3139 C C . LEU A 1 392 ? -15.585 0.442 19.040 1.00 95.94 392 LEU A C 1
ATOM 3141 O O . LEU A 1 392 ? -14.808 -0.387 18.573 1.00 95.94 392 LEU A O 1
ATOM 3145 N N . TYR A 1 393 ? -16.736 0.093 19.613 1.00 96.19 393 TYR A N 1
ATOM 3146 C CA . TYR A 1 393 ? -17.203 -1.293 19.642 1.00 96.19 393 TYR A CA 1
ATOM 3147 C C . TYR A 1 393 ? -17.793 -1.695 18.292 1.00 96.19 393 TYR A C 1
ATOM 3149 O O . TYR A 1 393 ? -18.651 -0.999 17.746 1.00 96.19 393 TYR A O 1
ATOM 3157 N N . VAL A 1 394 ? -17.353 -2.841 17.779 1.00 94.81 394 VAL A N 1
ATOM 3158 C CA . VAL A 1 394 ? -17.721 -3.342 16.454 1.00 94.81 394 VAL A CA 1
ATOM 3159 C C . VAL A 1 394 ? -18.188 -4.784 16.569 1.00 94.81 394 VAL A C 1
ATOM 3161 O O . VAL A 1 394 ? -17.525 -5.612 17.187 1.00 94.81 394 VAL A O 1
ATOM 3164 N N . GLU A 1 395 ? -19.335 -5.097 15.979 1.00 93.25 395 GLU A N 1
ATOM 3165 C CA . GLU A 1 395 ? -19.735 -6.474 15.721 1.00 93.25 395 GLU A CA 1
ATOM 3166 C C . GLU A 1 395 ? -18.999 -6.959 14.475 1.00 93.25 395 GLU A C 1
ATOM 3168 O O . GLU A 1 395 ? -19.177 -6.400 13.396 1.00 93.25 395 GLU A O 1
ATOM 3173 N N . GLN A 1 396 ? -18.180 -7.991 14.629 1.00 86.94 396 GLN A N 1
ATOM 3174 C CA . GLN A 1 396 ? -17.471 -8.650 13.543 1.00 86.94 396 GLN A CA 1
ATOM 3175 C C . GLN A 1 396 ? -17.591 -10.162 13.714 1.00 86.94 396 GLN A C 1
ATOM 3177 O O . GLN A 1 396 ? -17.319 -10.706 14.787 1.00 86.94 396 GLN A O 1
ATOM 3182 N N . ASP A 1 397 ? -18.041 -10.849 12.662 1.00 81.56 397 ASP A N 1
ATOM 3183 C CA . ASP A 1 397 ? -18.167 -12.313 12.617 1.00 81.56 397 ASP A CA 1
ATOM 3184 C C . ASP A 1 397 ? -18.960 -12.901 13.806 1.00 81.56 397 ASP A C 1
ATOM 3186 O O . ASP A 1 397 ? -18.663 -13.972 14.342 1.00 81.56 397 ASP A O 1
ATOM 3190 N N . GLY A 1 398 ? -19.993 -12.170 14.243 1.00 81.25 398 GLY A N 1
ATOM 3191 C CA . GLY A 1 398 ? -20.865 -12.548 15.359 1.00 81.25 398 GLY A CA 1
ATOM 3192 C C . GLY A 1 398 ? -20.264 -12.346 16.756 1.00 81.25 398 GLY A C 1
ATOM 3193 O O . GLY A 1 398 ? -20.846 -12.825 17.730 1.00 81.25 398 GLY A O 1
ATOM 3194 N N . SER A 1 399 ? -19.126 -11.657 16.867 1.00 87.56 399 SER A N 1
ATOM 3195 C CA . SER A 1 399 ? -18.483 -11.274 18.130 1.00 87.56 399 SER A CA 1
ATOM 3196 C C . SER A 1 399 ? -18.353 -9.757 18.238 1.00 87.56 399 SER A C 1
ATOM 3198 O O . SER A 1 399 ? -18.320 -9.070 17.226 1.00 87.56 399 SER A O 1
ATOM 3200 N N . ILE A 1 400 ? -18.259 -9.230 19.460 1.00 94.06 400 ILE A N 1
ATOM 3201 C CA . ILE A 1 400 ? -17.907 -7.822 19.679 1.00 94.06 400 ILE A CA 1
ATOM 3202 C C . ILE A 1 400 ? -16.386 -7.723 19.798 1.00 94.06 400 ILE A C 1
ATOM 3204 O O . ILE A 1 400 ? -15.779 -8.461 20.576 1.00 94.06 400 ILE A O 1
ATOM 3208 N N . ILE A 1 401 ? -15.788 -6.805 19.049 1.00 95.50 401 ILE A N 1
ATOM 3209 C CA . ILE A 1 401 ? -14.381 -6.417 19.142 1.00 95.50 401 ILE A CA 1
ATOM 3210 C C . ILE A 1 401 ? -14.268 -4.905 19.372 1.00 95.50 401 ILE A C 1
ATOM 3212 O O . ILE A 1 401 ? -15.265 -4.179 19.319 1.00 95.50 401 ILE A O 1
ATOM 3216 N N . ILE A 1 402 ? -13.055 -4.430 19.638 1.00 97.50 402 ILE A N 1
ATOM 3217 C CA . ILE A 1 402 ? -12.733 -3.005 19.717 1.00 97.50 402 ILE A CA 1
ATOM 3218 C C . ILE A 1 402 ? -11.903 -2.629 18.496 1.00 97.50 402 ILE A C 1
ATOM 3220 O O . ILE A 1 402 ? -10.858 -3.230 18.271 1.00 97.50 402 ILE A O 1
ATOM 3224 N N . HIS A 1 403 ? -12.338 -1.614 17.756 1.00 94.94 403 HIS A N 1
ATOM 3225 C CA . HIS A 1 403 ? -11.462 -0.890 16.841 1.00 94.94 403 HIS A CA 1
ATOM 3226 C C . HIS A 1 403 ? -10.765 0.232 17.616 1.00 94.94 403 HIS A C 1
ATOM 3228 O O . HIS A 1 403 ? -11.416 1.125 18.176 1.00 94.94 403 HIS A O 1
ATOM 3234 N N . ASP A 1 404 ? -9.440 0.163 17.654 1.00 94.75 404 ASP A N 1
ATOM 3235 C CA . ASP A 1 404 ? -8.563 1.130 18.298 1.00 94.75 404 ASP A CA 1
ATOM 3236 C C . ASP A 1 404 ? -7.957 2.061 17.245 1.00 94.75 404 ASP A C 1
ATOM 3238 O O . ASP A 1 404 ? -7.014 1.700 16.548 1.00 94.75 404 ASP A O 1
ATOM 3242 N N . MET A 1 405 ? -8.571 3.231 17.082 1.00 92.00 405 MET A N 1
ATOM 3243 C CA . MET A 1 405 ? -8.082 4.317 16.231 1.00 92.00 405 MET A CA 1
ATOM 3244 C C . MET A 1 405 ? -7.209 5.261 17.061 1.00 92.00 405 MET A C 1
ATOM 3246 O O . MET A 1 405 ? -7.507 5.493 18.235 1.00 92.00 405 MET A O 1
ATOM 3250 N N . GLY A 1 406 ? -6.206 5.877 16.442 1.00 92.50 406 GLY A N 1
ATOM 3251 C CA . GLY A 1 406 ? -5.362 6.860 17.118 1.00 92.50 406 GLY A CA 1
ATOM 3252 C C . GLY A 1 406 ? -6.150 8.078 17.618 1.00 92.50 406 GLY A C 1
ATOM 3253 O O . GLY A 1 406 ? -7.162 8.482 17.033 1.00 92.50 406 GLY A O 1
ATOM 3254 N N . PHE A 1 407 ? -5.670 8.684 18.694 1.00 94.12 407 PHE A N 1
ATOM 3255 C CA . PHE A 1 407 ? -6.138 9.932 19.281 1.00 94.12 407 PHE A CA 1
ATOM 3256 C C . PHE A 1 407 ? -4.957 10.890 19.424 1.00 94.12 407 PHE A C 1
ATOM 3258 O O . PHE A 1 407 ? -3.928 10.522 19.975 1.00 94.12 407 PHE A O 1
ATOM 3265 N N . ASP A 1 408 ? -5.108 12.130 18.955 1.00 92.44 408 ASP A N 1
ATOM 3266 C CA . ASP A 1 408 ? -4.033 13.132 18.951 1.00 92.44 408 ASP A CA 1
ATOM 3267 C C . ASP A 1 408 ? -4.403 14.425 19.687 1.00 92.44 408 ASP A C 1
ATOM 3269 O O . ASP A 1 408 ? -3.807 15.477 19.458 1.00 92.44 408 ASP A O 1
ATOM 3273 N N . SER A 1 409 ? -5.410 14.373 20.563 1.00 92.31 409 SER A N 1
ATOM 3274 C CA . SER A 1 409 ? -5.960 15.552 21.235 1.00 92.31 409 SER A CA 1
ATOM 3275 C C . SER A 1 409 ? -6.568 16.585 20.278 1.00 92.31 409 SER A C 1
ATOM 3277 O O . SER A 1 409 ? -6.254 17.778 20.340 1.00 92.31 409 SER A O 1
ATOM 3279 N N . TRP A 1 410 ? -7.474 16.146 19.398 1.00 92.00 410 TRP A N 1
ATOM 3280 C CA . TRP A 1 410 ? -8.212 17.018 18.475 1.00 92.00 410 TRP A CA 1
ATOM 3281 C C . TRP A 1 410 ? -7.286 17.847 17.566 1.00 92.00 410 TRP A C 1
ATOM 3283 O O . TRP A 1 410 ? -7.491 19.052 17.387 1.00 92.00 410 TRP A O 1
ATOM 3293 N N . GLY A 1 411 ? -6.254 17.219 16.999 1.00 87.31 411 GLY A N 1
ATOM 3294 C CA . GLY A 1 411 ? -5.228 17.894 16.200 1.00 87.31 411 GLY A CA 1
ATOM 3295 C C . GLY A 1 411 ? -4.136 18.566 17.038 1.00 87.31 411 GLY A C 1
ATOM 3296 O O . GLY A 1 411 ? -3.612 19.611 16.646 1.00 87.31 411 GLY A O 1
ATOM 3297 N N . GLY A 1 412 ? -3.819 18.014 18.212 1.00 86.88 412 GLY A N 1
ATOM 3298 C CA . GLY A 1 412 ? -2.764 18.506 19.101 1.00 86.88 412 GLY A CA 1
ATOM 3299 C C . GLY A 1 412 ? -3.138 19.751 19.909 1.00 86.88 412 GLY A C 1
ATOM 3300 O O . GLY A 1 412 ? -2.268 20.568 20.215 1.00 86.88 412 GLY A O 1
ATOM 3301 N N . LEU A 1 413 ? -4.423 19.943 20.237 1.00 85.69 413 LEU A N 1
ATOM 3302 C CA . LEU A 1 413 ? -4.878 21.070 21.062 1.00 85.69 413 LEU A CA 1
ATOM 3303 C C . LEU A 1 413 ? -4.331 21.015 22.491 1.00 85.69 413 LEU A C 1
ATOM 3305 O O . LEU A 1 413 ? -4.102 22.072 23.090 1.00 85.69 413 LEU A O 1
ATOM 3309 N N . VAL A 1 414 ? -4.157 19.814 23.043 1.00 82.81 414 VAL A N 1
ATOM 3310 C CA . VAL A 1 414 ? -3.564 19.592 24.364 1.00 82.81 414 VAL A CA 1
ATOM 3311 C C . VAL A 1 414 ? -2.306 18.739 24.201 1.00 82.81 414 VAL A C 1
ATOM 3313 O O . VAL A 1 414 ? -2.289 17.765 23.453 1.00 82.81 414 VAL A O 1
ATOM 3316 N N . GLU A 1 415 ? -1.236 19.154 24.876 1.00 80.88 415 GLU A N 1
ATOM 3317 C CA . GLU A 1 415 ? -0.002 18.370 24.999 1.00 80.88 415 GLU A CA 1
ATOM 3318 C C . GLU A 1 415 ? -0.228 17.199 25.974 1.00 80.88 415 GLU A C 1
ATOM 3320 O O . GLU A 1 415 ? -1.095 17.294 26.841 1.00 80.88 415 GLU A O 1
ATOM 3325 N N . ASP A 1 416 ? 0.574 16.137 25.862 1.00 86.88 416 ASP A N 1
ATOM 3326 C CA . ASP A 1 416 ? 0.515 14.936 26.709 1.00 86.88 416 ASP A CA 1
ATOM 3327 C C . ASP A 1 416 ? -0.847 14.202 26.623 1.00 86.88 416 ASP A C 1
ATOM 3329 O O . ASP A 1 416 ? -1.670 14.304 27.531 1.00 86.88 416 ASP A O 1
ATOM 3333 N N . TYR A 1 417 ? -1.106 13.489 25.519 1.00 91.62 417 TYR A N 1
ATOM 3334 C CA . TYR A 1 417 ? -2.345 12.718 25.273 1.00 91.62 417 TYR A CA 1
ATOM 3335 C C . TYR A 1 417 ? -2.126 11.199 25.213 1.00 91.62 417 TYR A C 1
ATOM 3337 O O . TYR A 1 417 ? -3.063 10.433 24.984 1.00 91.62 417 TYR A O 1
ATOM 3345 N N . GLU A 1 418 ? -0.889 10.743 25.395 1.00 92.81 418 GLU A N 1
ATOM 3346 C CA . GLU A 1 418 ? -0.487 9.353 25.198 1.00 92.81 418 GLU A CA 1
ATOM 3347 C C . GLU A 1 418 ? -1.184 8.396 26.174 1.00 92.81 418 GLU A C 1
ATOM 3349 O O . GLU A 1 418 ? -1.356 7.219 25.864 1.00 92.81 418 GLU A O 1
ATOM 3354 N N . GLU A 1 419 ? -1.603 8.873 27.352 1.00 94.81 419 GLU A N 1
ATOM 3355 C CA . GLU A 1 419 ? -2.359 8.044 28.295 1.00 94.81 419 GLU A CA 1
ATOM 3356 C C . GLU A 1 419 ? -3.836 7.915 27.898 1.00 94.81 419 GLU A C 1
ATOM 3358 O O . GLU A 1 419 ? -4.472 6.934 28.280 1.00 94.81 419 GLU A O 1
ATOM 3363 N N . ASP A 1 420 ? -4.372 8.863 27.122 1.00 96.12 420 ASP A N 1
ATOM 3364 C CA . ASP A 1 420 ? -5.724 8.791 26.560 1.00 96.12 420 ASP A CA 1
ATOM 3365 C C . ASP A 1 420 ? -5.783 7.894 25.318 1.00 96.12 420 ASP A C 1
ATOM 3367 O O . ASP A 1 420 ? -6.755 7.153 25.161 1.00 96.12 420 ASP A O 1
ATOM 3371 N N . ASP A 1 421 ? -4.747 7.931 24.475 1.00 95.75 421 ASP A N 1
ATOM 3372 C CA . ASP A 1 421 ? -4.649 7.151 23.232 1.00 95.75 421 ASP A CA 1
ATOM 3373 C C . ASP A 1 421 ? -4.646 5.636 23.489 1.00 95.75 421 ASP A C 1
ATOM 3375 O O . ASP A 1 421 ? -5.272 4.865 22.773 1.00 95.75 421 ASP A O 1
ATOM 3379 N N . ILE A 1 422 ? -4.034 5.187 24.590 1.00 96.00 422 ILE A N 1
ATOM 3380 C CA . ILE A 1 422 ? -3.969 3.756 24.932 1.00 96.00 422 ILE A CA 1
ATOM 3381 C C . ILE A 1 422 ? -5.247 3.202 25.587 1.00 96.00 422 ILE A C 1
ATOM 3383 O O . ILE A 1 422 ? -5.327 1.997 25.858 1.00 96.00 422 ILE A O 1
ATOM 3387 N N . ILE A 1 423 ? -6.236 4.046 25.904 1.00 97.94 423 ILE A N 1
ATOM 3388 C CA . ILE A 1 423 ? -7.438 3.636 26.649 1.00 97.94 423 ILE A CA 1
ATOM 3389 C C . ILE A 1 423 ? -8.219 2.503 25.961 1.00 97.94 423 ILE A C 1
ATOM 3391 O O . ILE A 1 423 ? -8.567 1.549 26.666 1.00 97.94 423 ILE A O 1
ATOM 3395 N N . PRO A 1 424 ? -8.472 2.507 24.637 1.00 97.69 424 PRO A N 1
ATOM 3396 C CA . PRO A 1 424 ? -9.196 1.420 23.974 1.00 97.69 424 PRO A CA 1
ATOM 3397 C C . PRO A 1 424 ? -8.479 0.072 24.116 1.00 97.69 424 PRO A C 1
ATOM 3399 O O . PRO A 1 424 ? -9.103 -0.930 24.479 1.00 97.69 424 PRO A O 1
ATOM 3402 N N . SER A 1 425 ? -7.157 0.066 23.924 1.00 95.88 425 SER A N 1
ATOM 3403 C CA . SER A 1 425 ? -6.292 -1.098 24.126 1.00 95.88 425 SER A CA 1
ATOM 3404 C C . SER A 1 425 ? -6.360 -1.641 25.560 1.00 95.88 425 SER A C 1
ATOM 3406 O O . SER A 1 425 ? -6.517 -2.849 25.771 1.00 95.88 425 SER A O 1
ATOM 3408 N N . ILE A 1 426 ? -6.298 -0.765 26.568 1.00 96.94 426 ILE A N 1
ATOM 3409 C CA . ILE A 1 426 ? -6.438 -1.152 27.979 1.00 96.94 426 ILE A CA 1
ATOM 3410 C C . ILE A 1 426 ? -7.842 -1.712 28.268 1.00 96.94 426 ILE A C 1
ATOM 3412 O O . ILE A 1 426 ? -7.981 -2.744 28.932 1.00 96.94 426 ILE A O 1
ATOM 3416 N N . MET A 1 427 ? -8.889 -1.082 27.734 1.00 97.94 427 MET A N 1
ATOM 3417 C CA . MET A 1 427 ? -10.268 -1.546 27.896 1.00 97.94 427 MET A CA 1
ATOM 3418 C C . MET A 1 427 ? -10.493 -2.925 27.271 1.00 97.94 427 MET A C 1
ATOM 3420 O O . MET A 1 427 ? -11.168 -3.763 27.876 1.00 97.94 427 MET A O 1
ATOM 3424 N N . GLY A 1 428 ? -9.881 -3.204 26.117 1.00 96.62 428 GLY A N 1
ATOM 3425 C CA . GLY A 1 428 ? -9.890 -4.534 25.508 1.00 96.62 428 GLY A CA 1
ATOM 3426 C C . GLY A 1 428 ? -9.303 -5.606 26.422 1.00 96.62 428 GLY A C 1
ATOM 3427 O O . GLY A 1 428 ? -9.887 -6.682 26.560 1.00 96.62 428 GLY A O 1
ATOM 3428 N N . GLN A 1 429 ? -8.217 -5.295 27.139 1.00 94.75 429 GLN A N 1
ATOM 3429 C CA . GLN A 1 429 ? -7.624 -6.213 28.117 1.00 94.75 429 GLN A CA 1
ATOM 3430 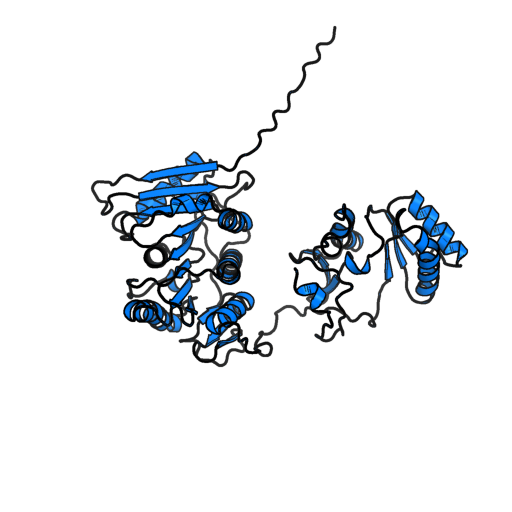C C . GLN A 1 429 ? -8.557 -6.471 29.307 1.00 94.75 429 GLN A C 1
ATOM 3432 O O . GLN A 1 429 ? -8.716 -7.621 29.721 1.00 94.75 429 GLN A O 1
ATOM 3437 N N . TRP A 1 430 ? -9.196 -5.431 29.856 1.00 96.50 430 TRP A N 1
ATOM 3438 C CA . TRP A 1 430 ? -10.136 -5.582 30.976 1.00 96.50 430 TRP A CA 1
ATOM 3439 C C . TRP A 1 430 ? -11.370 -6.402 30.608 1.00 96.50 430 TRP A C 1
ATOM 3441 O O . TRP A 1 430 ? -11.840 -7.207 31.413 1.00 96.50 430 TRP A O 1
ATOM 3451 N N . LEU A 1 431 ? -11.891 -6.189 29.400 1.00 95.31 431 LEU A N 1
ATOM 3452 C CA . LEU A 1 431 ? -13.084 -6.859 28.893 1.00 95.31 431 LEU A CA 1
ATOM 3453 C C . LEU A 1 431 ? -12.783 -8.219 28.252 1.00 95.31 431 LEU A C 1
ATOM 3455 O O . LEU A 1 431 ? -13.712 -8.970 27.960 1.00 95.31 431 LEU A O 1
ATOM 3459 N N . ASN A 1 432 ? -11.503 -8.553 28.061 1.00 95.25 432 ASN A N 1
ATOM 3460 C CA . ASN A 1 432 ? -11.063 -9.724 27.306 1.00 95.25 432 ASN A CA 1
ATOM 3461 C C . ASN A 1 432 ? -11.695 -9.757 25.896 1.00 95.25 432 ASN A C 1
ATOM 3463 O O . ASN A 1 432 ? -12.218 -10.784 25.456 1.00 95.25 432 ASN A O 1
ATOM 3467 N N . LEU A 1 433 ? -11.661 -8.609 25.217 1.00 95.31 433 LEU A N 1
ATOM 3468 C CA . LEU A 1 433 ? -12.086 -8.441 23.829 1.00 95.31 433 LEU A CA 1
ATOM 3469 C C . LEU A 1 433 ? -10.863 -8.347 22.920 1.00 95.31 433 LEU A C 1
ATOM 3471 O O . LEU A 1 433 ? -9.820 -7.825 23.317 1.00 95.31 433 LEU A O 1
ATOM 3475 N N . THR A 1 434 ? -11.006 -8.834 21.690 1.00 94.75 434 THR A N 1
ATOM 3476 C CA . THR A 1 434 ? -10.022 -8.574 20.639 1.00 94.75 434 THR A CA 1
ATOM 3477 C C . THR A 1 434 ? -9.982 -7.076 20.357 1.00 94.75 434 THR A C 1
ATOM 3479 O O . THR A 1 434 ? -11.031 -6.437 20.249 1.00 94.75 434 THR A O 1
ATOM 3482 N N . VAL A 1 435 ? -8.771 -6.538 20.244 1.00 94.19 435 VAL A N 1
ATOM 3483 C CA . VAL A 1 435 ? -8.515 -5.159 19.833 1.00 94.19 435 VAL A CA 1
ATOM 3484 C C . VAL A 1 435 ? -7.861 -5.212 18.463 1.00 94.19 435 VAL A C 1
ATOM 3486 O O . VAL A 1 435 ? -6.839 -5.880 18.306 1.00 94.19 435 VAL A O 1
ATOM 3489 N N . ASP A 1 436 ? -8.477 -4.546 17.497 1.00 91.56 436 ASP A N 1
ATOM 3490 C CA . ASP A 1 436 ? -7.934 -4.335 16.163 1.00 91.56 436 ASP A CA 1
ATOM 3491 C C . ASP A 1 436 ? -7.468 -2.882 16.050 1.00 91.56 436 ASP A C 1
ATOM 3493 O O . ASP A 1 436 ? -8.268 -1.956 16.213 1.00 91.56 436 ASP A O 1
ATOM 3497 N N . THR A 1 437 ? -6.168 -2.676 15.848 1.00 87.06 437 THR A N 1
ATOM 3498 C CA . THR A 1 437 ? -5.589 -1.333 15.752 1.00 87.06 437 THR A CA 1
ATOM 3499 C C . THR A 1 437 ? -5.728 -0.826 14.327 1.00 87.06 437 THR A C 1
ATOM 3501 O O . THR A 1 437 ? -5.234 -1.437 13.382 1.00 87.06 437 THR A O 1
ATOM 3504 N N . ILE A 1 438 ? -6.373 0.325 14.185 1.00 86.94 438 ILE A N 1
ATOM 3505 C CA . ILE A 1 438 ? -6.600 0.993 12.913 1.00 86.94 438 ILE A CA 1
ATOM 3506 C C . ILE A 1 438 ? -5.659 2.194 12.847 1.00 86.94 438 ILE A C 1
ATOM 3508 O O . ILE A 1 438 ? -5.775 3.116 13.655 1.00 86.94 438 ILE A O 1
ATOM 3512 N N . ASP A 1 439 ? -4.747 2.191 11.873 1.00 85.75 439 ASP A N 1
ATOM 3513 C CA . ASP A 1 439 ? -3.796 3.286 11.624 1.00 85.75 439 ASP A CA 1
ATOM 3514 C C . ASP A 1 439 ? -4.504 4.506 11.008 1.00 85.75 439 ASP A C 1
ATOM 3516 O O . ASP A 1 439 ? -4.416 4.802 9.816 1.00 85.75 439 ASP A O 1
ATOM 3520 N N . PHE A 1 440 ? -5.327 5.154 11.829 1.00 85.88 440 PHE A N 1
ATOM 3521 C CA . PHE A 1 440 ? -6.123 6.320 11.486 1.00 85.88 440 PHE A CA 1
ATOM 3522 C C . PHE A 1 440 ? -6.439 7.113 12.754 1.00 85.88 440 PHE A C 1
ATOM 3524 O O . PHE A 1 440 ? -6.920 6.546 13.734 1.00 85.88 440 PHE A O 1
ATOM 3531 N N . ILE A 1 441 ? -6.195 8.425 12.736 1.00 89.38 441 ILE A N 1
ATOM 3532 C CA . ILE A 1 441 ? -6.452 9.296 13.887 1.00 89.38 441 ILE A CA 1
ATOM 3533 C C . ILE A 1 441 ? -7.892 9.810 13.821 1.00 89.38 441 ILE A C 1
ATOM 3535 O O . ILE A 1 441 ? -8.257 10.555 12.908 1.00 89.38 441 ILE A O 1
ATOM 3539 N N . MET A 1 442 ? -8.720 9.469 14.809 1.00 90.19 442 MET A N 1
ATOM 3540 C CA . MET A 1 442 ? -10.130 9.863 14.830 1.00 90.19 442 MET A CA 1
ATOM 3541 C C . MET A 1 442 ? -10.694 9.973 16.242 1.00 90.19 442 MET A C 1
ATOM 3543 O O . MET A 1 442 ? -10.661 9.016 17.018 1.00 90.19 442 MET A O 1
ATOM 3547 N N . GLU A 1 443 ? -11.331 11.107 16.537 1.00 92.38 443 GLU A N 1
ATOM 3548 C CA . GLU A 1 443 ? -12.195 11.229 17.706 1.00 92.38 443 GLU A CA 1
ATOM 3549 C C . GLU A 1 443 ? -13.569 10.648 17.414 1.00 92.38 443 GLU A C 1
ATOM 3551 O O . GLU A 1 443 ? -14.304 11.100 16.528 1.00 92.38 443 GLU A O 1
ATOM 3556 N N . ARG A 1 444 ? -13.954 9.645 18.202 1.00 92.62 444 ARG A N 1
ATOM 3557 C CA . ARG A 1 444 ? -15.200 8.912 17.958 1.00 92.62 444 ARG A CA 1
ATOM 3558 C C . ARG A 1 444 ? -16.441 9.775 18.209 1.00 92.62 444 ARG A C 1
ATOM 3560 O O . ARG A 1 444 ? -17.494 9.462 17.664 1.00 92.62 444 ARG A O 1
ATOM 3567 N N . GLY A 1 445 ? -16.344 10.894 18.936 1.00 93.06 445 GLY A N 1
ATOM 3568 C CA . GLY A 1 445 ? -17.443 11.854 19.086 1.00 93.06 445 GLY A CA 1
ATOM 3569 C C . GLY A 1 445 ? -17.876 12.546 17.793 1.00 93.06 445 GLY A C 1
ATOM 3570 O O . GLY A 1 445 ? -18.973 13.102 17.747 1.00 93.06 445 GLY A O 1
ATOM 3571 N N . ASN A 1 446 ? -17.071 12.485 16.727 1.00 91.69 446 ASN A N 1
ATOM 3572 C CA . ASN A 1 446 ? -17.446 12.970 15.396 1.00 91.69 446 ASN A CA 1
ATOM 3573 C C . ASN A 1 446 ? -18.146 11.896 14.532 1.00 91.69 446 ASN A C 1
ATOM 3575 O O . ASN A 1 446 ? -18.386 12.110 13.338 1.00 91.69 446 ASN A O 1
ATOM 3579 N N . LEU A 1 447 ? -18.461 10.734 15.109 1.00 92.94 447 LEU A N 1
ATOM 3580 C CA . LEU A 1 447 ? -19.078 9.606 14.421 1.00 92.94 447 LEU A CA 1
ATOM 3581 C C . LEU A 1 447 ? -20.428 9.263 15.061 1.00 92.94 447 LEU A C 1
ATOM 3583 O O . LEU A 1 447 ? -20.507 8.976 16.251 1.00 92.94 447 LEU A O 1
ATOM 3587 N N . GLU A 1 448 ? -21.489 9.237 14.257 1.00 95.19 448 GLU A N 1
ATOM 3588 C CA . GLU A 1 448 ? -22.826 8.813 14.686 1.00 95.19 448 GLU A CA 1
ATOM 3589 C C . GLU A 1 448 ? -23.355 7.728 13.742 1.00 95.19 448 GLU A C 1
ATOM 3591 O O . GLU A 1 448 ? -23.567 7.968 12.550 1.00 95.19 448 GLU A O 1
ATOM 3596 N N . PHE A 1 449 ? -23.584 6.526 14.271 1.00 94.88 449 PHE A N 1
ATOM 3597 C CA . PHE A 1 449 ? -23.976 5.354 13.490 1.00 94.88 449 PHE A CA 1
ATOM 3598 C C . PHE A 1 449 ? -25.445 5.009 13.696 1.00 94.88 449 PHE A C 1
ATOM 3600 O O . PHE A 1 449 ? -25.956 5.032 14.812 1.00 94.88 449 PHE A O 1
ATOM 3607 N N . ASN A 1 450 ? -26.125 4.597 12.623 1.00 93.88 450 ASN A N 1
ATOM 3608 C CA . ASN A 1 450 ? -27.510 4.13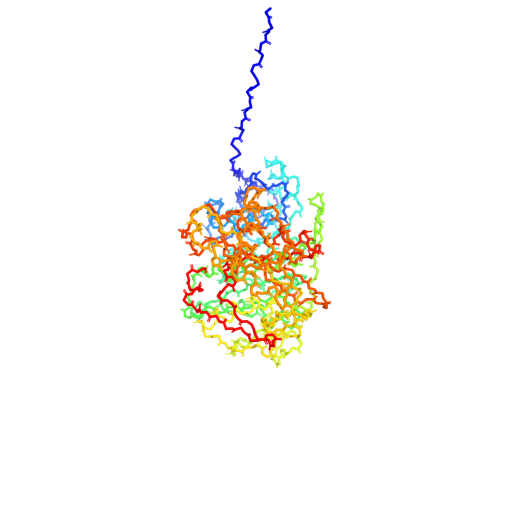3 12.718 1.00 93.88 450 ASN A CA 1
ATOM 3609 C C . ASN A 1 450 ? -27.675 2.618 12.914 1.00 93.88 450 ASN A C 1
ATOM 3611 O O . ASN A 1 450 ? -28.806 2.130 12.863 1.00 93.88 450 ASN A O 1
ATOM 3615 N N . GLY A 1 451 ? -26.581 1.866 13.070 1.00 91.75 451 GLY A N 1
ATOM 3616 C CA . GLY A 1 451 ? -26.629 0.410 13.230 1.00 91.75 451 GLY A CA 1
ATOM 3617 C C . GLY A 1 451 ? -27.025 -0.366 11.969 1.00 91.75 451 GLY A C 1
ATOM 3618 O O . GLY A 1 451 ? -27.227 -1.578 12.038 1.00 91.75 451 GLY A O 1
ATOM 3619 N N . ALA A 1 452 ? -27.170 0.309 10.827 1.00 87.25 452 ALA A N 1
ATOM 3620 C CA . ALA A 1 452 ? -27.673 -0.247 9.570 1.00 87.25 452 ALA A CA 1
ATOM 3621 C C . ALA A 1 452 ? -26.910 0.298 8.345 1.00 87.25 452 ALA A C 1
ATOM 3623 O O . ALA A 1 452 ? -27.490 0.487 7.276 1.00 87.25 452 ALA A O 1
ATOM 3624 N N . GLY A 1 453 ? -25.612 0.575 8.513 1.00 81.75 453 GLY A N 1
ATOM 3625 C CA . GLY A 1 453 ? -24.707 0.975 7.430 1.00 81.75 453 GLY A CA 1
ATOM 3626 C C . GLY A 1 453 ? -24.685 2.471 7.102 1.00 81.75 453 GLY A C 1
ATOM 3627 O O . GLY A 1 453 ? -24.071 2.862 6.117 1.00 81.75 453 GLY A O 1
ATOM 3628 N N . THR A 1 454 ? -25.338 3.332 7.890 1.00 85.94 454 THR A N 1
ATOM 3629 C CA . THR A 1 454 ? -25.223 4.793 7.744 1.00 85.94 454 THR A CA 1
ATOM 3630 C C . THR A 1 454 ? -24.390 5.387 8.872 1.00 85.94 454 THR A C 1
ATOM 3632 O O . THR A 1 454 ? -24.669 5.144 10.047 1.00 85.94 454 THR A O 1
ATOM 3635 N N . LEU A 1 455 ? -23.425 6.220 8.487 1.00 92.25 455 LEU A N 1
ATOM 3636 C CA . LEU A 1 455 ? -22.625 7.075 9.358 1.00 92.25 455 LEU A CA 1
ATOM 3637 C C . LEU A 1 455 ? -22.968 8.541 9.068 1.00 92.25 455 LEU A C 1
ATOM 3639 O O . LEU A 1 455 ? -22.992 8.966 7.912 1.00 92.25 455 LEU A O 1
ATOM 3643 N N . ILE A 1 456 ? -23.215 9.318 10.118 1.00 92.94 456 ILE A N 1
ATOM 3644 C CA . ILE A 1 456 ? -23.243 10.778 10.077 1.00 92.94 456 ILE A CA 1
ATOM 3645 C C . ILE A 1 456 ? -21.939 11.276 10.695 1.00 92.94 456 ILE A C 1
ATOM 3647 O O . ILE A 1 456 ? -21.555 10.858 11.784 1.00 92.94 456 ILE A O 1
ATOM 3651 N N . THR A 1 457 ? -21.266 12.181 9.993 1.00 92.25 457 THR A N 1
ATOM 3652 C CA . THR A 1 457 ? -20.024 12.806 10.450 1.00 92.25 457 THR A CA 1
ATOM 3653 C C . THR A 1 457 ? -19.922 14.236 9.920 1.00 92.25 457 THR A C 1
ATOM 3655 O O . THR A 1 457 ? -20.686 14.625 9.029 1.00 92.25 457 THR A O 1
ATOM 3658 N N . ASN A 1 458 ? -19.005 15.036 10.463 1.00 86.19 458 ASN A N 1
ATOM 3659 C CA . ASN A 1 458 ? -18.737 16.386 9.984 1.00 86.19 458 ASN A CA 1
ATOM 3660 C C . ASN A 1 458 ? -17.433 16.447 9.180 1.00 86.19 458 ASN A C 1
ATOM 3662 O O . ASN A 1 458 ? -16.361 16.263 9.749 1.00 86.19 458 ASN A O 1
ATOM 3666 N N . TRP A 1 459 ? -17.532 16.772 7.885 1.00 81.44 459 TRP A N 1
ATOM 3667 C CA . TRP A 1 459 ? -16.405 16.870 6.946 1.00 81.44 459 TRP A CA 1
ATOM 3668 C C . TRP A 1 459 ? -15.288 17.813 7.408 1.00 81.44 459 TRP A C 1
ATOM 3670 O O . TRP A 1 459 ? -14.117 17.531 7.167 1.00 81.44 459 TRP A O 1
ATOM 3680 N N . ASP A 1 460 ? -15.625 18.902 8.104 1.00 80.81 460 ASP A N 1
ATOM 3681 C CA . ASP A 1 460 ? -14.634 19.883 8.569 1.00 80.81 460 ASP A CA 1
ATOM 3682 C C . ASP A 1 460 ? -13.619 19.279 9.560 1.00 80.81 460 ASP A C 1
ATOM 3684 O O . ASP A 1 460 ? -12.534 19.821 9.728 1.00 80.81 460 ASP A O 1
ATOM 3688 N N . CYS A 1 461 ? -13.941 18.143 10.187 1.00 74.94 461 CYS A N 1
ATOM 3689 C CA . CYS A 1 461 ? -13.021 17.397 11.050 1.00 74.94 461 CYS A CA 1
ATOM 3690 C C . CYS A 1 461 ? -12.130 16.399 10.281 1.00 74.94 461 CYS A C 1
ATOM 3692 O O . CYS A 1 461 ? -11.155 15.914 10.843 1.00 74.94 461 CYS A O 1
ATOM 3694 N N . TRP A 1 462 ? -12.455 16.085 9.019 1.00 73.38 462 TRP A N 1
ATOM 3695 C CA . TRP A 1 462 ? -11.706 15.142 8.170 1.00 73.38 462 TRP A CA 1
ATOM 3696 C C . TRP A 1 462 ? -10.683 15.834 7.271 1.00 73.38 462 TRP A C 1
ATOM 3698 O O . TRP A 1 462 ? -9.666 15.244 6.939 1.00 73.38 462 TRP A O 1
ATOM 3708 N N . ALA A 1 463 ? -10.967 17.065 6.835 1.00 62.12 463 ALA A N 1
ATOM 3709 C CA . ALA A 1 463 ? -10.234 17.719 5.749 1.00 62.12 463 ALA A CA 1
ATOM 3710 C C . ALA A 1 463 ? -8.755 18.034 6.055 1.00 62.12 463 ALA A C 1
ATOM 3712 O O . ALA A 1 463 ? -7.989 18.254 5.118 1.00 62.12 463 ALA A O 1
ATOM 3713 N N . ASP A 1 464 ? -8.376 18.051 7.335 1.00 56.28 464 ASP A N 1
ATOM 3714 C CA . ASP A 1 464 ? -7.033 18.397 7.816 1.00 56.28 464 ASP A CA 1
ATOM 3715 C C . ASP A 1 464 ? -6.273 17.189 8.416 1.00 56.28 464 ASP A C 1
ATOM 3717 O O . ASP A 1 464 ? -5.261 17.395 9.088 1.00 56.28 464 ASP A O 1
ATOM 3721 N N . ARG A 1 465 ? -6.751 15.950 8.199 1.00 55.12 465 ARG A N 1
ATOM 3722 C CA . ARG A 1 465 ? -6.154 14.710 8.734 1.00 55.12 465 ARG A CA 1
ATOM 3723 C C . ARG A 1 465 ? -5.476 13.847 7.684 1.00 55.12 465 ARG A C 1
ATOM 3725 O O . ARG A 1 465 ? -6.041 13.703 6.575 1.00 55.12 465 ARG A O 1
#

Foldseek 3Di:
DDDDDDDDPPDDPQDKDKDKDKDQDDPQAPWHTKIKMKIARPPQPAAQAAEEEEEADQDWFNCVNVPVVQVCLQVVLRHMYMTIGTGAQPCVRPNVVRVLVVQCVVCVVVVHLLSNAHAYEQEYAAVSLLSQLSSCLVCVQRYLAYERAQYQDHDLPDSPPSLQHEYEYEHEPAEDPSSVCVRLVSLLVCQLVVRQYAYAYAYPDYRDDDPPCVLVSCQVVLSSVQFFDPDDPSNHHGGTDGQDQQ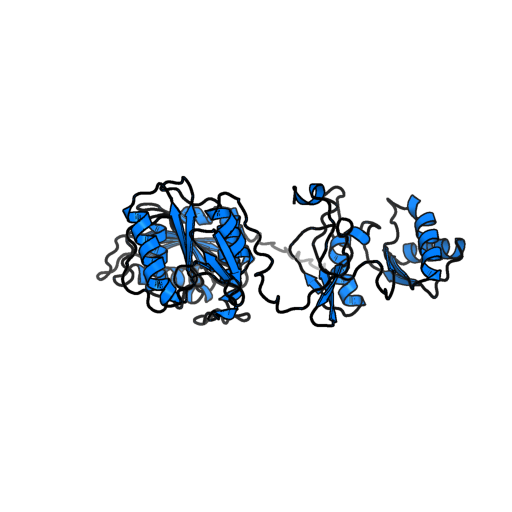QKKWADLPPRAIAGSVQDPDDRSNTHIGNHPSSSQSSSCRRVVHDDDDNVVRRPPPPKPKWQAFPPDDDAADEWEAFDPVRVVCLLVVLLVQQVCLVPHAYEYEYQDPVRVVSSVVSNVVNVRDCVSYHYDHFDFDGTPCQFLPWRWIQIPNDIATEQEAECPLVVPDPDGVSSSCHNVVVCVVVVHHYDYDDHYTGNNQWGDHRPPDIHGDVVSVPVD

Sequence (465 aa):
MKLFVPIFLLFSLLSAEIYDVSIPENDTASYNYADFRMWVNDSTDTLRGIYWFMHPNNGDSRNIVTDSAYQALANGQDFALMGAHIFNMHMSTGIGDAVIAAMDSFAVLFRHDELEFVPFFINGYSWGGQFGYHFTKWIPERIVGFITQKGGFHNTDPAGDAIEVPGLMFVGENDLPYRIENLTGIFLDHRPLGAKWILAMEQGAVHTQITDHPFLDSFFNTVTDLRLPDSLDVFAPITLNTLSDSIGWFGDQDSWTIGSFECYDGVVDSSSWFPSRNVGERWQSFVSEGWVSDTSECDGSIGTDIRIPAEWEAQEAVWLQWPLQFEHWMRPEMAATIAAIQNYEPIHLIVENEDHQSQAETQIQNHGGNLLNVTFHIQPHNNAWLRDNGPLYVEQDGSIIIHDMGFDSWGGLVEDYEEDDIIPSIMGQWLNLTVDTIDFIMERGNLEFNGAGTLITNWDCWADR